Protein AF-A0A7J9WQ05-F1 (afdb_monomer_lite)

Structure (mmCIF, N/CA/C/O backbone):
data_AF-A0A7J9WQ05-F1
#
_entry.id   AF-A0A7J9WQ05-F1
#
loop_
_atom_site.group_PDB
_atom_site.id
_atom_site.type_symbol
_atom_site.label_atom_id
_atom_site.label_alt_id
_atom_site.label_comp_id
_atom_site.label_asym_id
_atom_site.label_entity_id
_atom_site.label_seq_id
_atom_site.pdbx_PDB_ins_code
_atom_site.Cartn_x
_atom_site.Cartn_y
_atom_site.Cartn_z
_atom_site.occupancy
_atom_site.B_iso_or_equiv
_atom_site.auth_seq_id
_atom_site.auth_comp_id
_atom_site.auth_asym_id
_atom_site.auth_atom_id
_atom_site.pdbx_PDB_model_num
ATOM 1 N N . MET A 1 1 ? -38.370 22.689 48.965 1.00 41.31 1 MET A N 1
ATOM 2 C CA . MET A 1 1 ? -38.048 21.800 47.834 1.00 41.31 1 MET A CA 1
ATOM 3 C C . MET A 1 1 ? -36.957 20.876 48.347 1.00 41.31 1 MET A C 1
ATOM 5 O O . MET A 1 1 ? -35.794 21.253 48.332 1.00 41.31 1 MET A O 1
ATOM 9 N N . GLU A 1 2 ? -37.355 19.779 48.991 1.00 35.53 2 GLU A N 1
ATOM 10 C CA . GLU A 1 2 ? -36.407 18.798 49.529 1.00 35.53 2 GLU A CA 1
ATOM 11 C C . GLU A 1 2 ? -35.782 18.043 48.359 1.00 35.53 2 GLU A C 1
ATOM 13 O O . GLU A 1 2 ? -36.487 17.474 47.526 1.00 35.53 2 GLU A O 1
ATOM 18 N N . ILE A 1 3 ? -34.457 18.102 48.269 1.00 35.50 3 ILE A N 1
ATOM 19 C CA . ILE A 1 3 ? -33.685 17.275 47.351 1.00 35.50 3 ILE A CA 1
ATOM 20 C C . ILE A 1 3 ? -33.669 15.888 47.990 1.00 35.50 3 ILE A C 1
ATOM 22 O O . ILE A 1 3 ? -33.021 15.692 49.013 1.00 35.50 3 ILE A O 1
ATOM 26 N N . LEU A 1 4 ? -34.444 14.959 47.431 1.00 34.22 4 LEU A N 1
ATOM 27 C CA . LEU A 1 4 ? -34.355 13.552 47.805 1.00 34.22 4 LEU A CA 1
ATOM 28 C C . LEU A 1 4 ? -32.957 13.048 47.438 1.00 34.22 4 LEU A C 1
ATOM 30 O O . LEU A 1 4 ? -32.508 13.243 46.305 1.00 34.22 4 LEU A O 1
ATOM 34 N N . ASP A 1 5 ? -32.290 12.410 48.398 1.00 33.94 5 ASP A N 1
ATOM 35 C CA . ASP A 1 5 ? -31.015 11.739 48.173 1.00 33.94 5 ASP A CA 1
ATOM 36 C C . ASP A 1 5 ? -31.134 10.762 46.989 1.00 33.94 5 ASP A C 1
ATOM 38 O O . ASP A 1 5 ? -32.144 10.056 46.865 1.00 33.94 5 ASP A O 1
ATOM 42 N N . PRO A 1 6 ? -30.130 10.700 46.096 1.00 38.44 6 PRO A N 1
ATOM 43 C CA . PRO A 1 6 ? -30.154 9.771 44.981 1.00 38.44 6 PRO A CA 1
ATOM 44 C C . PRO A 1 6 ? -30.240 8.341 45.518 1.00 38.44 6 PRO A C 1
ATOM 46 O O . PRO A 1 6 ? -29.341 7.861 46.209 1.00 38.44 6 PRO A O 1
ATOM 49 N N . ILE A 1 7 ? -31.327 7.648 45.174 1.00 37.84 7 ILE A N 1
ATOM 50 C CA . ILE A 1 7 ? -31.468 6.214 45.413 1.00 37.84 7 ILE A CA 1
ATOM 51 C C . ILE A 1 7 ? -30.376 5.522 44.593 1.00 37.84 7 ILE A C 1
ATOM 53 O O . ILE A 1 7 ? -30.500 5.335 43.382 1.00 37.84 7 ILE A O 1
ATOM 57 N N . LEU A 1 8 ? -29.286 5.151 45.262 1.00 31.73 8 LEU A N 1
ATOM 58 C CA . 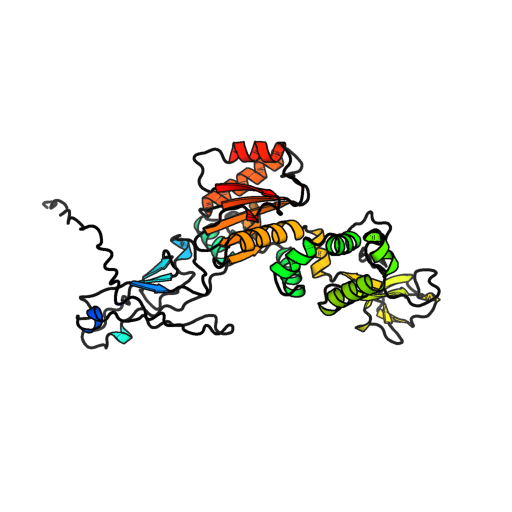LEU A 1 8 ? -28.290 4.236 44.728 1.00 31.73 8 LEU A CA 1
ATOM 59 C C . LEU A 1 8 ? -28.948 2.861 44.635 1.00 31.73 8 LEU A C 1
ATOM 61 O O . LEU A 1 8 ? -28.962 2.097 45.596 1.00 31.73 8 LEU A O 1
ATOM 65 N N . VAL A 1 9 ? -29.534 2.557 43.478 1.00 36.19 9 VAL A N 1
ATOM 66 C CA . VAL A 1 9 ? -29.941 1.191 43.157 1.00 36.19 9 VAL A CA 1
ATOM 67 C C . VAL A 1 9 ? -28.647 0.395 42.977 1.00 36.19 9 VAL A C 1
ATOM 69 O O . VAL A 1 9 ? -27.887 0.705 42.055 1.00 36.19 9 VAL A O 1
ATOM 72 N N . PRO A 1 10 ? -28.346 -0.599 43.831 1.00 30.95 10 PRO A N 1
ATOM 73 C CA . PRO A 1 10 ? -27.214 -1.474 43.594 1.00 30.95 10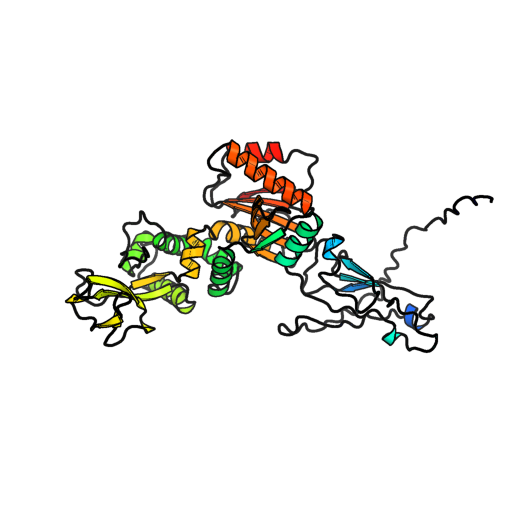 PRO A CA 1
ATOM 74 C C . PRO A 1 10 ? -27.505 -2.227 42.298 1.00 30.95 10 PRO A C 1
ATOM 76 O O . PRO A 1 10 ? -28.344 -3.126 42.255 1.00 30.95 10 PRO A O 1
ATOM 79 N N . LEU A 1 11 ? -26.842 -1.826 41.215 1.00 32.16 11 LEU A N 1
ATOM 80 C CA . LEU A 1 11 ? -26.802 -2.633 40.011 1.00 32.16 11 LEU A CA 1
ATOM 81 C C . LEU A 1 11 ? -26.053 -3.904 40.406 1.00 32.16 11 LEU A C 1
ATOM 83 O O . LEU A 1 11 ? -24.834 -3.887 40.581 1.00 32.16 11 LEU A O 1
ATOM 87 N N . SER A 1 12 ? -26.788 -5.000 40.599 1.00 33.66 12 SER A N 1
ATOM 88 C CA . SER A 1 12 ? -26.194 -6.333 40.586 1.00 33.66 12 SER A CA 1
ATOM 89 C C . SER A 1 12 ? -25.273 -6.404 39.374 1.00 33.66 12 SER A C 1
ATOM 91 O O . SER A 1 12 ? -25.683 -5.954 38.296 1.00 33.66 12 SER A O 1
ATOM 93 N N . SER A 1 13 ? -24.051 -6.929 39.537 1.00 32.44 13 SER A N 1
ATOM 94 C CA . SER A 1 13 ? -23.159 -7.193 38.404 1.00 32.44 13 SER A CA 1
ATOM 95 C C . SER A 1 13 ? -24.001 -7.779 37.277 1.00 32.44 13 SER A C 1
ATOM 97 O O . SER A 1 13 ? -24.768 -8.701 37.574 1.00 32.44 13 SER A O 1
ATOM 99 N N . PRO A 1 14 ? -23.955 -7.227 36.047 1.00 32.84 14 PRO A N 1
ATOM 100 C CA . PRO A 1 14 ? -24.759 -7.750 34.960 1.00 32.84 14 PRO A CA 1
ATOM 101 C C . PRO A 1 14 ? -24.451 -9.236 34.891 1.00 32.84 14 PRO A C 1
ATOM 103 O O . PRO A 1 14 ? -23.323 -9.628 34.589 1.00 32.84 14 PRO A O 1
ATOM 106 N N . ALA A 1 15 ? -25.426 -10.057 35.280 1.00 32.06 15 ALA A N 1
ATOM 107 C CA . ALA A 1 15 ? -25.329 -11.476 35.068 1.00 32.06 15 ALA A CA 1
ATOM 108 C C . ALA A 1 15 ? -25.193 -11.584 33.559 1.00 32.06 15 ALA A C 1
ATOM 110 O O . ALA A 1 15 ? -26.102 -11.200 32.818 1.00 32.06 15 ALA A O 1
ATOM 111 N N . LEU A 1 16 ? -24.017 -12.002 33.105 1.00 37.81 16 LEU A N 1
ATOM 112 C CA . LEU A 1 16 ? -23.835 -12.438 31.742 1.00 37.81 16 LEU A CA 1
ATOM 113 C C . LEU A 1 16 ? -24.757 -13.660 31.624 1.00 37.81 16 LEU A C 1
ATOM 115 O O . LEU A 1 16 ? -24.364 -14.779 31.938 1.00 37.81 16 LEU A O 1
ATOM 119 N N . LEU A 1 17 ? -26.032 -13.427 31.298 1.00 40.44 17 LEU A N 1
ATOM 120 C CA . LEU A 1 17 ? -27.038 -14.449 31.034 1.00 40.44 17 LEU A CA 1
ATOM 121 C C . LEU A 1 17 ? -26.717 -15.034 29.659 1.00 40.44 17 LEU A C 1
ATOM 123 O O . LEU A 1 17 ? -27.445 -14.864 28.688 1.00 40.44 17 LEU A O 1
ATOM 127 N N . VAL A 1 18 ? -25.557 -15.674 29.572 1.00 41.28 18 VAL A N 1
ATOM 128 C CA . VAL A 1 18 ? -25.196 -16.540 28.462 1.00 41.28 18 VAL A CA 1
ATOM 129 C C . VAL A 1 18 ? -25.874 -17.855 28.778 1.00 41.28 18 VAL A C 1
ATOM 131 O O . VAL A 1 18 ? -25.416 -18.584 29.652 1.00 41.28 18 VAL A O 1
ATOM 134 N N . ASP A 1 19 ? -26.996 -18.133 28.117 1.00 42.16 19 ASP A N 1
ATOM 135 C CA . ASP A 1 19 ? -27.578 -19.474 28.108 1.00 42.16 19 ASP A CA 1
ATOM 136 C C . ASP A 1 19 ? -26.626 -20.391 27.314 1.00 42.16 19 ASP A C 1
ATOM 138 O O . ASP A 1 19 ? -26.561 -20.283 26.081 1.00 42.16 19 ASP A O 1
ATOM 142 N N . PRO A 1 20 ? -25.873 -21.296 27.970 1.00 42.31 20 PRO A N 1
ATOM 143 C CA . PRO A 1 20 ? -24.872 -22.125 27.302 1.00 42.31 20 PRO A CA 1
ATOM 144 C C . PRO A 1 20 ? -25.504 -23.162 26.364 1.00 42.31 20 PRO A C 1
ATOM 146 O O . PRO A 1 20 ? -24.815 -23.741 25.526 1.00 42.31 20 PRO A O 1
ATOM 149 N N . HIS A 1 21 ? -26.813 -23.406 26.490 1.00 41.16 21 HIS A N 1
ATOM 150 C CA . HIS A 1 21 ? -27.542 -24.416 25.731 1.00 41.16 21 HIS A CA 1
ATOM 151 C C . HIS A 1 21 ? -28.335 -23.844 24.550 1.00 41.16 21 HIS A C 1
ATOM 153 O O . HIS A 1 21 ? -28.920 -24.623 23.796 1.00 41.16 21 HIS A O 1
ATOM 159 N N . ARG A 1 22 ? -28.386 -22.514 24.364 1.00 45.94 22 ARG A N 1
ATOM 160 C CA . ARG A 1 22 ? -29.281 -21.885 23.365 1.00 45.94 22 ARG A CA 1
ATOM 161 C C . ARG A 1 22 ? -28.656 -20.813 22.472 1.00 45.94 22 ARG A C 1
ATOM 163 O O . ARG A 1 22 ? -29.370 -20.166 21.715 1.00 45.94 22 ARG A O 1
ATOM 170 N N . LEU A 1 23 ? -27.330 -20.693 22.479 1.00 43.53 23 LEU A N 1
ATOM 171 C CA . LEU A 1 23 ? -26.550 -19.739 21.674 1.00 43.53 23 LEU A CA 1
ATOM 172 C C . LEU A 1 23 ? -26.027 -20.291 20.333 1.00 43.53 23 LEU A C 1
ATOM 174 O O . LEU A 1 23 ? -25.056 -19.782 19.785 1.00 43.53 23 LEU A O 1
ATOM 178 N N . ARG A 1 24 ? -26.632 -21.347 19.779 1.00 41.94 24 ARG A N 1
ATOM 179 C CA . ARG A 1 24 ? -26.196 -21.916 18.493 1.00 41.94 24 ARG A CA 1
ATOM 180 C C . ARG A 1 24 ? -27.353 -22.133 17.534 1.00 41.94 24 ARG A C 1
ATOM 182 O O . ARG A 1 24 ? -27.775 -23.256 17.293 1.00 41.94 24 ARG A O 1
ATOM 189 N N . LEU A 1 25 ? -27.797 -21.045 16.932 1.00 45.62 25 LEU A N 1
ATOM 190 C CA . LEU A 1 25 ? -28.114 -21.076 15.512 1.00 45.62 25 LEU A CA 1
ATOM 191 C C . LEU A 1 25 ? -27.299 -19.948 14.883 1.00 45.62 25 LEU A C 1
ATOM 193 O O . LEU A 1 25 ? -27.837 -18.853 14.734 1.00 45.62 25 LEU A O 1
ATOM 197 N N . PRO A 1 26 ? -25.996 -20.149 14.591 1.00 51.28 26 PRO A N 1
ATOM 198 C CA . PRO A 1 26 ? -25.338 -19.281 13.628 1.00 51.28 26 PRO A CA 1
ATOM 199 C C . PRO A 1 26 ? -26.193 -19.320 12.359 1.00 51.28 26 PRO A C 1
ATOM 201 O O . PRO A 1 26 ? -26.303 -20.350 11.693 1.00 51.28 26 PRO A O 1
ATOM 204 N N . GLN A 1 27 ? -26.903 -18.228 12.100 1.00 54.22 27 GLN A N 1
ATOM 205 C CA . GLN A 1 27 ? -27.588 -18.042 10.838 1.00 54.22 27 GLN A CA 1
ATOM 206 C C . GLN A 1 27 ? -26.551 -17.466 9.892 1.00 54.22 27 GLN A C 1
ATOM 208 O O . GLN A 1 27 ? -26.137 -16.320 10.028 1.00 54.22 27 GLN A O 1
ATOM 213 N N . HIS A 1 28 ? -26.093 -18.303 8.970 1.00 55.09 28 HIS A N 1
ATOM 214 C CA . HIS A 1 28 ? -25.266 -17.851 7.868 1.00 55.09 28 HIS A CA 1
ATOM 215 C C . HIS A 1 28 ? -26.196 -17.237 6.829 1.00 55.09 28 HIS A C 1
ATOM 217 O O . HIS A 1 28 ? -26.952 -17.948 6.166 1.00 55.09 28 HIS A O 1
ATOM 223 N N . ILE A 1 29 ? -26.173 -15.913 6.737 1.00 60.19 29 ILE A N 1
ATOM 224 C CA . ILE A 1 29 ? -26.828 -15.183 5.659 1.00 60.19 29 ILE A CA 1
ATOM 225 C C . ILE A 1 29 ? -25.748 -14.990 4.591 1.00 60.19 29 ILE A C 1
ATOM 227 O O . ILE A 1 29 ? -24.712 -14.410 4.915 1.00 60.19 29 ILE A O 1
ATOM 231 N N . PRO A 1 30 ? -25.915 -15.519 3.367 1.00 53.94 30 PRO A N 1
ATOM 232 C CA . PRO A 1 30 ? -24.950 -15.272 2.306 1.00 53.94 30 PRO A CA 1
ATOM 233 C C . PRO A 1 30 ? -24.908 -13.768 2.021 1.00 53.94 30 PRO A C 1
ATOM 235 O O . PRO A 1 30 ? -25.938 -13.169 1.706 1.00 53.94 30 PRO A O 1
ATOM 238 N N . PHE A 1 31 ? -23.725 -13.177 2.173 1.00 54.19 31 PHE A N 1
ATOM 239 C CA . PHE A 1 31 ? -23.440 -11.828 1.704 1.00 54.19 31 PHE A CA 1
ATOM 240 C C . PHE A 1 31 ? -23.274 -11.912 0.183 1.00 54.19 31 PHE A C 1
ATOM 242 O O . PHE A 1 31 ? -22.527 -12.759 -0.310 1.00 54.19 31 PHE A O 1
ATOM 249 N N . ASP A 1 32 ? -24.021 -11.108 -0.566 1.00 50.62 32 ASP A N 1
ATOM 250 C CA . ASP A 1 32 ? -23.814 -10.988 -2.007 1.00 50.62 32 ASP A CA 1
ATOM 251 C C . ASP A 1 32 ? -22.736 -9.922 -2.211 1.00 50.62 32 ASP A C 1
ATOM 253 O O . ASP A 1 32 ? -22.916 -8.775 -1.813 1.00 50.62 32 ASP A O 1
ATOM 257 N N . GLU A 1 33 ? -21.617 -10.283 -2.837 1.00 48.59 33 GLU A N 1
ATOM 258 C CA . GLU A 1 33 ? -20.496 -9.371 -3.111 1.00 48.59 33 GLU A CA 1
ATOM 259 C C . GLU A 1 33 ? -20.915 -8.143 -3.951 1.00 48.59 33 GLU A C 1
ATOM 261 O O . GLU A 1 33 ? -20.176 -7.162 -4.055 1.00 48.59 33 GLU A O 1
ATOM 266 N N . HIS A 1 34 ? -22.100 -8.180 -4.570 1.00 46.09 34 HIS A N 1
ATOM 267 C CA . HIS A 1 34 ? -22.676 -7.083 -5.344 1.00 46.09 34 HIS A CA 1
ATOM 268 C C . HIS A 1 34 ? -23.686 -6.221 -4.573 1.00 46.09 34 HIS A C 1
ATOM 270 O O . HIS A 1 34 ? -24.071 -5.161 -5.075 1.00 46.09 34 HIS A O 1
ATOM 276 N N . ILE A 1 35 ? -24.111 -6.638 -3.377 1.00 50.19 35 ILE A N 1
ATOM 277 C CA . ILE A 1 35 ? -25.056 -5.911 -2.526 1.00 50.19 35 ILE A CA 1
ATOM 278 C C . ILE A 1 35 ? -24.328 -5.541 -1.230 1.00 50.19 35 ILE A C 1
ATOM 280 O O . ILE A 1 35 ? -24.202 -6.336 -0.311 1.00 50.19 35 ILE A O 1
ATOM 284 N N . ALA A 1 36 ? -23.857 -4.298 -1.143 1.00 54.88 36 ALA A N 1
ATOM 285 C CA . ALA A 1 36 ? -23.081 -3.798 -0.001 1.00 54.88 36 ALA A CA 1
ATOM 286 C C . ALA A 1 36 ? -23.884 -3.664 1.314 1.00 54.88 36 ALA A C 1
ATOM 288 O O . ALA A 1 36 ? -23.347 -3.205 2.322 1.00 54.88 36 ALA A O 1
ATOM 289 N N . GLU A 1 37 ? -25.172 -4.011 1.292 1.00 62.91 37 GLU A N 1
ATOM 290 C CA . GLU A 1 37 ? -26.152 -3.697 2.325 1.00 62.91 37 GLU A CA 1
ATOM 291 C C . GLU A 1 37 ? -27.102 -4.871 2.543 1.00 62.91 37 GLU A C 1
ATOM 293 O O . GLU A 1 37 ? -27.938 -5.190 1.696 1.00 62.91 37 GLU A O 1
ATOM 298 N N . HIS A 1 38 ? -27.008 -5.500 3.711 1.00 68.19 38 HIS A N 1
ATOM 299 C CA . HIS A 1 38 ? -27.905 -6.586 4.089 1.00 68.19 38 HIS A CA 1
ATOM 300 C C . HIS A 1 38 ? -28.719 -6.198 5.322 1.00 68.19 38 HIS A C 1
ATOM 302 O O . HIS A 1 38 ? -28.174 -6.046 6.416 1.00 68.19 38 HIS A O 1
ATOM 308 N N . GLU A 1 39 ? -30.038 -6.066 5.159 1.00 76.38 39 GLU A N 1
ATOM 309 C CA . GLU A 1 39 ? -30.963 -5.940 6.289 1.00 76.38 39 GLU A CA 1
ATOM 310 C C . GLU A 1 39 ? -30.992 -7.269 7.056 1.00 76.38 39 GLU A C 1
ATOM 312 O O . GLU A 1 39 ? -31.355 -8.315 6.509 1.00 76.38 39 GLU A O 1
ATOM 317 N N . VAL A 1 40 ? -30.631 -7.238 8.339 1.00 77.00 40 VAL A N 1
ATOM 318 C CA . VAL A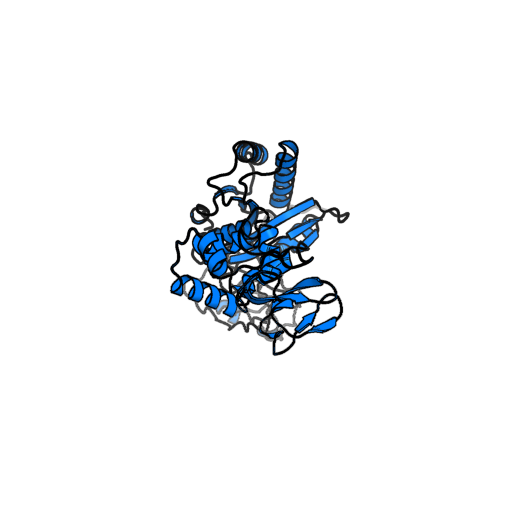 1 40 ? -30.648 -8.434 9.188 1.00 77.00 40 VAL A CA 1
ATOM 319 C C . VAL A 1 40 ? -31.848 -8.407 10.121 1.00 77.00 40 VAL A C 1
ATOM 321 O O . VAL A 1 40 ? -32.027 -7.497 10.932 1.00 77.00 40 VAL A O 1
ATOM 324 N N . VAL A 1 41 ? -32.663 -9.461 10.051 1.00 78.50 41 VAL A N 1
ATOM 325 C CA . VAL A 1 41 ? -33.708 -9.715 11.045 1.00 78.50 41 VAL A CA 1
ATOM 326 C C . VAL A 1 41 ? -33.052 -10.379 12.257 1.00 78.50 41 VAL A C 1
ATOM 328 O O . VAL A 1 41 ? -32.575 -11.509 12.135 1.00 78.50 41 VAL A O 1
ATOM 331 N N . PRO A 1 42 ? -33.006 -9.726 13.433 1.00 77.94 42 PRO A N 1
ATOM 332 C CA . PRO A 1 42 ? -32.334 -10.309 14.582 1.00 77.94 42 PRO A CA 1
ATOM 333 C C . PRO A 1 42 ? -33.088 -11.549 15.082 1.00 77.94 42 PRO A C 1
ATOM 335 O O . PRO A 1 42 ? -34.327 -11.564 15.086 1.00 77.94 42 PRO A O 1
ATOM 338 N N . PRO A 1 43 ? -32.371 -12.576 15.569 1.00 79.94 43 PRO A N 1
ATOM 339 C CA . PRO A 1 43 ? -33.007 -13.724 16.191 1.00 79.94 43 PRO A CA 1
ATOM 340 C C . PRO A 1 43 ? -33.781 -13.285 17.442 1.00 79.94 43 PRO A C 1
ATOM 342 O O . PRO A 1 43 ? -33.334 -12.428 18.211 1.00 79.94 43 PRO A O 1
ATOM 345 N N . ILE A 1 44 ? -34.952 -13.888 17.660 1.00 82.25 44 ILE A N 1
ATOM 346 C CA . ILE A 1 44 ? -35.769 -13.659 18.856 1.00 82.25 44 ILE A CA 1
ATOM 347 C C . ILE A 1 44 ? -35.440 -14.760 19.874 1.00 82.25 44 ILE A C 1
ATOM 349 O O . ILE A 1 44 ? -35.681 -15.935 19.596 1.00 82.25 44 ILE A O 1
ATOM 353 N N . PRO A 1 45 ? -34.914 -14.428 21.067 1.00 81.31 45 PRO A N 1
ATOM 354 C CA . PRO A 1 45 ? -34.706 -15.417 22.114 1.00 81.31 45 PRO A CA 1
ATOM 355 C C . PRO A 1 45 ? -36.031 -16.053 22.541 1.00 81.31 45 PRO A C 1
ATOM 357 O O . PRO A 1 45 ? -37.020 -15.352 22.748 1.00 81.31 45 PRO A O 1
ATOM 360 N N . ARG A 1 46 ? -36.045 -17.365 22.795 1.00 77.56 46 ARG A N 1
ATOM 361 C CA . ARG A 1 46 ? -37.260 -18.092 23.218 1.00 77.56 46 ARG A CA 1
ATOM 362 C C . ARG A 1 46 ? -37.923 -17.520 24.480 1.00 77.56 46 ARG A C 1
ATOM 364 O O . ARG A 1 46 ? -39.138 -17.567 24.617 1.00 77.56 46 ARG A O 1
ATOM 371 N N . VAL A 1 47 ? -37.143 -16.957 25.405 1.00 77.44 47 VAL A N 1
ATOM 372 C CA . VAL A 1 47 ? -37.690 -16.256 26.586 1.00 77.44 47 VAL A CA 1
ATOM 373 C C . VAL A 1 47 ? -38.416 -14.976 26.169 1.00 77.44 47 VAL A C 1
ATOM 375 O O . VAL A 1 47 ? -39.482 -14.664 26.693 1.00 77.44 47 VAL A O 1
ATOM 378 N N . ALA A 1 48 ? -37.877 -14.258 25.183 1.00 80.88 48 ALA A N 1
ATOM 379 C CA . ALA A 1 48 ? -38.510 -13.067 24.647 1.00 80.88 48 ALA A CA 1
ATOM 380 C C . ALA A 1 48 ? -39.787 -13.393 23.864 1.00 80.88 48 ALA A C 1
ATOM 382 O O . ALA A 1 48 ? -40.687 -12.561 23.850 1.00 80.88 48 ALA A O 1
ATOM 383 N N . GLU A 1 49 ? -39.911 -14.590 23.267 1.00 80.06 49 GLU A N 1
ATOM 384 C CA . GLU A 1 49 ? -41.140 -15.037 22.591 1.00 80.06 49 GLU A CA 1
ATOM 385 C C . GLU A 1 49 ? -42.369 -14.930 23.507 1.00 80.06 49 GLU A C 1
ATOM 387 O O . GLU A 1 49 ? -43.412 -14.437 23.071 1.00 80.06 49 GLU A O 1
ATOM 392 N N . GLN A 1 50 ? -42.199 -15.298 24.780 1.00 81.00 50 GLN A N 1
ATOM 393 C CA . GLN A 1 50 ? -43.262 -15.443 25.779 1.00 81.00 50 GLN A CA 1
ATOM 394 C C . GLN A 1 50 ? -43.554 -14.170 26.591 1.00 81.00 50 GLN A C 1
ATOM 396 O O . GLN A 1 50 ? -44.580 -14.102 27.262 1.00 81.00 50 GLN A O 1
ATOM 401 N N . LEU A 1 51 ? -42.677 -13.162 26.547 1.00 78.06 51 LEU A N 1
ATOM 402 C CA . LEU A 1 51 ? -42.793 -11.939 27.352 1.00 78.06 51 LEU A CA 1
ATOM 403 C C . LEU A 1 51 ? -43.269 -10.748 26.510 1.00 78.06 51 LEU A C 1
ATOM 405 O O . LEU A 1 51 ? -42.784 -10.581 25.393 1.00 78.06 51 LEU A O 1
ATOM 409 N N . PRO A 1 52 ? -44.152 -9.860 27.001 1.00 74.88 52 PRO A N 1
ATOM 410 C CA . PRO A 1 52 ? -44.542 -8.649 26.277 1.00 74.88 52 PRO A CA 1
ATOM 411 C C . PRO A 1 52 ? -43.333 -7.852 25.769 1.00 74.88 52 PRO A C 1
ATOM 413 O O . PRO A 1 52 ? -42.328 -7.718 26.467 1.00 74.88 52 PRO A O 1
ATOM 416 N N . ALA A 1 53 ? -43.427 -7.283 24.561 1.00 72.50 53 ALA A N 1
ATOM 417 C CA . ALA A 1 53 ? -42.287 -6.645 23.892 1.00 72.50 53 ALA A CA 1
ATOM 418 C C . ALA A 1 53 ? -41.648 -5.494 24.692 1.00 72.50 53 ALA A C 1
ATOM 420 O O . ALA A 1 53 ? -40.491 -5.176 24.460 1.00 72.50 53 ALA A O 1
ATOM 421 N N . HIS A 1 54 ? -42.365 -4.870 25.631 1.00 74.56 54 HIS A N 1
ATOM 422 C CA . HIS A 1 54 ? -41.838 -3.812 26.500 1.00 74.56 54 HIS A CA 1
ATOM 423 C C . HIS A 1 54 ? -41.134 -4.335 27.768 1.00 74.56 54 HIS A C 1
ATOM 425 O O . HIS A 1 54 ? -40.433 -3.569 28.418 1.00 74.56 54 HIS A O 1
ATOM 431 N N . GLN A 1 55 ? -41.301 -5.613 28.121 1.00 76.75 55 GLN A N 1
ATOM 432 C CA . GLN A 1 55 ? -40.737 -6.219 29.338 1.00 76.75 55 GLN A CA 1
ATOM 433 C C . GLN A 1 55 ? -39.393 -6.910 29.103 1.00 76.75 55 GLN A C 1
ATOM 435 O O . GLN A 1 55 ? -38.741 -7.335 30.052 1.00 76.75 55 GLN A O 1
ATOM 440 N N . VAL A 1 56 ? -38.974 -7.039 27.843 1.00 79.62 56 VAL A N 1
ATOM 441 C CA . VAL A 1 56 ? -37.747 -7.739 27.474 1.00 79.62 56 VAL A CA 1
ATOM 442 C C . VAL A 1 56 ? -36.975 -6.960 26.413 1.00 79.62 56 VAL A C 1
ATOM 444 O O . VAL A 1 56 ? -37.527 -6.431 25.443 1.00 79.62 56 VAL A O 1
ATOM 447 N N . ARG A 1 57 ? -35.662 -6.889 26.615 1.00 83.00 57 ARG A N 1
ATOM 448 C CA . ARG A 1 57 ? -34.673 -6.353 25.680 1.00 83.00 57 ARG A CA 1
ATOM 449 C C . ARG A 1 57 ? -33.532 -7.356 25.606 1.00 83.00 57 ARG A C 1
ATOM 451 O O . ARG A 1 57 ? -33.208 -7.991 26.605 1.00 83.00 57 ARG A O 1
ATOM 458 N N . TRP A 1 58 ? -32.940 -7.501 24.432 1.00 84.06 58 TRP A N 1
ATOM 459 C CA . TRP A 1 58 ? -31.735 -8.302 24.242 1.00 84.06 58 TRP A CA 1
ATOM 460 C C . TRP A 1 58 ? -30.817 -7.599 23.258 1.00 84.06 58 TRP A C 1
ATOM 462 O O . TRP A 1 58 ? -31.240 -6.682 22.551 1.00 84.06 58 TRP A O 1
ATOM 472 N N . HIS A 1 59 ? -29.558 -8.007 23.245 1.00 85.38 59 HIS A N 1
ATOM 473 C CA . HIS A 1 59 ? -28.594 -7.559 22.255 1.00 85.38 59 HIS A CA 1
ATOM 474 C C . HIS A 1 59 ? -28.366 -8.677 21.243 1.00 85.38 59 HIS A C 1
ATOM 476 O O . HIS A 1 59 ? -28.426 -9.855 21.598 1.00 85.38 59 HIS A O 1
ATOM 482 N N . THR A 1 60 ? -28.148 -8.294 19.992 1.00 83.75 60 THR A N 1
ATOM 483 C CA . THR A 1 60 ? -27.705 -9.192 18.927 1.00 83.75 60 THR A CA 1
ATOM 484 C C . THR A 1 60 ? -26.305 -8.769 18.530 1.00 83.75 60 THR A C 1
ATOM 486 O O . THR A 1 60 ? -26.091 -7.583 18.285 1.00 83.75 60 THR A O 1
ATOM 489 N N . ASP A 1 61 ? -25.388 -9.730 18.496 1.00 82.50 61 ASP A N 1
ATOM 490 C CA . ASP A 1 61 ? -24.043 -9.556 17.962 1.00 82.50 61 ASP A CA 1
ATOM 491 C C . ASP A 1 61 ? -23.995 -10.194 16.569 1.00 82.50 61 ASP A C 1
ATOM 493 O O . ASP A 1 61 ? -24.444 -11.331 16.399 1.00 82.50 61 ASP A O 1
ATOM 497 N N . ALA A 1 62 ? -23.465 -9.476 15.580 1.00 79.19 62 ALA A N 1
ATOM 498 C CA . ALA A 1 62 ? -23.202 -10.006 14.248 1.00 79.19 62 ALA A CA 1
ATOM 499 C C . ALA A 1 62 ? -21.749 -9.792 13.846 1.00 79.19 62 ALA A C 1
ATOM 501 O O . ALA A 1 62 ? -21.191 -8.708 14.009 1.00 79.19 62 ALA A O 1
ATOM 502 N N . MET A 1 63 ? -21.175 -10.844 13.274 1.00 77.38 63 MET A N 1
ATOM 503 C CA . MET A 1 63 ? -19.832 -10.866 12.714 1.00 77.38 63 MET A CA 1
ATOM 504 C C . MET A 1 63 ? -19.943 -10.995 11.194 1.00 77.38 63 MET A C 1
ATOM 506 O O . MET A 1 63 ? -20.727 -11.813 10.712 1.00 77.38 63 MET A O 1
ATOM 510 N N . ILE A 1 64 ? -19.160 -10.207 10.457 1.00 74.81 64 ILE A N 1
ATOM 511 C CA . ILE A 1 64 ? -19.128 -10.204 8.987 1.00 74.81 64 ILE A CA 1
ATOM 512 C C . ILE A 1 64 ? -17.745 -10.702 8.572 1.00 74.81 64 ILE A C 1
ATOM 514 O O . ILE A 1 64 ? -16.761 -10.032 8.867 1.00 74.81 64 ILE A O 1
ATOM 518 N N . ASP A 1 65 ? -17.656 -11.884 7.957 1.00 69.88 65 ASP A N 1
ATOM 519 C CA . ASP A 1 65 ? -16.419 -12.461 7.396 1.00 69.88 65 ASP A CA 1
ATOM 520 C C . ASP A 1 65 ? -15.172 -12.354 8.291 1.00 69.88 65 ASP A C 1
ATOM 522 O O . ASP A 1 65 ? -14.082 -11.997 7.842 1.00 69.88 65 ASP A O 1
ATOM 526 N N . GLU A 1 66 ? -15.347 -12.640 9.587 1.00 73.06 66 GLU A N 1
ATOM 527 C CA . GLU A 1 66 ? -14.288 -12.579 10.612 1.00 73.06 66 GLU A CA 1
ATOM 528 C C . GLU A 1 66 ? -13.679 -11.175 10.804 1.00 73.06 66 GLU A C 1
ATOM 530 O O . GLU A 1 66 ? -12.671 -11.010 11.499 1.00 73.06 66 GLU A O 1
ATOM 535 N N . VAL A 1 67 ? -14.297 -10.147 10.218 1.00 70.50 67 VAL A N 1
ATOM 536 C CA . VAL A 1 67 ? -13.919 -8.751 10.383 1.00 70.50 67 VAL A CA 1
ATOM 537 C C . VAL A 1 67 ? -14.625 -8.179 11.596 1.00 70.50 67 VAL A C 1
ATOM 539 O O . VAL A 1 67 ? -15.850 -8.203 11.721 1.00 70.50 67 VAL A O 1
ATOM 542 N N . VAL A 1 68 ? -13.823 -7.610 12.485 1.00 80.56 68 VAL A N 1
ATOM 543 C CA . VAL A 1 68 ? -14.296 -6.880 13.652 1.00 80.56 68 VAL A CA 1
ATOM 544 C C . VAL A 1 68 ? -13.788 -5.454 13.525 1.00 80.56 68 VAL A C 1
ATOM 546 O O . VAL A 1 68 ? -12.662 -5.216 13.105 1.00 80.56 68 VAL A O 1
ATOM 549 N N . VAL A 1 69 ? -14.619 -4.479 13.863 1.00 82.94 69 VAL A N 1
ATOM 550 C CA . VAL A 1 69 ? -14.170 -3.090 13.937 1.00 82.94 69 VAL A CA 1
ATOM 551 C C . VAL A 1 69 ? -13.681 -2.812 15.353 1.00 82.94 69 VAL A C 1
ATOM 553 O O . VAL A 1 69 ? -14.300 -3.288 16.308 1.00 82.94 69 VAL A O 1
ATOM 556 N N . PRO A 1 70 ? -12.578 -2.062 15.531 1.00 85.31 70 PRO A N 1
ATOM 557 C CA . PRO A 1 70 ? -12.104 -1.700 16.857 1.00 85.31 70 PRO A CA 1
ATOM 558 C C . PRO A 1 70 ? -13.215 -1.077 17.703 1.00 85.31 70 PRO A C 1
ATOM 560 O O . PRO A 1 70 ? -13.988 -0.258 17.207 1.00 85.31 70 PRO A O 1
ATOM 563 N N . SER A 1 71 ? -13.286 -1.445 18.986 1.00 84.06 71 SER A N 1
ATOM 564 C CA . SER A 1 71 ? -14.338 -0.998 19.913 1.00 84.06 71 SER A CA 1
ATOM 565 C C . SER A 1 71 ? -14.184 0.484 20.290 1.00 84.06 71 SER A C 1
ATOM 567 O O . SER A 1 71 ? -13.834 0.833 21.418 1.00 84.06 71 SER A O 1
ATOM 569 N N . ARG A 1 72 ? -14.427 1.370 19.323 1.00 86.50 72 ARG A N 1
ATOM 570 C CA . ARG A 1 72 ? -14.342 2.828 19.426 1.00 86.50 72 ARG A CA 1
ATOM 571 C C . ARG A 1 72 ? -15.705 3.406 19.099 1.00 86.50 72 ARG A C 1
ATOM 573 O O . ARG A 1 72 ? -16.305 3.031 18.098 1.00 86.50 72 ARG A O 1
ATOM 580 N N . SER A 1 73 ? -16.177 4.344 19.914 1.00 84.38 73 SER A N 1
ATOM 581 C CA . SER A 1 73 ? -17.524 4.905 19.756 1.00 84.38 73 SER A CA 1
ATOM 582 C C . SER A 1 73 ? -17.745 5.567 18.395 1.00 84.38 73 SER A C 1
ATOM 584 O O . SER A 1 73 ? -18.839 5.459 17.855 1.00 84.38 73 SER A O 1
ATOM 586 N N . ALA A 1 74 ? -16.711 6.185 17.817 1.00 87.50 74 ALA A N 1
ATOM 587 C CA . ALA A 1 74 ? -16.758 6.750 16.466 1.00 87.50 74 ALA A CA 1
ATOM 588 C C . ALA A 1 74 ? -17.038 5.719 15.369 1.00 87.50 74 ALA A C 1
ATOM 590 O O . ALA A 1 74 ? -17.529 6.082 14.311 1.00 87.50 74 ALA A O 1
ATOM 591 N N . LEU A 1 75 ? -16.720 4.448 15.608 1.00 88.12 75 LEU A N 1
ATOM 592 C CA . LEU A 1 75 ? -16.856 3.387 14.618 1.00 88.12 75 LEU A CA 1
ATOM 593 C C . LEU A 1 75 ? -18.131 2.557 14.807 1.00 88.12 75 LEU A C 1
ATOM 595 O O . LEU A 1 75 ? -18.313 1.554 14.122 1.00 88.12 75 LEU A O 1
ATOM 599 N N . ASN A 1 76 ? -19.001 2.942 15.744 1.00 84.62 76 ASN A N 1
ATOM 600 C CA . ASN A 1 76 ? -20.203 2.182 16.077 1.00 84.62 76 ASN A CA 1
ATOM 601 C C . ASN A 1 76 ? -21.095 1.937 14.857 1.00 84.62 76 ASN A C 1
ATOM 603 O O . ASN A 1 76 ? -21.546 0.813 14.662 1.00 84.62 76 ASN A O 1
ATOM 607 N N . ASP A 1 77 ? -21.271 2.956 14.020 1.00 82.81 77 ASP A N 1
ATOM 608 C CA . ASP A 1 77 ? -22.192 2.909 12.883 1.00 82.81 77 ASP A CA 1
ATOM 609 C C . ASP A 1 77 ? -21.523 2.385 11.598 1.00 82.81 77 ASP A C 1
ATOM 611 O O . ASP A 1 77 ? -22.163 2.266 10.563 1.00 82.81 77 ASP A O 1
ATOM 615 N N . MET A 1 78 ? -20.230 2.030 11.644 1.00 83.12 78 MET A N 1
ATOM 616 C CA . MET A 1 78 ? -19.507 1.547 10.459 1.00 83.12 78 MET A CA 1
ATOM 617 C C . MET A 1 78 ? -19.873 0.129 10.034 1.00 83.12 78 MET A C 1
ATOM 619 O O . MET A 1 78 ? -19.659 -0.240 8.887 1.00 83.12 78 MET A O 1
ATOM 623 N N . THR A 1 79 ? -20.327 -0.691 10.977 1.00 77.75 79 THR A N 1
ATOM 624 C CA . THR A 1 79 ? -20.637 -2.110 10.721 1.00 77.75 79 THR A CA 1
ATOM 625 C C . THR A 1 79 ? -22.125 -2.365 10.613 1.00 77.75 79 THR A C 1
ATOM 627 O O . THR A 1 79 ? -22.540 -3.370 10.041 1.00 77.75 79 THR A O 1
ATOM 630 N N . ALA A 1 80 ? -22.925 -1.467 11.179 1.00 80.25 80 ALA A N 1
ATOM 631 C CA . ALA A 1 80 ? -24.364 -1.559 11.179 1.00 80.25 80 ALA A CA 1
ATOM 632 C C . ALA A 1 80 ? -24.959 -0.153 11.236 1.00 80.25 80 ALA A C 1
ATOM 634 O O . ALA A 1 80 ? -24.697 0.596 12.176 1.00 80.25 80 ALA A O 1
ATOM 635 N N . GLU A 1 81 ? -25.809 0.171 10.272 1.00 81.12 81 GLU A N 1
ATOM 636 C CA . GLU A 1 81 ? -26.621 1.379 10.311 1.00 81.12 81 GLU A CA 1
ATOM 637 C C . GLU A 1 81 ? -27.997 1.029 10.902 1.00 81.12 81 GLU A C 1
ATOM 639 O O . GLU A 1 81 ? -28.705 0.168 10.364 1.00 81.12 81 GLU A O 1
ATOM 644 N N . PRO A 1 82 ? -28.409 1.625 12.037 1.00 69.38 82 PRO A N 1
ATOM 645 C CA . PRO A 1 82 ? -29.728 1.360 12.589 1.00 69.38 82 PRO A CA 1
ATOM 646 C C . PRO A 1 82 ? -30.817 2.002 11.725 1.00 69.38 82 PRO A C 1
ATOM 648 O O . PRO A 1 82 ? -30.871 3.220 11.579 1.00 69.38 82 PRO A O 1
ATOM 651 N N . LEU A 1 83 ? -31.793 1.211 11.272 1.00 64.81 83 LEU A N 1
ATOM 652 C CA . LEU A 1 83 ? -33.054 1.771 10.788 1.00 64.81 83 LEU A CA 1
ATOM 653 C C . LEU A 1 83 ? -33.847 2.373 11.966 1.00 64.81 83 LEU A C 1
ATOM 655 O O . LEU A 1 83 ? -34.455 1.657 12.770 1.00 64.81 83 LEU A O 1
ATOM 659 N N . GLY A 1 84 ? -33.859 3.705 12.065 1.00 66.44 84 GLY A N 1
ATOM 660 C CA . GLY A 1 84 ? -34.629 4.465 13.055 1.00 66.44 84 GLY A CA 1
ATOM 661 C C . GLY A 1 84 ? -33.813 4.884 14.281 1.00 66.44 84 GLY A C 1
ATOM 662 O O . GLY A 1 84 ? -32.742 5.459 14.160 1.00 66.44 84 GLY A O 1
ATOM 663 N N . LEU A 1 85 ? -34.345 4.646 15.484 1.00 60.72 85 LEU A N 1
ATOM 664 C CA . LEU A 1 85 ? -33.730 5.074 16.754 1.00 60.72 85 LEU A CA 1
ATOM 665 C C . LEU A 1 85 ? -33.010 3.921 17.487 1.00 60.72 85 LEU A C 1
ATOM 667 O O . LEU A 1 85 ? -32.779 3.983 18.699 1.00 60.72 85 LEU A O 1
ATOM 671 N N . GLY A 1 86 ? -32.714 2.833 16.772 1.00 66.69 86 GLY A N 1
ATOM 672 C CA . GLY A 1 86 ? -31.921 1.723 17.296 1.00 66.69 86 GLY A CA 1
ATOM 673 C C . GLY A 1 86 ? -30.519 2.188 17.698 1.00 66.69 86 GLY A C 1
ATOM 674 O O . GLY A 1 86 ? -29.969 3.115 17.112 1.00 66.69 86 GLY A O 1
ATOM 675 N N . ARG A 1 87 ? -29.932 1.553 18.717 1.00 78.88 87 ARG A N 1
ATOM 676 C CA . ARG A 1 87 ? -28.536 1.801 19.105 1.00 78.88 87 ARG A CA 1
ATOM 677 C C . ARG A 1 87 ? -27.662 0.662 18.608 1.00 78.88 87 ARG A C 1
ATOM 679 O O . ARG A 1 87 ? -27.889 -0.482 19.011 1.00 78.88 87 ARG A O 1
ATOM 686 N N . VAL A 1 88 ? -26.670 1.004 17.795 1.00 83.94 88 VAL A N 1
ATOM 687 C CA . VAL A 1 88 ? -25.583 0.124 17.362 1.00 83.94 88 VAL A CA 1
ATOM 688 C C . VAL A 1 88 ? -24.316 0.494 18.132 1.00 83.94 88 VAL A C 1
ATOM 690 O O . VAL A 1 88 ? -24.125 1.641 18.542 1.00 83.94 88 VAL A O 1
ATOM 693 N N . ARG A 1 89 ? -23.461 -0.491 18.395 1.00 84.12 89 ARG A N 1
ATOM 694 C CA . ARG A 1 89 ? -22.097 -0.273 18.873 1.00 84.12 89 ARG A CA 1
ATOM 695 C C . ARG A 1 89 ? -21.135 -1.309 18.307 1.00 84.12 89 ARG A C 1
ATOM 697 O O . ARG A 1 89 ? -21.538 -2.441 18.056 1.00 84.12 89 ARG A O 1
ATOM 704 N N . ALA A 1 90 ? -19.855 -0.962 18.235 1.00 81.94 90 ALA A N 1
ATOM 705 C CA . ALA A 1 90 ? -18.795 -1.940 18.021 1.00 81.94 90 ALA A CA 1
ATOM 706 C C . ALA A 1 90 ? -18.631 -2.803 19.289 1.00 81.94 90 ALA A C 1
ATOM 708 O O . ALA A 1 90 ? -18.226 -2.320 20.352 1.00 81.94 90 ALA A O 1
ATOM 709 N N . GLY A 1 91 ? -19.019 -4.073 19.195 1.00 76.44 91 GLY A N 1
ATOM 710 C CA . GLY A 1 91 ? -18.886 -5.091 20.232 1.00 76.44 91 GLY A CA 1
ATOM 711 C C . GLY A 1 91 ? -17.516 -5.770 20.227 1.00 76.44 91 GLY A C 1
ATOM 712 O O . GLY A 1 91 ? -16.577 -5.329 19.568 1.00 76.44 91 GLY A O 1
ATOM 713 N N . ARG A 1 92 ? -17.395 -6.859 20.999 1.00 73.06 92 ARG A N 1
ATOM 714 C CA . ARG A 1 92 ? -16.175 -7.685 21.033 1.00 73.06 92 ARG A CA 1
ATOM 715 C C . ARG A 1 92 ? -16.008 -8.503 19.752 1.00 73.06 92 ARG A C 1
ATOM 717 O O . ARG A 1 92 ? -14.889 -8.637 19.273 1.00 73.06 92 ARG A O 1
ATOM 724 N N . ASP A 1 93 ? -17.121 -9.025 19.247 1.00 72.62 93 ASP A N 1
ATOM 725 C CA . ASP A 1 93 ? -17.156 -10.023 18.175 1.00 72.62 93 ASP A CA 1
ATOM 726 C C . ASP A 1 93 ? -17.756 -9.461 16.869 1.00 72.62 93 ASP A C 1
ATOM 728 O O . ASP A 1 93 ? -17.973 -10.203 15.918 1.00 72.62 93 ASP A O 1
ATOM 732 N N . GLY A 1 94 ? -18.028 -8.151 16.809 1.00 79.56 94 GLY A N 1
ATOM 733 C CA . GLY A 1 94 ? -18.602 -7.483 15.639 1.00 79.56 94 GLY A CA 1
ATOM 734 C C . GLY A 1 94 ? -19.598 -6.385 16.012 1.00 79.56 94 GLY A C 1
ATOM 735 O O . GLY A 1 94 ? -19.470 -5.759 17.066 1.00 79.56 94 GLY A O 1
ATOM 736 N N . ALA A 1 95 ? -20.583 -6.134 15.153 1.00 84.31 95 ALA A N 1
ATOM 737 C CA . ALA A 1 95 ? -21.634 -5.155 15.407 1.00 84.31 95 ALA A CA 1
ATOM 738 C C . ALA A 1 95 ? -22.593 -5.669 16.487 1.00 84.31 95 ALA A C 1
ATOM 740 O O . ALA A 1 95 ? -23.134 -6.764 16.359 1.00 84.31 95 ALA A O 1
ATOM 741 N N . THR A 1 96 ? -22.853 -4.872 17.521 1.00 86.31 96 THR A N 1
ATOM 742 C CA . THR A 1 96 ? -23.873 -5.164 18.534 1.00 86.31 96 THR A CA 1
ATOM 743 C C . THR A 1 96 ? -25.014 -4.168 18.409 1.00 86.31 96 THR A C 1
ATOM 745 O O . THR A 1 96 ? -24.779 -2.962 18.465 1.00 86.31 96 THR A O 1
ATOM 748 N N . TRP A 1 97 ? -26.261 -4.633 18.379 1.00 87.44 97 TRP A N 1
ATOM 749 C CA . TRP A 1 97 ? -27.424 -3.748 18.484 1.00 87.44 97 TRP A CA 1
ATOM 750 C C . TRP A 1 97 ? -28.469 -4.259 19.466 1.00 87.44 97 TRP A C 1
ATOM 752 O O . TRP A 1 97 ? -28.590 -5.455 19.737 1.00 87.44 97 TRP A O 1
ATOM 762 N N . MET A 1 98 ? -29.238 -3.326 20.022 1.00 87.12 98 MET A N 1
ATOM 763 C CA . MET A 1 98 ? -30.354 -3.641 20.909 1.00 87.12 98 MET A CA 1
ATOM 764 C C . MET A 1 98 ? -31.596 -4.019 20.098 1.00 87.12 98 MET A C 1
ATOM 766 O O . MET A 1 98 ? -31.901 -3.392 19.089 1.00 87.12 98 MET A O 1
ATOM 770 N N . SER A 1 99 ? -32.359 -5.003 20.575 1.00 83.75 99 SER A N 1
ATOM 771 C CA . SER A 1 99 ? -33.515 -5.554 19.864 1.00 83.75 99 SER A CA 1
ATOM 772 C C . SER A 1 99 ? -34.656 -4.574 19.610 1.00 83.75 99 SER A C 1
ATOM 774 O O . SER A 1 99 ? -35.475 -4.829 18.737 1.00 83.75 99 SER A O 1
ATOM 776 N N . ALA A 1 100 ? -34.744 -3.473 20.353 1.00 77.38 100 ALA A N 1
ATOM 777 C CA . ALA A 1 100 ? -35.855 -2.539 20.247 1.00 77.38 100 ALA A CA 1
ATOM 778 C C . ALA A 1 100 ? -35.556 -1.381 19.297 1.00 77.38 100 ALA A C 1
ATOM 780 O O . ALA A 1 100 ? -34.567 -0.670 19.477 1.00 77.38 100 ALA A O 1
ATOM 781 N N . ASN A 1 101 ? -36.471 -1.139 18.359 1.00 71.81 101 ASN A N 1
ATOM 782 C CA . ASN A 1 101 ? -36.556 0.141 17.671 1.00 71.81 101 ASN A CA 1
ATOM 783 C C . ASN A 1 101 ? -37.224 1.166 18.610 1.00 71.81 101 ASN A C 1
ATOM 785 O O . ASN A 1 101 ? -38.171 0.815 19.317 1.00 71.81 101 ASN A O 1
ATOM 789 N N . ALA A 1 102 ? -36.747 2.414 18.682 1.00 61.34 102 ALA A N 1
ATOM 790 C CA . ALA A 1 102 ? -37.282 3.370 19.666 1.00 61.34 102 ALA A CA 1
ATOM 791 C C . ALA A 1 102 ? -38.638 3.993 19.277 1.00 61.34 102 ALA A C 1
ATOM 793 O O . ALA A 1 102 ? -39.163 4.833 20.008 1.00 61.34 102 ALA A O 1
ATOM 794 N N . PHE A 1 103 ? -39.247 3.542 18.177 1.00 57.88 103 PHE A N 1
ATOM 795 C CA . PHE A 1 103 ? -40.663 3.780 17.928 1.00 57.88 103 PHE A CA 1
ATOM 796 C C . PHE A 1 103 ? -41.506 2.891 18.847 1.00 57.88 103 PHE A C 1
ATOM 798 O O . PHE A 1 103 ? -41.557 1.669 18.710 1.00 57.88 103 PHE A O 1
ATOM 805 N N . ILE A 1 104 ? -42.165 3.533 19.812 1.00 53.88 104 ILE A N 1
ATOM 806 C CA . ILE A 1 104 ? -43.159 2.921 20.696 1.00 53.88 104 ILE A CA 1
ATOM 807 C C . ILE A 1 104 ? -44.374 2.557 19.834 1.00 53.88 104 ILE A C 1
ATOM 809 O O . ILE A 1 104 ? -45.281 3.362 19.638 1.00 53.88 104 ILE A O 1
ATOM 813 N N . GLY A 1 105 ? -44.373 1.350 19.274 1.00 51.66 105 GLY A N 1
ATOM 814 C CA . GLY A 1 105 ? -45.556 0.780 18.644 1.00 51.66 105 GLY A CA 1
ATOM 815 C C . GLY A 1 105 ? -46.639 0.538 19.694 1.00 51.66 105 GLY A C 1
ATOM 816 O O . GLY A 1 105 ? -46.356 0.003 20.769 1.00 51.66 105 GLY A O 1
ATOM 817 N N . ALA A 1 106 ? -47.875 0.933 19.381 1.00 54.88 106 ALA A N 1
ATOM 818 C CA . ALA A 1 106 ? -49.071 0.554 20.129 1.00 54.88 106 ALA A CA 1
ATOM 819 C C . ALA A 1 106 ? -49.076 -0.959 20.436 1.00 54.88 106 ALA A C 1
ATOM 821 O O . ALA A 1 106 ? -48.495 -1.747 19.687 1.00 54.88 106 ALA A O 1
ATOM 822 N N . ALA A 1 107 ? -49.737 -1.359 21.527 1.00 56.69 107 ALA A N 1
ATOM 823 C CA . ALA A 1 107 ? -49.672 -2.705 22.113 1.00 56.69 107 ALA A CA 1
ATOM 824 C C . ALA A 1 107 ? -49.983 -3.883 21.155 1.00 56.69 107 ALA A C 1
ATOM 826 O O . ALA A 1 107 ? -49.648 -5.017 21.492 1.00 56.69 107 ALA A O 1
ATOM 827 N N . ASP A 1 108 ? -50.536 -3.617 19.965 1.00 58.91 108 ASP A N 1
ATOM 828 C CA . ASP A 1 108 ? -51.023 -4.612 19.001 1.00 58.91 108 ASP A CA 1
ATOM 829 C C . ASP A 1 108 ? -50.135 -4.828 17.757 1.00 58.91 108 ASP A C 1
ATOM 831 O O . ASP A 1 108 ? -50.467 -5.646 16.898 1.00 58.91 108 ASP A O 1
ATOM 835 N N . ILE A 1 109 ? -48.993 -4.141 17.617 1.00 63.16 109 ILE A N 1
ATOM 836 C CA . ILE A 1 109 ? -48.069 -4.410 16.498 1.00 63.16 109 ILE A CA 1
ATOM 837 C C . ILE A 1 109 ? -47.252 -5.675 16.797 1.00 63.16 109 ILE A C 1
ATOM 839 O O . ILE A 1 109 ? -46.584 -5.771 17.832 1.00 63.16 109 ILE A O 1
ATOM 843 N N . ALA A 1 110 ? -47.264 -6.645 15.874 1.00 67.19 110 ALA A N 1
ATOM 844 C CA . ALA A 1 110 ? -46.517 -7.891 16.040 1.00 67.19 110 ALA A CA 1
ATOM 845 C C . ALA A 1 110 ? -45.017 -7.618 16.271 1.00 67.19 110 ALA A C 1
ATOM 847 O O . ALA A 1 110 ? -44.396 -6.829 15.559 1.00 67.19 110 ALA A O 1
ATOM 848 N N . ARG A 1 111 ? -44.420 -8.303 17.262 1.00 70.69 111 ARG A N 1
ATOM 849 C CA . ARG A 1 111 ? -43.058 -8.042 17.776 1.00 70.69 111 ARG A CA 1
ATOM 850 C C . ARG A 1 111 ? -41.995 -7.954 16.680 1.00 70.69 111 ARG A C 1
ATOM 852 O O . ARG A 1 111 ? -41.112 -7.113 16.780 1.00 70.69 111 ARG A O 1
ATOM 859 N N . VAL A 1 112 ? -42.106 -8.775 15.635 1.00 71.62 112 VAL A N 1
ATOM 860 C CA . VAL A 1 112 ? -41.180 -8.819 14.489 1.00 71.62 112 VAL A CA 1
ATOM 861 C C . VAL A 1 112 ? -41.082 -7.494 13.715 1.00 71.62 112 VAL A C 1
ATOM 863 O O . VAL A 1 112 ? -40.071 -7.243 13.058 1.00 71.62 112 VAL A O 1
ATOM 866 N N . HIS A 1 113 ? -42.103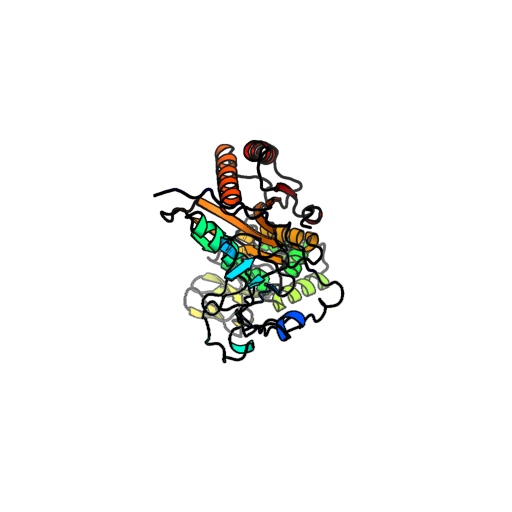 -6.636 13.803 1.00 74.19 113 HIS A N 1
ATOM 867 C CA . HIS A 1 113 ? -42.119 -5.300 13.197 1.00 74.19 113 HIS A CA 1
ATOM 868 C C . HIS A 1 113 ? -41.546 -4.214 14.120 1.00 74.19 113 HIS A C 1
ATOM 870 O O . HIS A 1 113 ? -41.216 -3.136 13.644 1.00 74.19 113 HIS A O 1
ATOM 876 N N . ASN A 1 114 ? -41.382 -4.504 15.416 1.00 77.00 114 ASN A N 1
ATOM 877 C CA . ASN A 1 114 ? -40.775 -3.599 16.401 1.00 77.00 114 ASN A CA 1
ATOM 878 C C . ASN A 1 114 ? -39.286 -3.900 16.654 1.00 77.00 114 ASN A C 1
ATOM 880 O O . ASN A 1 114 ? -38.662 -3.263 17.509 1.00 77.00 114 ASN A O 1
ATOM 884 N N . LEU A 1 115 ? -38.719 -4.884 15.948 1.00 80.25 115 LEU A N 1
ATOM 885 C CA . LEU A 1 115 ? -37.303 -5.211 16.060 1.00 80.25 115 LEU A CA 1
ATOM 886 C C . LEU A 1 115 ? -36.452 -4.183 15.321 1.00 80.25 115 LEU A C 1
ATOM 888 O O . LEU A 1 115 ? -36.797 -3.768 14.216 1.00 80.25 115 LEU A O 1
ATOM 892 N N . ALA A 1 116 ? -35.324 -3.806 15.918 1.00 82.06 116 ALA A N 1
ATOM 893 C CA . ALA A 1 116 ? -34.277 -3.105 15.190 1.00 82.06 116 ALA A CA 1
ATOM 894 C C . ALA A 1 116 ? -33.711 -4.034 14.106 1.00 82.06 116 ALA A C 1
ATOM 896 O O . ALA A 1 116 ? -33.312 -5.162 14.404 1.00 82.06 116 ALA A O 1
ATOM 897 N N . ARG A 1 117 ? -33.694 -3.553 12.864 1.00 83.62 117 ARG A N 1
ATOM 898 C CA . ARG A 1 117 ? -33.175 -4.273 11.700 1.00 83.62 117 ARG A CA 1
ATOM 899 C C . ARG A 1 117 ? -32.076 -3.428 11.078 1.00 83.62 117 ARG A C 1
ATOM 901 O O . ARG A 1 117 ? -32.381 -2.573 10.251 1.00 83.62 117 ARG A O 1
ATOM 908 N N . PRO A 1 118 ? -30.841 -3.528 11.581 1.00 84.56 118 PRO A N 1
ATOM 909 C CA . PRO A 1 118 ? -29.766 -2.752 11.005 1.00 84.56 118 PRO A CA 1
ATOM 910 C C . PRO A 1 118 ? -29.426 -3.279 9.614 1.00 84.56 118 PRO A C 1
ATOM 912 O O . PRO A 1 118 ? -29.546 -4.480 9.342 1.00 84.56 118 PRO A O 1
ATOM 915 N N . THR A 1 119 ? -28.959 -2.369 8.773 1.00 84.69 119 THR A N 1
ATOM 916 C CA . THR A 1 119 ? -28.243 -2.716 7.552 1.00 84.69 119 THR A CA 1
ATOM 917 C C . THR A 1 119 ? -26.797 -2.978 7.929 1.00 84.69 119 THR A C 1
ATOM 919 O O . THR A 1 119 ? -26.154 -2.112 8.518 1.00 84.69 119 THR A O 1
ATOM 922 N N . LEU A 1 120 ? -26.296 -4.182 7.657 1.00 82.31 120 LEU A N 1
ATOM 923 C CA . LEU A 1 120 ? -24.891 -4.506 7.880 1.00 82.31 120 LEU A CA 1
ATOM 924 C C . LEU A 1 120 ? -24.036 -4.036 6.704 1.00 82.31 120 LEU A C 1
ATOM 926 O O . LEU A 1 120 ? -24.411 -4.254 5.551 1.00 82.31 120 LEU A O 1
ATOM 930 N N . HIS A 1 121 ? -22.871 -3.470 7.020 1.00 82.19 121 HIS A N 1
ATOM 931 C CA . HIS A 1 121 ? -21.865 -3.042 6.051 1.00 82.19 121 HIS A CA 1
ATOM 932 C C . HIS A 1 121 ? -20.529 -3.709 6.350 1.00 82.19 121 HIS A C 1
ATOM 934 O O . HIS A 1 121 ? -20.122 -3.831 7.510 1.00 82.19 121 HIS A O 1
ATOM 940 N N . GLU A 1 122 ? -19.818 -4.103 5.299 1.00 80.25 122 GLU A N 1
ATOM 941 C CA . GLU A 1 122 ? -18.447 -4.563 5.445 1.00 80.25 122 GLU A CA 1
ATOM 942 C C . GLU A 1 122 ? -17.531 -3.363 5.751 1.00 80.25 122 GLU A C 1
ATOM 944 O O . GLU A 1 122 ? -17.468 -2.414 4.966 1.00 80.25 122 GLU A O 1
ATOM 949 N N . PRO A 1 123 ? -16.810 -3.369 6.882 1.00 83.12 123 PRO A N 1
ATOM 950 C CA . PRO A 1 123 ? -15.989 -2.233 7.260 1.00 83.12 123 PRO A CA 1
ATOM 951 C C . PRO A 1 123 ? -14.687 -2.210 6.454 1.00 83.12 123 PRO A C 1
ATOM 953 O O . PRO A 1 123 ? -13.936 -3.187 6.420 1.00 83.12 123 PRO A O 1
ATOM 956 N N . ASP A 1 124 ? -14.357 -1.058 5.875 1.00 89.31 124 ASP A N 1
ATOM 957 C CA . ASP A 1 124 ? -13.074 -0.845 5.215 1.00 89.31 124 ASP A CA 1
ATOM 958 C C . ASP A 1 124 ? -12.100 -0.037 6.095 1.00 89.31 124 ASP A C 1
ATOM 960 O O . ASP A 1 124 ? -12.479 0.824 6.896 1.00 89.31 124 ASP A O 1
ATOM 964 N N . ALA A 1 125 ? -10.803 -0.325 5.959 1.00 94.38 125 ALA A N 1
ATOM 965 C CA . ALA A 1 125 ? -9.773 0.300 6.787 1.00 94.38 125 ALA A CA 1
ATOM 966 C C . ALA A 1 125 ? -9.629 1.809 6.533 1.00 94.38 125 ALA A C 1
ATOM 968 O O . ALA A 1 125 ? -9.242 2.544 7.444 1.00 94.38 125 ALA A O 1
ATOM 969 N N . TYR A 1 126 ? -9.944 2.277 5.321 1.00 96.31 126 TYR A N 1
ATOM 970 C CA . TYR A 1 126 ? -9.849 3.689 4.970 1.00 96.31 126 TYR A CA 1
ATOM 971 C C . TYR A 1 126 ? -10.975 4.507 5.618 1.00 96.31 126 TYR A C 1
ATOM 973 O O . TYR A 1 126 ? -10.704 5.518 6.266 1.00 96.31 126 TYR A O 1
ATOM 981 N N . SER A 1 127 ? -12.223 4.050 5.544 1.00 94.50 127 SER A N 1
ATOM 982 C CA . SER A 1 127 ? -13.347 4.679 6.241 1.00 94.50 127 SER A CA 1
ATOM 983 C C . SER A 1 127 ? -13.157 4.642 7.753 1.00 94.50 127 SER A C 1
ATOM 985 O O . SER A 1 127 ? -13.504 5.612 8.427 1.00 94.50 127 SER A O 1
ATOM 987 N N . ALA A 1 128 ? -12.542 3.584 8.295 1.00 94.50 128 ALA A N 1
ATOM 988 C CA . ALA A 1 128 ? -12.240 3.507 9.721 1.00 94.50 128 ALA A CA 1
ATOM 989 C C . ALA A 1 128 ? -11.243 4.584 10.149 1.00 94.50 128 ALA A C 1
ATOM 991 O O . ALA A 1 128 ? -11.524 5.342 11.079 1.00 94.50 128 ALA A O 1
ATOM 992 N N . ILE A 1 129 ? -10.102 4.704 9.462 1.00 96.75 129 ILE A N 1
ATOM 993 C CA . ILE A 1 129 ? -9.113 5.728 9.816 1.00 96.75 129 ILE A CA 1
ATOM 994 C C . ILE A 1 129 ? -9.650 7.140 9.570 1.00 96.75 129 ILE A C 1
ATOM 996 O O . ILE A 1 129 ? -9.466 8.012 10.415 1.00 96.75 129 ILE A O 1
ATOM 1000 N N . LYS A 1 130 ? -10.396 7.351 8.480 1.00 97.12 130 LYS A N 1
ATOM 1001 C CA . LYS A 1 130 ? -11.036 8.631 8.167 1.00 97.12 130 LYS A CA 1
ATOM 1002 C C . LYS A 1 130 ? -12.016 9.057 9.257 1.00 97.12 130 LYS A C 1
ATOM 1004 O O . LYS A 1 130 ? -11.972 10.197 9.702 1.00 97.12 130 LYS A O 1
ATOM 1009 N N . THR A 1 131 ? -12.874 8.148 9.715 1.00 95.75 131 THR A N 1
ATOM 1010 C CA . THR A 1 131 ? -13.857 8.432 10.769 1.00 95.75 131 THR A CA 1
ATOM 1011 C C . THR A 1 131 ? -13.181 8.799 12.094 1.00 95.75 131 THR A C 1
ATOM 1013 O O . THR A 1 131 ? -13.599 9.751 12.752 1.00 95.75 131 THR A O 1
ATOM 1016 N N . LEU A 1 132 ? -12.099 8.106 12.464 1.00 96.31 132 LEU A N 1
ATOM 1017 C CA . LEU A 1 132 ? -11.341 8.407 13.687 1.00 96.31 132 LEU A CA 1
ATOM 1018 C C . LEU A 1 132 ? -10.612 9.746 13.606 1.00 96.31 132 LEU A C 1
ATOM 1020 O O . LEU A 1 132 ? -10.667 10.529 14.550 1.00 96.31 132 LEU A O 1
ATOM 1024 N N . LEU A 1 133 ? -9.964 10.025 12.475 1.00 97.00 133 LEU A N 1
ATOM 1025 C CA . LEU A 1 133 ? -9.281 11.297 12.251 1.00 97.00 133 LEU A CA 1
ATOM 1026 C C . LEU A 1 133 ? -10.274 12.465 12.262 1.00 97.00 133 LEU A C 1
ATOM 1028 O O . LEU A 1 133 ? -10.034 13.453 12.952 1.00 97.00 133 LEU A O 1
ATOM 1032 N N . ASN A 1 134 ? -11.436 12.308 11.619 1.00 96.44 134 ASN A N 1
ATOM 1033 C CA . ASN A 1 134 ? -12.503 13.310 11.638 1.00 96.44 134 ASN A CA 1
ATOM 1034 C C . ASN A 1 134 ? -12.991 13.601 13.064 1.00 96.44 134 ASN A C 1
ATOM 1036 O O . ASN A 1 134 ? -13.212 14.760 13.412 1.00 96.44 134 ASN A O 1
ATOM 1040 N N . GLN A 1 135 ? -13.127 12.574 13.912 1.00 95.19 135 GLN A N 1
ATOM 1041 C CA . GLN A 1 135 ? -13.490 12.761 15.320 1.00 95.19 135 GLN A CA 1
ATOM 1042 C C . GLN A 1 135 ? -12.430 13.568 16.088 1.00 95.19 135 GLN A C 1
ATOM 1044 O O . GLN A 1 135 ? -12.777 14.339 16.984 1.00 95.19 135 GLN A O 1
ATOM 1049 N N . ALA A 1 136 ? -11.155 13.416 15.729 1.00 94.88 136 ALA A N 1
ATOM 1050 C CA . ALA A 1 136 ? -10.044 14.182 16.286 1.00 94.88 136 ALA A CA 1
ATOM 1051 C C . ALA A 1 136 ? -9.881 15.586 15.663 1.00 94.88 136 ALA A C 1
ATOM 1053 O O . ALA A 1 136 ? -9.000 16.337 16.078 1.00 94.88 136 ALA A O 1
ATOM 1054 N N . GLY A 1 137 ? -10.730 15.967 14.700 1.00 96.50 137 GLY A N 1
ATOM 1055 C CA . GLY A 1 137 ? -10.678 17.264 14.020 1.00 96.50 137 GLY A CA 1
ATOM 1056 C C . GLY A 1 137 ? -9.695 17.334 12.847 1.00 96.50 137 GLY A C 1
ATOM 1057 O O . GLY A 1 137 ? -9.329 18.434 12.434 1.00 96.50 137 GLY A O 1
ATOM 1058 N N . TRP A 1 138 ? -9.261 16.188 12.318 1.00 97.56 138 TRP A N 1
ATOM 1059 C CA . TRP A 1 138 ? -8.364 16.068 11.163 1.00 97.56 138 TRP A CA 1
ATOM 1060 C C . TRP A 1 138 ? -9.073 15.412 9.982 1.00 97.56 138 TRP A C 1
ATOM 1062 O O . TRP A 1 138 ? -10.066 14.717 10.159 1.00 97.56 138 TRP A O 1
ATOM 1072 N N . ALA A 1 139 ? -8.552 15.603 8.774 1.00 97.56 139 ALA A N 1
ATOM 1073 C CA . ALA A 1 139 ? -9.059 14.948 7.574 1.00 97.56 139 ALA A CA 1
ATOM 1074 C C . ALA A 1 139 ? -8.090 13.866 7.084 1.00 97.56 139 ALA A C 1
ATOM 1076 O O . ALA A 1 139 ? -6.880 13.945 7.296 1.00 97.56 139 ALA A O 1
ATOM 1077 N N . ALA A 1 140 ? -8.642 12.860 6.410 1.00 97.88 140 ALA A N 1
ATOM 1078 C CA . ALA A 1 140 ? -7.892 11.797 5.755 1.00 97.88 140 ALA A CA 1
ATOM 1079 C C . ALA A 1 140 ? -8.302 11.719 4.286 1.00 97.88 140 ALA A C 1
ATOM 1081 O O . ALA A 1 140 ? -9.501 11.685 3.987 1.00 97.88 140 ALA A O 1
ATOM 1082 N N . GLU A 1 141 ? -7.319 11.650 3.394 1.00 97.94 141 GLU A N 1
ATOM 1083 C CA . GLU A 1 141 ? -7.530 11.468 1.957 1.00 97.94 141 GLU A CA 1
ATOM 1084 C C . GLU A 1 141 ? -6.571 10.402 1.413 1.00 97.94 141 GLU A C 1
ATOM 1086 O O . GLU A 1 141 ? -5.480 10.219 1.958 1.00 97.94 141 GLU A O 1
ATOM 1091 N N . PRO A 1 142 ? -6.925 9.665 0.346 1.00 97.31 142 PRO A N 1
ATOM 1092 C CA . PRO A 1 142 ? -5.969 8.790 -0.309 1.00 97.31 142 PRO A CA 1
ATOM 1093 C C . PRO A 1 142 ? -4.892 9.658 -0.959 1.00 97.31 142 PRO A C 1
ATOM 1095 O O . PRO A 1 142 ? -5.203 10.616 -1.668 1.00 97.31 142 PRO A O 1
ATOM 1098 N N . SER A 1 143 ? -3.629 9.306 -0.753 1.00 96.50 143 SER A N 1
ATOM 1099 C CA . SER A 1 143 ? -2.514 10.009 -1.371 1.00 96.50 143 SER A CA 1
ATOM 1100 C C . SER A 1 143 ? -2.560 9.881 -2.897 1.00 96.50 143 SER A C 1
ATOM 1102 O O . SER A 1 143 ? -3.122 8.931 -3.455 1.00 96.50 143 SER A O 1
ATOM 1104 N N . ASN A 1 144 ? -1.896 10.796 -3.602 1.00 94.44 144 ASN A N 1
ATOM 1105 C CA . ASN A 1 144 ? -1.810 10.776 -5.066 1.00 94.44 144 ASN A CA 1
ATOM 1106 C C . ASN A 1 144 ? -1.169 9.486 -5.625 1.00 94.44 144 ASN A C 1
ATOM 1108 O O . ASN A 1 144 ? -1.405 9.139 -6.783 1.00 94.44 144 ASN A O 1
ATOM 1112 N N . VAL A 1 145 ? -0.395 8.758 -4.811 1.00 95.81 145 VAL A N 1
ATOM 1113 C CA . VAL A 1 145 ? 0.218 7.471 -5.178 1.00 95.81 145 VAL A CA 1
ATOM 1114 C C . VAL A 1 145 ? -0.673 6.252 -4.906 1.00 95.81 145 VAL A C 1
ATOM 1116 O O . VAL A 1 145 ? -0.424 5.183 -5.469 1.00 95.81 145 VAL A O 1
ATOM 1119 N N . ALA A 1 146 ? -1.740 6.392 -4.110 1.00 95.69 146 ALA A N 1
ATOM 1120 C CA . ALA A 1 146 ? -2.583 5.272 -3.683 1.00 95.69 146 ALA A CA 1
ATOM 1121 C C . ALA A 1 146 ? -3.192 4.513 -4.876 1.00 95.69 146 ALA A C 1
ATOM 1123 O O . ALA A 1 146 ? -3.223 3.281 -4.895 1.00 95.69 146 ALA A O 1
ATOM 1124 N N . GLY A 1 147 ? -3.602 5.238 -5.924 1.00 96.56 147 GLY A N 1
ATOM 1125 C CA . GLY A 1 147 ? -4.144 4.643 -7.150 1.00 96.56 147 GLY A CA 1
ATOM 1126 C C . GLY A 1 147 ? -3.155 3.720 -7.873 1.00 96.56 147 GLY A C 1
ATOM 1127 O O . GLY A 1 147 ? -3.545 2.647 -8.340 1.00 96.56 147 GLY A O 1
ATOM 1128 N N . PHE A 1 148 ? -1.868 4.084 -7.919 1.00 97.75 148 PHE A N 1
ATOM 1129 C CA . PHE A 1 148 ? -0.822 3.228 -8.494 1.00 97.75 148 PHE A CA 1
ATOM 1130 C C . PHE A 1 148 ? -0.626 1.964 -7.666 1.00 97.75 148 PHE A C 1
ATOM 1132 O O . PHE A 1 148 ? -0.455 0.874 -8.219 1.00 97.75 148 PHE A O 1
ATOM 1139 N N . TYR A 1 149 ? -0.694 2.096 -6.344 1.00 97.69 149 TYR A N 1
ATOM 1140 C CA . TYR A 1 149 ? -0.471 0.984 -5.441 1.00 97.69 149 TYR A CA 1
ATOM 1141 C C . TYR A 1 149 ? -1.607 -0.044 -5.521 1.00 97.69 149 TYR A C 1
ATOM 1143 O O . TYR A 1 149 ? -1.353 -1.216 -5.805 1.00 97.69 149 TYR A O 1
ATOM 1151 N N . PHE A 1 150 ? -2.865 0.389 -5.379 1.00 97.31 150 PHE A N 1
ATOM 1152 C CA . PHE A 1 150 ? -4.026 -0.497 -5.531 1.00 97.31 150 PHE A CA 1
ATOM 1153 C C . PHE A 1 150 ? -4.119 -1.090 -6.940 1.00 97.31 150 PHE A C 1
ATOM 1155 O O . PHE A 1 150 ? -4.410 -2.277 -7.099 1.00 97.31 150 PHE A O 1
ATOM 1162 N N . GLY A 1 151 ? -3.814 -0.295 -7.971 1.00 97.50 151 GLY A N 1
ATOM 1163 C CA . GLY A 1 151 ? -3.732 -0.776 -9.348 1.00 97.50 151 GLY A CA 1
ATOM 1164 C C . GLY A 1 151 ? -2.709 -1.902 -9.514 1.00 97.50 151 GLY A C 1
ATOM 1165 O O . GLY A 1 151 ? -3.018 -2.928 -10.119 1.00 97.50 151 GLY A O 1
ATOM 1166 N N . THR A 1 152 ? -1.528 -1.750 -8.911 1.00 98.31 152 THR A N 1
ATOM 1167 C CA . THR A 1 152 ? -0.462 -2.762 -8.921 1.00 98.31 152 THR A CA 1
ATOM 1168 C C . THR A 1 152 ? -0.875 -4.031 -8.177 1.00 98.31 152 THR A C 1
ATOM 1170 O O . THR A 1 152 ? -0.745 -5.125 -8.724 1.00 98.31 152 THR A O 1
ATOM 1173 N N . VAL A 1 153 ? -1.456 -3.914 -6.978 1.00 98.00 153 VAL A N 1
ATOM 1174 C CA . VAL A 1 153 ? -1.983 -5.068 -6.222 1.00 98.00 153 VAL A CA 1
ATOM 1175 C C . VAL A 1 153 ? -3.027 -5.836 -7.042 1.00 98.00 153 VAL A C 1
ATOM 1177 O O . VAL A 1 153 ? -2.994 -7.069 -7.103 1.00 98.00 153 VAL A O 1
ATOM 1180 N N . ARG A 1 154 ? -3.917 -5.121 -7.742 1.00 97.19 154 ARG A N 1
ATOM 1181 C CA . ARG A 1 154 ? -4.936 -5.725 -8.609 1.00 97.19 154 ARG A CA 1
ATOM 1182 C C . ARG A 1 154 ? -4.333 -6.464 -9.805 1.00 97.19 154 ARG A C 1
ATOM 1184 O O . ARG A 1 154 ? -4.805 -7.553 -10.116 1.00 97.19 154 ARG A O 1
ATOM 1191 N N . LEU A 1 155 ? -3.287 -5.931 -10.444 1.00 97.38 155 LEU A N 1
ATOM 1192 C CA . LEU A 1 155 ? -2.586 -6.616 -11.547 1.00 97.38 155 LEU A CA 1
ATOM 1193 C C . LEU A 1 155 ? -1.957 -7.949 -11.104 1.00 97.38 155 LEU A C 1
ATOM 1195 O O . LEU A 1 155 ? -1.933 -8.913 -11.868 1.00 97.38 155 LEU A O 1
ATOM 1199 N N . TRP A 1 156 ? -1.491 -8.040 -9.856 1.00 97.50 156 TRP A N 1
ATOM 1200 C CA . TRP A 1 156 ? -0.998 -9.299 -9.282 1.00 97.50 156 TRP A CA 1
ATOM 1201 C C . TRP A 1 156 ? -2.108 -10.259 -8.836 1.00 97.50 156 TRP A C 1
ATOM 1203 O O . TRP A 1 156 ? -1.860 -11.456 -8.651 1.00 97.50 156 TRP A O 1
ATOM 1213 N N . GLY A 1 157 ? -3.336 -9.755 -8.708 1.00 96.31 157 GLY A N 1
ATOM 1214 C CA . GLY A 1 157 ? -4.493 -10.503 -8.234 1.00 96.31 157 GLY A CA 1
ATOM 1215 C C . GLY A 1 157 ? -4.506 -10.708 -6.720 1.00 96.31 157 GLY A C 1
ATOM 1216 O O . GLY A 1 157 ? -5.026 -11.729 -6.281 1.00 96.31 157 GLY A O 1
ATOM 1217 N N . GLY A 1 158 ? -3.908 -9.794 -5.947 1.00 95.75 158 GLY A N 1
ATOM 1218 C CA . GLY A 1 158 ? -3.925 -9.837 -4.482 1.00 95.75 158 GLY A CA 1
ATOM 1219 C C . GLY A 1 158 ? -2.627 -9.377 -3.816 1.00 95.75 158 GLY A C 1
ATOM 1220 O O . GLY A 1 158 ? -1.555 -9.378 -4.426 1.00 95.75 158 GLY A O 1
ATOM 1221 N N . LEU A 1 159 ? -2.743 -8.988 -2.540 1.00 96.44 159 LEU A N 1
ATOM 1222 C CA . LEU A 1 159 ? -1.629 -8.563 -1.682 1.00 96.44 159 LEU A CA 1
ATOM 1223 C C . LEU A 1 159 ? -0.583 -9.677 -1.516 1.00 96.44 159 LEU A C 1
ATOM 1225 O O . LEU A 1 159 ? 0.610 -9.436 -1.662 1.00 96.44 159 LEU A O 1
ATOM 1229 N N . ASP A 1 160 ? -1.046 -10.895 -1.245 1.00 95.69 160 ASP A N 1
ATOM 1230 C CA . ASP A 1 160 ? -0.236 -12.089 -0.990 1.00 95.69 160 ASP A CA 1
ATOM 1231 C C . ASP A 1 160 ? 0.650 -12.456 -2.190 1.00 95.69 160 ASP A C 1
ATOM 1233 O O . ASP A 1 160 ? 1.845 -12.711 -2.045 1.00 95.69 160 ASP A O 1
ATOM 1237 N N . ARG A 1 161 ? 0.081 -12.432 -3.399 1.00 97.25 161 ARG A N 1
ATOM 1238 C CA . ARG A 1 161 ? 0.801 -12.763 -4.635 1.00 97.25 161 ARG A CA 1
ATOM 1239 C C . ARG A 1 161 ? 1.843 -11.714 -4.986 1.00 97.25 161 ARG A C 1
ATOM 1241 O O . ARG A 1 161 ? 2.925 -12.075 -5.446 1.00 97.25 161 ARG A O 1
ATOM 1248 N N . LEU A 1 162 ? 1.517 -10.436 -4.789 1.00 98.06 162 LEU A N 1
ATOM 1249 C CA . LEU A 1 162 ? 2.475 -9.354 -4.985 1.00 98.06 162 LEU A CA 1
ATOM 1250 C C . LEU A 1 162 ? 3.617 -9.451 -3.974 1.00 98.06 162 LEU A C 1
ATOM 1252 O O . LEU A 1 162 ? 4.777 -9.399 -4.372 1.00 98.06 162 LEU A O 1
ATOM 1256 N N . ALA A 1 163 ? 3.307 -9.643 -2.691 1.00 97.50 163 ALA A N 1
ATOM 1257 C CA . ALA A 1 163 ? 4.316 -9.792 -1.650 1.00 97.50 163 ALA A CA 1
ATOM 1258 C C . ALA A 1 163 ? 5.246 -10.986 -1.924 1.00 97.50 163 ALA A C 1
ATOM 1260 O O . ALA A 1 163 ? 6.462 -10.834 -1.846 1.00 97.50 163 ALA A O 1
ATOM 1261 N N . ALA A 1 164 ? 4.701 -12.133 -2.342 1.00 96.69 164 ALA A N 1
ATOM 1262 C CA . ALA A 1 164 ? 5.492 -13.312 -2.696 1.00 96.69 164 ALA A CA 1
ATOM 1263 C C . ALA A 1 164 ? 6.465 -13.054 -3.863 1.00 96.69 164 ALA A C 1
ATOM 1265 O O . ALA A 1 164 ? 7.621 -13.474 -3.814 1.00 96.69 164 ALA A O 1
ATOM 1266 N N . ASP A 1 165 ? 6.026 -12.344 -4.909 1.00 97.12 165 ASP A N 1
ATOM 1267 C CA . ASP A 1 165 ? 6.901 -11.962 -6.023 1.00 97.12 165 ASP A CA 1
ATOM 1268 C C . ASP A 1 165 ? 7.928 -10.885 -5.598 1.00 97.12 165 ASP A C 1
ATOM 1270 O O . ASP A 1 165 ? 9.061 -10.917 -6.066 1.00 97.12 165 ASP A O 1
ATOM 1274 N N . LEU A 1 166 ? 7.588 -9.966 -4.686 1.00 96.50 166 LEU A N 1
ATOM 1275 C CA . LEU A 1 166 ? 8.527 -8.964 -4.156 1.00 96.50 166 LEU A CA 1
ATOM 1276 C C . LEU A 1 166 ? 9.583 -9.551 -3.206 1.00 96.50 166 LEU A C 1
ATOM 1278 O O . LEU A 1 166 ? 10.682 -9.002 -3.131 1.00 96.50 166 LEU A O 1
ATOM 1282 N N . GLN A 1 167 ? 9.263 -10.638 -2.497 1.00 94.94 167 GLN A N 1
ATOM 1283 C CA . GLN A 1 167 ? 10.211 -11.406 -1.674 1.00 94.94 167 GLN A CA 1
ATOM 1284 C C . GLN A 1 167 ? 11.126 -12.294 -2.519 1.00 94.94 167 GLN A C 1
ATOM 1286 O O . GLN A 1 167 ? 12.213 -12.661 -2.080 1.00 94.94 167 GLN A O 1
ATOM 1291 N N . ASN A 1 168 ? 10.706 -12.662 -3.731 1.00 95.19 168 ASN A N 1
ATOM 1292 C CA . ASN A 1 168 ? 11.531 -13.462 -4.620 1.00 95.19 168 ASN A CA 1
ATOM 1293 C C . ASN A 1 168 ? 12.669 -12.595 -5.197 1.00 95.19 168 ASN A C 1
ATOM 1295 O O . ASN A 1 168 ? 12.390 -11.697 -5.996 1.00 95.19 168 ASN A O 1
ATOM 1299 N N . PRO A 1 169 ? 13.948 -12.875 -4.877 1.00 93.25 169 PRO A N 1
ATOM 1300 C CA . PRO A 1 169 ? 15.065 -12.015 -5.271 1.00 93.25 169 PRO A CA 1
ATOM 1301 C C . PRO A 1 169 ? 15.228 -11.906 -6.791 1.00 93.25 169 PRO A C 1
ATOM 1303 O O . PRO A 1 169 ? 15.615 -10.854 -7.294 1.00 93.25 169 PRO A O 1
ATOM 1306 N N . ILE A 1 170 ? 14.867 -12.951 -7.543 1.00 94.75 170 ILE A N 1
ATOM 1307 C CA . ILE A 1 170 ? 14.937 -12.941 -9.007 1.00 94.75 170 ILE A CA 1
ATOM 1308 C C . ILE A 1 170 ? 13.870 -12.010 -9.575 1.00 94.75 170 ILE A C 1
ATOM 1310 O O . ILE A 1 170 ? 14.163 -11.164 -10.417 1.00 94.75 170 ILE A O 1
ATOM 1314 N N . VAL A 1 171 ? 12.620 -12.149 -9.127 1.00 95.88 171 VAL A N 1
ATOM 1315 C CA . VAL A 1 171 ? 11.531 -11.293 -9.615 1.00 95.88 171 VAL A CA 1
ATOM 1316 C C . VAL A 1 171 ? 11.785 -9.848 -9.199 1.00 95.88 171 VAL A C 1
ATOM 1318 O O . VAL A 1 171 ? 11.704 -8.955 -10.042 1.00 95.88 171 VAL A O 1
ATOM 1321 N N . ARG A 1 172 ? 12.180 -9.624 -7.942 1.00 94.25 172 ARG A N 1
ATOM 1322 C CA . ARG A 1 172 ? 12.539 -8.304 -7.432 1.00 94.25 172 ARG A CA 1
ATOM 1323 C C . ARG A 1 172 ? 13.682 -7.672 -8.224 1.00 94.25 172 ARG A C 1
ATOM 1325 O O . ARG A 1 172 ? 13.523 -6.548 -8.684 1.00 94.25 172 ARG A O 1
ATOM 1332 N N . GLY A 1 173 ? 14.760 -8.409 -8.486 1.00 93.06 173 GLY A N 1
ATOM 1333 C CA . GLY A 1 173 ? 15.886 -7.927 -9.287 1.00 93.06 173 GLY A CA 1
ATOM 1334 C C . GLY A 1 173 ? 15.493 -7.536 -10.716 1.00 93.06 173 GLY A C 1
ATOM 1335 O O . GLY A 1 173 ? 15.993 -6.545 -11.245 1.00 93.06 173 GLY A O 1
ATOM 1336 N N . ILE A 1 174 ? 14.546 -8.251 -11.339 1.00 94.19 174 ILE A N 1
ATOM 1337 C CA . ILE A 1 174 ? 13.997 -7.859 -12.650 1.00 94.19 174 ILE A CA 1
ATOM 1338 C C . ILE A 1 174 ? 13.220 -6.544 -12.551 1.00 94.19 174 ILE A C 1
ATOM 1340 O O . ILE A 1 174 ? 13.391 -5.680 -13.411 1.00 94.19 174 ILE A O 1
ATOM 1344 N N . LEU A 1 175 ? 12.355 -6.400 -11.543 1.00 95.38 175 LEU A N 1
ATOM 1345 C CA . LEU A 1 175 ? 11.551 -5.193 -11.336 1.00 95.38 175 LEU A CA 1
ATOM 1346 C C . LEU A 1 175 ? 12.438 -3.975 -11.039 1.00 95.38 175 LEU A C 1
ATOM 1348 O O . LEU A 1 175 ? 12.278 -2.940 -11.685 1.00 95.38 175 LEU A O 1
ATOM 1352 N N . ASP A 1 176 ? 13.414 -4.127 -10.144 1.00 93.00 176 ASP A N 1
ATOM 1353 C CA . ASP A 1 176 ? 14.376 -3.080 -9.790 1.00 93.00 176 ASP A CA 1
ATOM 1354 C C . ASP A 1 176 ? 15.198 -2.653 -11.016 1.00 93.00 176 ASP A C 1
ATOM 1356 O O . ASP A 1 176 ? 15.391 -1.465 -11.266 1.00 93.00 176 ASP A O 1
ATOM 1360 N N . ALA A 1 177 ? 15.592 -3.599 -11.874 1.00 92.81 177 ALA A N 1
ATOM 1361 C CA . ALA A 1 177 ? 16.327 -3.288 -13.096 1.00 92.81 177 ALA A CA 1
ATOM 1362 C C . ALA A 1 177 ? 15.539 -2.438 -14.107 1.00 92.81 177 ALA A C 1
ATOM 1364 O O . ALA A 1 177 ? 16.159 -1.797 -14.956 1.00 92.81 177 ALA A O 1
ATOM 1365 N N . PHE A 1 178 ? 14.202 -2.416 -14.049 1.00 93.50 178 PHE A N 1
ATOM 1366 C CA . PHE A 1 178 ? 13.388 -1.530 -14.888 1.00 93.50 178 PHE A CA 1
ATOM 1367 C C . PHE A 1 178 ? 13.327 -0.085 -14.382 1.00 93.50 178 PHE A C 1
ATOM 1369 O O . PHE A 1 178 ? 13.085 0.801 -15.204 1.00 93.50 178 PHE A O 1
ATOM 1376 N N . ILE A 1 179 ? 13.511 0.144 -13.080 1.00 92.25 179 ILE A N 1
ATOM 1377 C CA . ILE A 1 179 ? 13.384 1.465 -12.438 1.00 92.25 179 ILE A CA 1
ATOM 1378 C C . ILE A 1 179 ? 14.735 2.071 -12.039 1.00 92.25 179 ILE A C 1
ATOM 1380 O O . ILE A 1 179 ? 14.803 3.258 -11.748 1.00 92.25 179 ILE A O 1
ATOM 1384 N N . ASP A 1 180 ? 15.807 1.278 -12.021 1.00 86.81 180 ASP A N 1
ATOM 1385 C CA . ASP A 1 180 ? 17.150 1.767 -11.726 1.00 86.81 180 ASP A CA 1
ATOM 1386 C C . ASP A 1 180 ? 17.688 2.616 -12.889 1.00 86.81 180 ASP A C 1
ATOM 1388 O O . ASP A 1 180 ? 17.991 2.112 -13.978 1.00 86.81 180 ASP A O 1
ATOM 1392 N N . ASP A 1 181 ? 17.830 3.919 -12.654 1.00 75.00 181 ASP A N 1
ATOM 1393 C CA . ASP A 1 181 ? 18.389 4.879 -13.608 1.00 75.00 181 ASP A CA 1
ATOM 1394 C C . ASP A 1 181 ? 19.894 4.666 -13.845 1.00 75.00 181 ASP A C 1
ATOM 1396 O O . ASP A 1 181 ? 20.382 4.911 -14.953 1.00 75.00 181 ASP A O 1
ATOM 1400 N N . ALA A 1 182 ? 20.628 4.137 -12.859 1.00 72.62 182 ALA A N 1
ATOM 1401 C CA . ALA A 1 182 ? 22.065 3.872 -12.961 1.00 72.62 182 ALA A CA 1
ATOM 1402 C C . ALA A 1 182 ? 22.384 2.581 -13.737 1.00 72.62 182 ALA A C 1
ATOM 1404 O O . ALA A 1 182 ? 23.539 2.321 -14.094 1.00 72.62 182 ALA A O 1
ATOM 1405 N N . SER A 1 183 ? 21.364 1.776 -14.039 1.00 70.50 183 SER A N 1
ATOM 1406 C CA . SER A 1 183 ? 21.529 0.497 -14.711 1.00 70.50 183 SER A CA 1
ATOM 1407 C C . SER A 1 183 ? 22.063 0.638 -16.141 1.00 70.50 183 SER A C 1
ATOM 1409 O O . SER A 1 183 ? 21.543 1.385 -16.979 1.00 70.50 183 SER A O 1
ATOM 1411 N N . SER A 1 184 ? 23.066 -0.186 -16.459 1.00 69.69 184 SER A N 1
ATOM 1412 C CA . SER A 1 184 ? 23.601 -0.350 -17.820 1.00 69.69 184 SER A CA 1
ATOM 1413 C C . SER A 1 184 ? 22.757 -1.280 -18.709 1.00 69.69 184 SER A C 1
ATOM 1415 O O . SER A 1 184 ? 23.159 -1.580 -19.837 1.00 69.69 184 SER A O 1
ATOM 1417 N N . PHE A 1 185 ? 21.618 -1.781 -18.215 1.00 75.00 185 PHE A N 1
ATOM 1418 C CA . PHE A 1 185 ? 20.784 -2.762 -18.916 1.00 75.00 185 PHE A CA 1
ATOM 1419 C C . PHE A 1 185 ? 19.676 -2.105 -19.743 1.00 75.00 185 PHE A C 1
ATOM 1421 O O . PHE A 1 185 ? 19.054 -1.135 -19.324 1.00 75.00 185 PHE A O 1
ATOM 1428 N N . GLY A 1 186 ? 19.376 -2.666 -20.916 1.00 73.94 186 GLY A N 1
ATOM 1429 C CA . GLY A 1 186 ? 18.290 -2.176 -21.764 1.00 73.94 186 GLY A CA 1
ATOM 1430 C C . GLY A 1 186 ? 18.565 -0.816 -22.407 1.00 73.94 186 GLY A C 1
ATOM 1431 O O . GLY A 1 186 ? 19.707 -0.382 -22.548 1.00 73.94 186 GLY A O 1
ATOM 1432 N N . ILE A 1 187 ? 17.496 -0.162 -22.856 1.00 79.44 187 ILE A N 1
ATOM 1433 C CA . ILE A 1 187 ? 17.535 1.178 -23.448 1.00 79.44 187 ILE A CA 1
ATOM 1434 C C . ILE A 1 187 ? 16.376 2.034 -22.954 1.00 79.44 187 ILE A C 1
ATOM 1436 O O . ILE A 1 187 ? 15.327 1.516 -22.587 1.00 79.44 187 ILE A O 1
ATOM 1440 N N . VAL A 1 188 ? 16.549 3.350 -23.027 1.00 77.62 188 VAL A N 1
ATOM 1441 C CA . VAL A 1 188 ? 15.502 4.338 -22.759 1.00 77.62 188 VAL A CA 1
ATOM 1442 C C . VAL A 1 188 ? 15.112 4.989 -24.091 1.00 77.62 188 VAL A C 1
ATOM 1444 O O . VAL A 1 188 ? 15.820 5.874 -24.581 1.00 77.62 188 VAL A O 1
ATOM 1447 N N . PRO A 1 189 ? 14.064 4.501 -24.777 1.00 69.75 189 PRO A N 1
ATOM 1448 C CA . PRO A 1 189 ? 13.655 5.063 -26.048 1.00 69.75 189 PRO A CA 1
ATOM 1449 C C . PRO A 1 189 ? 12.865 6.356 -25.811 1.00 69.75 189 PRO A C 1
ATOM 1451 O O . PRO A 1 189 ? 11.758 6.342 -25.287 1.00 69.75 189 PRO A O 1
ATOM 1454 N N . GLY A 1 190 ? 13.424 7.483 -26.246 1.00 67.94 190 GLY A N 1
ATOM 1455 C CA . GLY A 1 190 ? 12.677 8.739 -26.318 1.00 67.94 190 GLY A CA 1
ATOM 1456 C C . GLY A 1 190 ? 12.596 9.530 -25.023 1.00 67.94 190 GLY A C 1
ATOM 1457 O O . GLY A 1 190 ? 13.509 9.510 -24.209 1.00 67.94 190 GLY A O 1
ATOM 1458 N N . ALA A 1 191 ? 11.513 10.302 -24.900 1.00 63.31 191 ALA A N 1
ATOM 1459 C CA . ALA A 1 191 ? 11.333 11.323 -23.866 1.00 63.31 191 ALA A CA 1
ATOM 1460 C C . ALA A 1 191 ? 10.619 10.816 -22.605 1.00 63.31 191 ALA A C 1
ATOM 1462 O O . ALA A 1 191 ? 10.542 11.547 -21.627 1.00 63.31 191 ALA A O 1
ATOM 1463 N N . THR A 1 192 ? 10.091 9.589 -22.616 1.00 69.25 192 THR A N 1
ATOM 1464 C CA . THR A 1 192 ? 9.339 9.032 -21.480 1.00 69.25 192 THR A CA 1
ATOM 1465 C C . THR A 1 192 ? 10.242 8.659 -20.300 1.00 69.25 192 THR A C 1
ATOM 1467 O O . THR A 1 192 ? 9.738 8.323 -19.239 1.00 69.25 192 THR A O 1
ATOM 1470 N N . ASN A 1 193 ? 11.567 8.703 -20.483 1.00 79.94 193 ASN A N 1
ATOM 1471 C CA . ASN A 1 193 ? 12.580 8.238 -19.533 1.00 79.94 193 ASN A CA 1
ATOM 1472 C C . ASN A 1 193 ? 12.325 6.815 -18.998 1.00 79.94 193 ASN A C 1
ATOM 1474 O O . ASN A 1 193 ? 12.772 6.452 -17.918 1.00 79.94 193 ASN A O 1
ATOM 1478 N N . ARG A 1 194 ? 11.590 5.992 -19.758 1.00 88.00 194 ARG A N 1
ATOM 1479 C CA . ARG A 1 194 ? 11.211 4.641 -19.349 1.00 88.00 194 ARG A CA 1
ATOM 1480 C C . ARG A 1 194 ? 12.136 3.608 -19.959 1.00 88.00 194 ARG A C 1
ATOM 1482 O O . ARG A 1 194 ? 12.318 3.566 -21.176 1.00 88.00 194 ARG A O 1
ATOM 1489 N N . ARG A 1 195 ? 12.674 2.728 -19.120 1.00 90.44 195 ARG A N 1
ATOM 1490 C CA . ARG A 1 195 ? 13.544 1.644 -19.567 1.00 90.44 195 ARG A CA 1
ATOM 1491 C C . ARG A 1 195 ? 12.742 0.536 -20.235 1.00 90.44 195 ARG A C 1
ATOM 1493 O O . ARG A 1 195 ? 11.688 0.112 -19.756 1.00 90.44 195 ARG A O 1
ATOM 1500 N N . VAL A 1 196 ? 13.283 0.035 -21.337 1.00 92.38 196 VAL A N 1
ATOM 1501 C CA . VAL A 1 196 ? 12.821 -1.188 -21.986 1.00 92.38 196 VAL A CA 1
ATOM 1502 C C . VAL A 1 196 ? 13.978 -2.156 -22.130 1.00 92.38 196 VAL A C 1
ATOM 1504 O O . VAL A 1 196 ? 15.103 -1.769 -22.452 1.00 92.38 196 VAL A O 1
ATOM 1507 N N . MET A 1 197 ? 13.705 -3.429 -21.885 1.00 92.56 197 MET A N 1
ATOM 1508 C CA . MET A 1 197 ? 14.739 -4.453 -21.780 1.00 92.56 197 MET A CA 1
ATOM 1509 C C . MET A 1 197 ? 14.439 -5.629 -22.697 1.00 92.56 197 MET A C 1
ATOM 1511 O O . MET A 1 197 ? 13.285 -6.024 -22.861 1.00 92.56 197 MET A O 1
ATOM 1515 N N . ARG A 1 198 ? 15.476 -6.210 -23.301 1.00 92.44 198 ARG A N 1
ATOM 1516 C CA . ARG A 1 198 ? 15.370 -7.501 -23.990 1.00 92.44 198 ARG A CA 1
ATOM 1517 C C . ARG A 1 198 ? 15.558 -8.636 -22.997 1.00 92.44 198 ARG A C 1
ATOM 1519 O O . ARG A 1 198 ? 16.074 -8.448 -21.900 1.00 92.44 198 ARG A O 1
ATOM 1526 N N . LEU A 1 199 ? 15.264 -9.852 -23.450 1.00 92.88 199 LEU A N 1
ATOM 1527 C CA . LEU A 1 199 ? 15.531 -11.071 -22.688 1.00 92.88 199 LEU A CA 1
ATOM 1528 C C . LEU A 1 199 ? 16.986 -11.150 -22.186 1.00 92.88 199 LEU A C 1
ATOM 1530 O O . LEU A 1 199 ? 17.218 -11.523 -21.045 1.00 92.88 199 LEU A O 1
ATOM 1534 N N . SER A 1 200 ? 17.968 -10.784 -23.016 1.00 90.69 200 SER A N 1
ATOM 1535 C CA . SER A 1 200 ? 19.384 -10.783 -22.620 1.00 90.69 200 SER A CA 1
ATOM 1536 C C . SER A 1 200 ? 19.698 -9.766 -21.525 1.00 90.69 200 SER A C 1
ATOM 1538 O O . SER A 1 200 ? 20.504 -10.060 -20.649 1.00 90.69 200 SER A O 1
ATOM 1540 N N . ASP A 1 201 ? 19.065 -8.593 -21.572 1.00 91.56 201 ASP A N 1
ATOM 1541 C CA . ASP A 1 201 ? 19.268 -7.526 -20.590 1.00 91.56 201 ASP A CA 1
ATOM 1542 C C . ASP A 1 201 ? 18.687 -7.944 -19.236 1.00 91.56 201 ASP A C 1
ATOM 1544 O O . ASP A 1 201 ? 19.360 -7.839 -18.218 1.00 91.56 201 ASP A O 1
ATOM 1548 N N . ILE A 1 202 ? 17.484 -8.526 -19.255 1.00 92.75 202 ILE A N 1
ATOM 1549 C CA . ILE A 1 202 ? 16.792 -9.064 -18.076 1.00 92.75 202 ILE A CA 1
ATOM 1550 C C . ILE A 1 202 ? 17.619 -10.169 -17.419 1.00 92.75 202 ILE A C 1
ATOM 1552 O O . ILE A 1 202 ? 17.834 -10.142 -16.213 1.00 92.75 202 ILE A O 1
ATOM 1556 N N . ARG A 1 203 ? 18.143 -11.122 -18.202 1.00 93.75 203 ARG A N 1
ATOM 1557 C CA . ARG A 1 203 ? 18.996 -12.190 -17.657 1.00 93.75 203 ARG A CA 1
ATOM 1558 C C . ARG A 1 203 ? 20.276 -11.642 -17.040 1.00 93.75 203 ARG A C 1
ATOM 1560 O O . ARG A 1 203 ? 20.686 -12.114 -15.987 1.00 93.75 203 ARG A O 1
ATOM 1567 N N . LYS A 1 204 ? 20.896 -10.652 -17.685 1.00 90.88 204 LYS A N 1
ATOM 1568 C CA . LYS A 1 204 ? 22.097 -9.997 -17.163 1.00 90.88 204 LYS A CA 1
ATOM 1569 C C . LYS A 1 204 ? 21.808 -9.258 -15.851 1.00 90.88 204 LYS A C 1
ATOM 1571 O O . LYS A 1 204 ? 22.654 -9.293 -14.965 1.00 90.88 204 LYS A O 1
ATOM 1576 N N . ALA A 1 205 ? 20.631 -8.642 -15.726 1.00 88.38 205 ALA A N 1
ATOM 1577 C CA . ALA A 1 205 ? 20.211 -7.930 -14.522 1.00 88.38 205 ALA A CA 1
ATOM 1578 C C . ALA A 1 205 ? 20.107 -8.833 -13.286 1.00 88.38 205 ALA A C 1
ATOM 1580 O O . ALA A 1 205 ? 20.472 -8.411 -12.197 1.00 88.38 205 ALA A O 1
ATOM 1581 N N . VAL A 1 206 ? 19.697 -10.090 -13.468 1.00 89.44 206 VAL A N 1
ATOM 1582 C CA . VAL A 1 206 ? 19.637 -11.100 -12.394 1.00 89.44 206 VAL A CA 1
ATOM 1583 C C . VAL A 1 206 ? 20.845 -12.039 -12.384 1.00 89.44 206 VAL A C 1
ATOM 1585 O O . VAL A 1 206 ? 20.718 -13.220 -12.080 1.00 89.44 206 VAL A O 1
ATOM 1588 N N . GLY A 1 207 ? 22.018 -11.566 -12.816 1.00 88.38 207 GLY A N 1
ATOM 1589 C CA . GLY A 1 207 ? 23.263 -12.339 -12.717 1.00 88.38 207 GLY A CA 1
ATOM 1590 C C . GLY A 1 207 ? 23.278 -13.660 -13.497 1.00 88.38 207 GLY A C 1
ATOM 1591 O O . GLY A 1 207 ? 24.103 -14.522 -13.217 1.00 88.38 207 GLY A O 1
ATOM 1592 N N . TRP A 1 208 ? 22.398 -13.823 -14.490 1.00 87.62 208 TRP A N 1
ATOM 1593 C CA . TRP A 1 208 ? 22.188 -15.064 -15.246 1.00 87.62 208 TRP A CA 1
ATOM 1594 C C . TRP A 1 208 ? 21.678 -16.253 -14.421 1.00 87.62 208 TRP A C 1
ATOM 1596 O O . TRP A 1 208 ? 21.751 -17.383 -14.903 1.00 87.62 208 TRP A O 1
ATOM 1606 N N . GLU A 1 209 ? 21.108 -16.010 -13.237 1.00 83.44 209 GLU A N 1
ATOM 1607 C CA . GLU A 1 209 ? 20.558 -17.055 -12.360 1.00 83.44 209 GLU A CA 1
ATOM 1608 C C . GLU A 1 209 ? 19.471 -17.900 -13.041 1.00 83.44 209 GLU A C 1
ATOM 1610 O O . GLU A 1 209 ? 19.334 -19.094 -12.770 1.00 83.44 209 GLU A O 1
ATOM 1615 N N . LEU A 1 210 ? 18.722 -17.302 -13.974 1.00 86.69 210 LEU A N 1
ATOM 1616 C CA . LEU A 1 210 ? 17.766 -18.017 -14.812 1.00 86.69 210 LEU A CA 1
ATOM 1617 C C . LEU A 1 210 ? 18.347 -18.389 -16.182 1.00 86.69 210 LEU A C 1
ATOM 1619 O O . LEU A 1 210 ? 18.926 -17.577 -16.925 1.00 86.69 210 LEU A O 1
ATOM 1623 N N . ASP A 1 211 ? 18.088 -19.635 -16.576 1.00 90.81 211 ASP A N 1
ATOM 1624 C CA . ASP A 1 211 ? 18.246 -20.071 -17.956 1.00 90.81 211 ASP A CA 1
ATOM 1625 C C . ASP A 1 211 ? 17.219 -19.388 -18.883 1.00 90.81 211 ASP A C 1
ATOM 1627 O O . ASP A 1 211 ? 16.310 -18.661 -18.463 1.00 90.81 211 ASP A O 1
ATOM 1631 N N . VAL A 1 212 ? 17.411 -19.555 -20.192 1.00 92.06 212 VAL A N 1
ATOM 1632 C CA . VAL A 1 212 ? 16.548 -18.921 -21.198 1.00 92.06 212 VAL A CA 1
ATOM 1633 C C . VAL A 1 212 ? 15.082 -19.370 -21.074 1.00 92.06 212 VAL A C 1
ATOM 1635 O O . VAL A 1 212 ? 14.228 -18.479 -21.075 1.00 92.06 212 VAL A O 1
ATOM 1638 N N . PRO A 1 213 ? 14.758 -20.677 -20.969 1.00 95.19 213 PRO A N 1
ATOM 1639 C CA . PRO A 1 213 ? 13.377 -21.130 -20.805 1.00 95.19 213 PRO A CA 1
ATOM 1640 C C . PRO A 1 213 ? 12.680 -20.533 -19.580 1.00 95.19 213 PRO A C 1
ATOM 1642 O O . PRO A 1 213 ? 11.624 -19.926 -19.738 1.00 95.19 213 PRO A O 1
ATOM 1645 N N . ARG A 1 214 ? 13.295 -20.603 -18.393 1.00 93.88 214 ARG A N 1
ATOM 1646 C CA . ARG A 1 214 ? 12.684 -20.101 -17.151 1.00 93.88 214 ARG A CA 1
ATOM 1647 C C . ARG A 1 214 ? 12.516 -18.590 -17.160 1.00 93.88 214 ARG A C 1
ATOM 1649 O O . ARG A 1 214 ? 11.508 -18.074 -16.688 1.00 93.88 214 ARG A O 1
ATOM 1656 N N . THR A 1 215 ? 13.474 -17.862 -17.743 1.00 93.69 215 THR A N 1
ATOM 1657 C CA . THR A 1 215 ? 13.323 -16.409 -17.905 1.00 93.69 215 THR A CA 1
ATOM 1658 C C . THR A 1 215 ? 12.131 -16.087 -18.806 1.00 93.69 215 THR A C 1
ATOM 1660 O O . THR A 1 215 ? 11.368 -15.177 -18.501 1.00 93.69 215 THR A O 1
ATOM 1663 N N . ARG A 1 216 ? 11.941 -16.818 -19.915 1.00 94.62 216 ARG A N 1
ATOM 1664 C CA . ARG A 1 216 ? 10.785 -16.600 -20.800 1.00 94.62 216 ARG A CA 1
ATOM 1665 C C . ARG A 1 216 ? 9.475 -16.897 -20.092 1.00 94.62 216 ARG A C 1
ATOM 1667 O O . ARG A 1 216 ? 8.595 -16.052 -20.147 1.00 94.62 216 ARG A O 1
ATOM 1674 N N . GLU A 1 217 ? 9.382 -18.026 -19.401 1.00 95.62 217 GLU A N 1
ATOM 1675 C CA . GLU A 1 217 ? 8.186 -18.407 -18.647 1.00 95.62 217 GLU A CA 1
ATOM 1676 C C . GLU A 1 217 ? 7.800 -17.326 -17.627 1.00 95.62 217 GLU A C 1
ATOM 1678 O O . GLU A 1 217 ? 6.646 -16.903 -17.557 1.00 95.62 217 GLU A O 1
ATOM 1683 N N . LEU A 1 218 ? 8.784 -16.795 -16.893 1.00 95.25 218 LEU A N 1
ATOM 1684 C CA . LEU A 1 218 ? 8.564 -15.692 -15.963 1.00 95.25 218 LEU A CA 1
ATOM 1685 C C . LEU A 1 218 ? 8.047 -14.430 -16.672 1.00 95.25 218 LEU A C 1
ATOM 1687 O O . LEU A 1 218 ? 7.076 -13.824 -16.218 1.00 95.25 218 LEU A O 1
ATOM 1691 N N . LEU A 1 219 ? 8.665 -14.030 -17.785 1.00 95.50 219 LEU A N 1
ATOM 1692 C CA . LEU A 1 219 ? 8.233 -12.849 -18.539 1.00 95.50 219 LEU A CA 1
ATOM 1693 C C . LEU A 1 219 ? 6.852 -13.031 -19.168 1.00 95.50 219 LEU A C 1
ATOM 1695 O O . LEU A 1 219 ? 6.077 -12.080 -19.202 1.00 95.50 219 LEU A O 1
ATOM 1699 N N . GLU A 1 220 ? 6.526 -14.235 -19.628 1.00 95.62 220 GLU A N 1
ATOM 1700 C CA . GLU A 1 220 ? 5.203 -14.585 -20.140 1.00 95.62 220 GLU A CA 1
ATOM 1701 C C . GLU A 1 220 ? 4.153 -14.529 -19.029 1.00 95.62 220 GLU A C 1
ATOM 1703 O O . GLU A 1 220 ? 3.106 -13.919 -19.232 1.00 95.62 220 GLU A O 1
ATOM 1708 N N . ARG A 1 221 ? 4.455 -15.044 -17.829 1.00 95.94 221 ARG A N 1
ATOM 1709 C CA . ARG A 1 221 ? 3.591 -14.925 -16.643 1.00 95.94 221 ARG A CA 1
ATOM 1710 C C . ARG A 1 221 ? 3.316 -13.463 -16.282 1.00 95.94 221 ARG A C 1
ATOM 1712 O O . ARG A 1 221 ? 2.165 -13.095 -16.053 1.00 95.94 221 ARG A O 1
ATOM 1719 N N . LEU A 1 222 ? 4.354 -12.624 -16.238 1.00 96.50 222 LEU A N 1
ATOM 1720 C CA . LEU A 1 222 ? 4.210 -11.195 -15.934 1.00 96.50 222 LEU A CA 1
ATOM 1721 C C . LEU A 1 222 ? 3.451 -10.454 -17.048 1.00 96.50 222 LEU A C 1
ATOM 1723 O O . LEU A 1 222 ? 2.590 -9.623 -16.765 1.00 96.50 222 LEU A O 1
ATOM 1727 N N . ALA A 1 223 ? 3.713 -10.776 -18.315 1.00 96.00 223 ALA A N 1
ATOM 1728 C CA . ALA A 1 223 ? 3.016 -10.167 -19.444 1.00 96.00 223 ALA A CA 1
ATOM 1729 C C . ALA A 1 223 ? 1.537 -10.573 -19.516 1.00 96.00 223 ALA A C 1
ATOM 1731 O O . ALA A 1 223 ? 0.686 -9.726 -19.774 1.00 96.00 223 ALA A O 1
ATOM 1732 N N . ALA A 1 224 ? 1.213 -11.836 -19.228 1.00 95.44 224 ALA A N 1
ATOM 1733 C CA . ALA A 1 224 ? -0.161 -12.335 -19.193 1.00 95.44 224 ALA A CA 1
ATOM 1734 C C . ALA A 1 224 ? -1.016 -11.638 -18.121 1.00 95.44 224 ALA A C 1
ATOM 1736 O O . ALA A 1 224 ? -2.220 -11.485 -18.300 1.00 95.44 224 ALA A O 1
ATOM 1737 N N . ARG A 1 225 ? -0.392 -11.174 -17.032 1.00 95.88 225 ARG A N 1
ATOM 1738 C CA . ARG A 1 225 ? -1.035 -10.367 -15.981 1.00 95.88 225 ARG A CA 1
ATOM 1739 C C . ARG A 1 225 ? -1.076 -8.867 -16.286 1.00 95.88 225 ARG A C 1
ATOM 1741 O O . ARG A 1 225 ? -1.557 -8.093 -15.470 1.00 95.88 225 ARG A O 1
ATOM 1748 N N . GLY A 1 226 ? -0.534 -8.436 -17.425 1.00 96.06 226 GLY A N 1
ATOM 1749 C CA . GLY A 1 226 ? -0.430 -7.020 -17.773 1.00 96.06 226 GLY A CA 1
ATOM 1750 C C . GLY A 1 226 ? 0.631 -6.251 -16.983 1.00 96.06 226 GLY A C 1
ATOM 1751 O O . GLY A 1 226 ? 0.675 -5.036 -17.086 1.00 96.06 226 GLY A O 1
ATOM 1752 N N . ILE A 1 227 ? 1.506 -6.928 -16.232 1.00 97.56 227 ILE A N 1
ATOM 1753 C CA . ILE A 1 227 ? 2.597 -6.304 -15.461 1.00 97.56 227 ILE A CA 1
ATOM 1754 C C . ILE A 1 227 ? 3.711 -5.822 -16.396 1.00 97.56 227 ILE A C 1
ATOM 1756 O O . ILE A 1 227 ? 4.327 -4.778 -16.178 1.00 97.56 227 ILE A O 1
ATOM 1760 N N . LEU A 1 228 ? 3.970 -6.597 -17.452 1.00 97.38 228 LEU A N 1
ATOM 1761 C CA . LEU A 1 228 ? 4.894 -6.246 -18.523 1.00 97.38 228 LEU A CA 1
ATOM 1762 C C . LEU A 1 228 ? 4.144 -6.097 -19.844 1.00 97.38 228 LEU A C 1
ATOM 1764 O O . LEU A 1 228 ? 3.412 -6.983 -20.275 1.00 97.38 228 LEU A O 1
ATOM 1768 N N . ALA A 1 229 ? 4.410 -5.006 -20.548 1.00 96.25 229 ALA A N 1
ATOM 1769 C CA . ALA A 1 229 ? 4.060 -4.858 -21.947 1.00 96.25 229 ALA A CA 1
ATOM 1770 C C . ALA A 1 229 ? 5.184 -5.425 -22.818 1.00 96.25 229 ALA A C 1
ATOM 1772 O O . ALA A 1 229 ? 6.352 -5.072 -22.647 1.00 96.25 229 ALA A O 1
ATOM 1773 N N . ARG A 1 230 ? 4.829 -6.262 -23.795 1.00 95.81 230 ARG A N 1
ATOM 1774 C CA . ARG A 1 230 ? 5.741 -6.738 -24.843 1.00 95.81 230 ARG A CA 1
ATOM 1775 C C . ARG A 1 230 ? 5.598 -5.869 -26.091 1.00 95.81 230 ARG A C 1
ATOM 1777 O O . ARG A 1 230 ? 4.486 -5.513 -26.476 1.00 95.81 230 ARG A O 1
ATOM 1784 N N . GLY A 1 231 ? 6.713 -5.538 -26.734 1.00 94.31 231 GLY A N 1
ATOM 1785 C CA . GLY A 1 231 ? 6.700 -4.651 -27.892 1.00 94.31 231 GLY A CA 1
ATOM 1786 C C . GLY A 1 231 ? 8.061 -4.441 -28.541 1.00 94.31 231 GLY A C 1
ATOM 1787 O O . GLY A 1 231 ? 8.988 -5.236 -28.366 1.00 94.31 231 GLY A O 1
ATOM 1788 N N . PHE A 1 232 ? 8.167 -3.348 -29.291 1.00 91.44 232 PHE A N 1
ATOM 1789 C CA . PHE A 1 232 ? 9.350 -2.965 -30.050 1.00 91.44 232 PHE A CA 1
ATOM 1790 C C . PHE A 1 232 ? 9.794 -1.554 -29.671 1.00 91.44 232 PHE A C 1
ATOM 1792 O O . PHE A 1 232 ? 8.980 -0.640 -29.571 1.00 91.44 232 PHE A O 1
ATOM 1799 N N . ALA A 1 233 ? 11.101 -1.349 -29.530 1.00 90.12 233 ALA A N 1
ATOM 1800 C CA . ALA A 1 233 ? 11.667 -0.007 -29.514 1.00 90.12 233 ALA A CA 1
ATOM 1801 C C . ALA A 1 233 ? 11.885 0.445 -30.963 1.00 90.12 233 ALA A C 1
ATOM 1803 O O . ALA A 1 233 ? 12.722 -0.128 -31.663 1.00 90.12 233 ALA A O 1
ATOM 1804 N N . LEU A 1 234 ? 11.140 1.450 -31.425 1.00 89.44 234 LEU A N 1
ATOM 1805 C CA . LEU A 1 234 ? 11.191 1.939 -32.806 1.00 89.44 234 LEU A CA 1
ATOM 1806 C C . LEU A 1 234 ? 11.498 3.435 -32.836 1.00 89.44 234 LEU A C 1
ATOM 1808 O O . LEU A 1 234 ? 11.035 4.204 -32.001 1.00 89.44 234 LEU A O 1
ATOM 1812 N N . LYS A 1 235 ? 12.272 3.859 -33.832 1.00 88.88 235 LYS A N 1
ATOM 1813 C CA . LYS A 1 235 ? 12.666 5.238 -34.106 1.00 88.88 235 LYS A CA 1
ATOM 1814 C C . LYS A 1 235 ? 12.067 5.704 -35.416 1.00 88.88 235 LYS A C 1
ATOM 1816 O O . LYS A 1 235 ? 12.280 5.108 -36.463 1.00 88.88 235 LYS A O 1
ATOM 1821 N N . ARG A 1 236 ? 11.371 6.832 -35.403 1.00 88.00 236 ARG A N 1
ATOM 1822 C CA . ARG A 1 236 ? 10.886 7.444 -36.636 1.00 88.00 236 ARG A CA 1
ATOM 1823 C C . ARG A 1 236 ? 12.048 8.002 -37.458 1.00 88.00 236 ARG A C 1
ATOM 1825 O O . ARG A 1 236 ? 12.925 8.682 -36.932 1.00 88.00 236 ARG A O 1
ATOM 1832 N N . THR A 1 237 ? 12.025 7.799 -38.772 1.00 84.50 237 THR A N 1
ATOM 1833 C CA . THR A 1 237 ? 13.075 8.289 -39.682 1.00 84.50 237 THR A CA 1
ATOM 1834 C C . THR A 1 237 ? 13.081 9.812 -39.820 1.00 84.50 237 THR A C 1
ATOM 1836 O O . THR A 1 237 ? 14.153 10.414 -39.803 1.00 84.50 237 THR A O 1
ATOM 1839 N N . ARG A 1 238 ? 11.897 10.437 -39.910 1.00 88.38 238 ARG A N 1
ATOM 1840 C CA . ARG A 1 238 ? 11.735 11.882 -40.147 1.00 88.38 238 ARG A CA 1
ATOM 1841 C C . ARG A 1 238 ? 11.960 12.732 -38.894 1.00 88.38 238 ARG A C 1
ATOM 1843 O O . ARG A 1 238 ? 12.943 13.458 -38.845 1.00 88.38 238 ARG A O 1
ATOM 1850 N N . CYS A 1 239 ? 11.120 12.625 -37.856 1.00 90.19 239 CYS A N 1
ATOM 1851 C CA . CYS A 1 239 ? 11.314 13.425 -36.628 1.00 90.19 239 CYS A CA 1
ATOM 1852 C C . CYS A 1 239 ? 12.314 12.828 -35.625 1.00 90.19 239 CYS A C 1
ATOM 1854 O O . CYS A 1 239 ? 12.503 13.398 -34.554 1.00 90.19 239 CYS A O 1
ATOM 1856 N N . ARG A 1 240 ? 12.929 11.676 -35.938 1.00 88.19 240 ARG A N 1
ATOM 1857 C CA . ARG A 1 240 ? 13.944 10.997 -35.107 1.00 88.19 240 ARG A CA 1
ATOM 1858 C C . ARG A 1 240 ? 13.485 10.580 -33.704 1.00 88.19 240 ARG A C 1
ATOM 1860 O O . ARG A 1 240 ? 14.307 10.070 -32.949 1.00 88.19 240 ARG A O 1
ATOM 1867 N N . HIS A 1 241 ? 12.205 10.735 -33.370 1.00 88.81 241 HIS A N 1
ATOM 1868 C CA . HIS A 1 241 ? 11.640 10.291 -32.101 1.00 88.81 241 HIS A CA 1
ATOM 1869 C C . HIS A 1 241 ? 11.687 8.763 -32.007 1.00 88.81 241 HIS A C 1
ATOM 1871 O O . HIS A 1 241 ? 11.194 8.081 -32.907 1.00 88.81 241 HIS A O 1
ATOM 1877 N N . ALA A 1 242 ? 12.312 8.247 -30.952 1.00 88.56 242 ALA A N 1
ATOM 1878 C CA . ALA A 1 242 ? 12.297 6.834 -30.602 1.00 88.56 242 ALA A CA 1
ATOM 1879 C C . ALA A 1 242 ? 11.329 6.617 -29.447 1.00 88.56 242 ALA A C 1
ATOM 1881 O O . ALA A 1 242 ? 11.283 7.464 -28.569 1.00 88.56 242 ALA A O 1
ATOM 1882 N N . ASP A 1 243 ? 10.573 5.527 -29.459 1.00 90.62 243 ASP A N 1
ATOM 1883 C CA . ASP A 1 243 ? 9.687 5.156 -28.354 1.00 90.62 243 ASP A CA 1
ATOM 1884 C C . ASP A 1 243 ? 9.474 3.635 -28.332 1.00 90.62 243 ASP A C 1
ATOM 1886 O O . ASP A 1 243 ? 9.895 2.917 -29.249 1.00 90.62 243 ASP A O 1
ATOM 1890 N N . PHE A 1 244 ? 8.833 3.152 -27.277 1.00 92.31 244 PHE A N 1
ATOM 1891 C CA . PHE A 1 244 ? 8.324 1.799 -27.158 1.00 92.31 244 PHE A CA 1
ATOM 1892 C C . PHE A 1 244 ? 6.898 1.707 -27.702 1.00 92.31 244 PHE A C 1
ATOM 1894 O O . PHE A 1 244 ? 5.994 2.392 -27.229 1.00 92.31 244 PHE A O 1
ATOM 1901 N N . TYR A 1 245 ? 6.691 0.797 -28.647 1.00 92.25 245 TYR A N 1
ATOM 1902 C CA . TYR A 1 245 ? 5.391 0.500 -29.235 1.00 92.25 245 TYR A CA 1
ATOM 1903 C C . TYR A 1 245 ? 4.982 -0.905 -28.818 1.00 92.25 245 TYR A C 1
ATOM 1905 O O . TYR A 1 245 ? 5.744 -1.858 -29.020 1.00 92.25 245 TYR A O 1
ATOM 1913 N N . ARG A 1 246 ? 3.797 -1.041 -28.214 1.00 94.12 246 ARG A N 1
ATOM 1914 C CA . ARG A 1 246 ? 3.271 -2.348 -27.813 1.00 94.12 246 ARG A CA 1
ATOM 1915 C C . ARG A 1 246 ? 3.064 -3.211 -29.049 1.00 94.12 246 ARG A C 1
ATOM 1917 O O . ARG A 1 246 ? 2.792 -2.701 -30.136 1.00 94.12 246 ARG A O 1
ATOM 1924 N N . VAL A 1 247 ? 3.170 -4.524 -28.874 1.00 93.94 247 VAL A N 1
ATOM 1925 C CA . VAL A 1 247 ? 2.878 -5.476 -29.952 1.00 93.94 247 VAL A CA 1
ATOM 1926 C C . VAL A 1 247 ? 1.451 -5.306 -30.476 1.00 93.94 247 VAL A C 1
ATOM 1928 O O . VAL A 1 247 ? 1.251 -5.330 -31.684 1.00 93.94 247 VAL A O 1
ATOM 1931 N N . ASP A 1 248 ? 0.503 -5.026 -29.582 1.00 91.94 248 ASP A N 1
ATOM 1932 C CA . ASP A 1 248 ? -0.913 -4.823 -29.910 1.00 91.94 248 ASP A CA 1
ATOM 1933 C C . ASP A 1 248 ? -1.131 -3.589 -30.807 1.00 91.94 248 ASP A C 1
ATOM 1935 O O . ASP A 1 248 ? -2.038 -3.566 -31.635 1.00 91.94 248 ASP A O 1
ATOM 1939 N N . ASP A 1 249 ? -0.241 -2.598 -30.701 1.00 90.00 249 ASP A N 1
ATOM 1940 C CA . ASP A 1 249 ? -0.290 -1.342 -31.456 1.00 90.00 249 ASP A CA 1
ATOM 1941 C C . ASP A 1 249 ? 0.601 -1.371 -32.712 1.00 90.00 249 ASP A C 1
ATOM 1943 O O . ASP A 1 249 ? 0.704 -0.379 -33.441 1.00 90.00 249 ASP A O 1
ATOM 1947 N N . THR A 1 250 ? 1.294 -2.490 -32.962 1.00 89.31 250 THR A N 1
ATOM 1948 C CA . THR A 1 250 ? 2.316 -2.599 -34.009 1.00 89.31 250 THR A CA 1
ATOM 1949 C C . THR A 1 250 ? 1.994 -3.731 -34.978 1.00 89.31 250 THR A C 1
ATOM 1951 O O . THR A 1 250 ? 2.147 -4.907 -34.665 1.00 89.31 250 THR A O 1
ATOM 1954 N N . GLY A 1 251 ? 1.619 -3.369 -36.206 1.00 87.25 251 GLY A N 1
ATOM 1955 C CA . GLY A 1 251 ? 1.453 -4.313 -37.314 1.00 87.25 251 GLY A CA 1
ATOM 1956 C C . GLY A 1 251 ? 2.518 -4.115 -38.392 1.00 87.25 251 GLY A C 1
ATOM 1957 O O . GLY A 1 251 ? 3.689 -3.859 -38.118 1.00 87.25 251 GLY A O 1
ATOM 1958 N N . GLN A 1 252 ? 2.093 -4.134 -39.658 1.00 89.81 252 GLN A N 1
ATOM 1959 C CA . GLN A 1 252 ? 2.941 -3.716 -40.789 1.00 89.81 252 GLN A CA 1
ATOM 1960 C C . GLN A 1 252 ? 3.375 -2.241 -40.705 1.00 89.81 252 GLN A C 1
ATOM 1962 O O . GLN A 1 252 ? 4.314 -1.816 -41.381 1.00 89.81 252 GLN A O 1
ATOM 1967 N N . PHE A 1 253 ? 2.669 -1.456 -39.890 1.00 92.50 253 PHE A N 1
ATOM 1968 C CA . PHE A 1 253 ? 2.924 -0.048 -39.654 1.00 92.50 253 PHE A CA 1
ATOM 1969 C C . PHE A 1 253 ? 2.750 0.280 -38.170 1.00 92.50 253 PHE A C 1
ATOM 1971 O O . PHE A 1 253 ? 2.047 -0.435 -37.458 1.00 92.50 253 PHE A O 1
ATOM 1978 N N . PHE A 1 254 ? 3.341 1.394 -37.747 1.00 92.62 254 PHE A N 1
ATOM 1979 C CA . PHE A 1 254 ? 3.148 2.001 -36.432 1.00 92.62 254 PHE A CA 1
ATOM 1980 C C . PHE A 1 254 ? 2.928 3.513 -36.570 1.00 92.62 254 PHE A C 1
ATOM 1982 O O . PHE A 1 254 ? 3.447 4.145 -37.498 1.00 92.62 254 PHE A O 1
ATOM 1989 N N . THR A 1 255 ? 2.175 4.105 -35.648 1.00 94.31 255 THR A N 1
ATOM 1990 C CA . THR A 1 255 ? 1.914 5.551 -35.612 1.00 94.31 255 THR A CA 1
ATOM 1991 C C . THR A 1 255 ? 2.841 6.204 -34.602 1.00 94.31 255 THR A C 1
ATOM 1993 O O . THR A 1 255 ? 2.844 5.832 -33.437 1.00 94.31 255 THR A O 1
ATOM 1996 N N . CYS A 1 256 ? 3.650 7.174 -35.026 1.00 91.81 256 CYS A N 1
ATOM 1997 C CA . CYS A 1 256 ? 4.625 7.796 -34.133 1.00 91.81 256 CYS A CA 1
ATOM 1998 C C . CYS A 1 256 ? 3.952 8.701 -33.091 1.00 91.81 256 CYS A C 1
ATOM 2000 O O . CYS A 1 256 ? 3.320 9.687 -33.466 1.00 91.81 256 CYS A O 1
ATOM 2002 N N . ALA A 1 257 ? 4.201 8.448 -31.802 1.00 90.19 257 ALA A N 1
ATOM 2003 C CA . ALA A 1 257 ? 3.574 9.162 -30.683 1.00 90.19 257 ALA A CA 1
ATOM 2004 C C . ALA A 1 257 ? 3.780 10.691 -30.697 1.00 90.19 257 ALA A C 1
ATOM 2006 O O . ALA A 1 257 ? 2.928 11.439 -30.235 1.00 90.19 257 ALA A O 1
ATOM 2007 N N . ARG A 1 258 ? 4.888 11.186 -31.271 1.00 90.75 258 ARG A N 1
ATOM 2008 C CA . ARG A 1 258 ? 5.198 12.629 -31.303 1.00 90.75 258 ARG A CA 1
ATOM 2009 C C . ARG A 1 258 ? 4.511 13.411 -32.426 1.00 90.75 258 ARG A C 1
ATOM 2011 O O . ARG A 1 258 ? 4.330 14.615 -32.314 1.00 90.75 258 ARG A O 1
ATOM 2018 N N . CYS A 1 259 ? 4.261 12.781 -33.566 1.00 94.00 259 CYS A N 1
ATOM 2019 C CA . CYS A 1 259 ? 3.898 13.498 -34.802 1.00 94.00 259 CYS A CA 1
ATOM 2020 C C . CYS A 1 259 ? 2.724 12.875 -35.553 1.00 94.00 259 CYS A C 1
ATOM 2022 O O . CYS A 1 259 ? 2.390 13.340 -36.639 1.00 94.00 259 CYS A O 1
ATOM 2024 N N . SER A 1 260 ? 2.190 11.775 -35.026 1.00 94.00 260 SER A N 1
ATOM 2025 C CA . SER A 1 260 ? 1.053 11.027 -35.556 1.00 94.00 260 SER A CA 1
ATOM 2026 C C . SER A 1 260 ? 1.218 10.485 -36.981 1.00 94.00 260 SER A C 1
ATOM 2028 O O . SER A 1 260 ? 0.264 9.977 -37.561 1.00 94.00 260 SER A O 1
ATOM 2030 N N . GLU A 1 261 ? 2.419 10.539 -37.567 1.00 93.44 261 GLU A N 1
ATOM 2031 C CA . GLU A 1 261 ? 2.658 9.971 -38.896 1.00 93.44 261 GLU A CA 1
ATOM 2032 C C . GLU A 1 261 ? 2.778 8.443 -38.813 1.00 93.44 261 GLU A C 1
ATOM 2034 O O . GLU A 1 261 ? 3.409 7.900 -37.896 1.00 93.44 261 GLU A O 1
ATOM 2039 N N . ARG A 1 262 ? 2.210 7.757 -39.805 1.00 93.75 262 ARG A N 1
ATOM 2040 C CA . ARG A 1 262 ? 2.286 6.304 -39.978 1.00 93.75 262 ARG A CA 1
ATOM 2041 C C . ARG A 1 262 ? 3.623 5.914 -40.615 1.00 93.75 262 ARG A C 1
ATOM 2043 O O . ARG A 1 262 ? 4.020 6.481 -41.625 1.00 93.75 262 ARG A O 1
ATOM 2050 N N . ASN A 1 263 ? 4.318 4.940 -40.037 1.00 90.81 263 ASN A N 1
ATOM 2051 C CA . ASN A 1 263 ? 5.656 4.506 -40.448 1.00 90.81 263 ASN A CA 1
ATOM 2052 C C . ASN A 1 263 ? 5.705 2.984 -40.599 1.00 90.81 263 ASN A C 1
ATOM 2054 O O . ASN A 1 263 ? 4.980 2.276 -39.909 1.00 90.81 263 ASN A O 1
ATOM 2058 N N . SER A 1 264 ? 6.588 2.473 -41.459 1.00 90.12 264 SER A N 1
ATOM 2059 C CA . SER A 1 264 ? 6.877 1.035 -41.539 1.00 90.12 264 SER A CA 1
ATOM 2060 C C . SER A 1 264 ? 8.109 0.692 -40.681 1.00 90.12 264 SER A C 1
ATOM 2062 O O . SER A 1 264 ? 9.098 1.438 -40.733 1.00 90.12 264 SER A O 1
ATOM 2064 N N . PRO A 1 265 ? 8.093 -0.410 -39.904 1.00 86.25 265 PRO A N 1
ATOM 2065 C CA . PRO A 1 265 ? 9.195 -0.849 -39.045 1.00 86.25 265 PRO A CA 1
ATOM 2066 C C . PRO A 1 265 ? 10.340 -1.487 -39.860 1.00 86.25 265 PRO A C 1
ATOM 2068 O O . PRO A 1 265 ? 10.715 -2.637 -39.655 1.00 86.25 265 PRO A O 1
ATOM 2071 N N . THR A 1 266 ? 10.914 -0.733 -40.799 1.00 83.56 266 THR A N 1
ATOM 2072 C CA . THR A 1 266 ? 12.079 -1.143 -41.610 1.00 83.56 266 THR A CA 1
ATOM 2073 C C . THR A 1 266 ? 13.398 -0.876 -40.876 1.00 83.56 266 THR A C 1
ATOM 2075 O O . THR A 1 266 ? 13.409 -0.182 -39.865 1.00 83.56 266 THR A O 1
ATOM 2078 N N . GLY A 1 267 ? 14.540 -1.350 -41.392 1.00 76.31 267 GLY A N 1
ATOM 2079 C CA . GLY A 1 267 ? 15.843 -1.225 -40.711 1.00 76.31 267 GLY A CA 1
ATOM 2080 C C . GLY A 1 267 ? 16.258 0.205 -40.317 1.00 76.31 267 GLY A C 1
ATOM 2081 O O . GLY A 1 267 ? 16.946 0.391 -39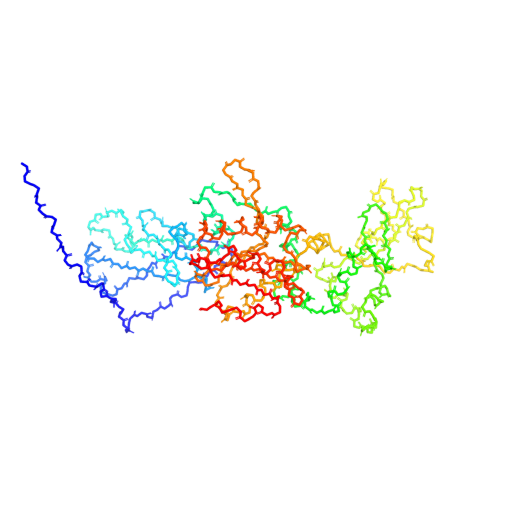.319 1.00 76.31 267 GLY A O 1
ATOM 2082 N N . LYS A 1 268 ? 15.787 1.248 -41.023 1.00 79.19 268 LYS A N 1
ATOM 2083 C CA . LYS A 1 268 ? 16.027 2.656 -40.629 1.00 79.19 268 LYS A CA 1
ATOM 2084 C C . LYS A 1 268 ? 15.261 3.071 -39.369 1.00 79.19 268 LYS A C 1
ATOM 2086 O O . LYS A 1 268 ? 15.589 4.097 -38.771 1.00 79.19 268 LYS A O 1
ATOM 2091 N N . ALA A 1 269 ? 14.228 2.313 -39.011 1.00 76.88 269 ALA A N 1
ATOM 2092 C CA . ALA A 1 269 ? 13.391 2.548 -37.853 1.00 76.88 269 ALA A CA 1
ATOM 2093 C C . ALA A 1 269 ? 13.904 1.855 -36.588 1.00 76.88 269 ALA A C 1
ATOM 2095 O O . ALA A 1 269 ? 13.293 1.998 -35.536 1.00 76.88 269 ALA A O 1
ATOM 2096 N N . TRP A 1 270 ? 14.995 1.094 -36.643 1.00 81.62 270 TRP A N 1
ATOM 2097 C CA . TRP A 1 270 ? 15.480 0.375 -35.469 1.00 81.62 270 TRP A CA 1
ATOM 2098 C C . TRP A 1 270 ? 16.530 1.238 -34.748 1.00 81.62 270 TRP A C 1
ATOM 2100 O O . TRP A 1 270 ? 17.541 1.606 -35.348 1.00 81.62 270 TRP A O 1
ATOM 2110 N N . PRO A 1 271 ? 16.287 1.644 -33.485 1.00 65.56 271 PRO A N 1
ATOM 2111 C CA . PRO A 1 271 ? 17.117 2.616 -32.765 1.00 65.56 271 PRO A CA 1
ATOM 2112 C C . PRO A 1 271 ? 18.519 2.098 -32.426 1.00 65.56 271 PRO A C 1
ATOM 2114 O O . PRO A 1 271 ? 19.386 2.883 -32.050 1.00 65.56 271 PRO A O 1
ATOM 2117 N N . LEU A 1 272 ? 18.751 0.795 -32.572 1.00 61.31 272 LEU A N 1
ATOM 2118 C CA . LEU A 1 272 ? 20.004 0.119 -32.275 1.00 61.31 272 LEU A CA 1
ATOM 2119 C C . LEU A 1 272 ? 20.442 -0.650 -33.517 1.00 61.31 272 LEU A C 1
ATOM 2121 O O . LEU A 1 272 ? 19.600 -1.077 -34.302 1.00 61.31 272 LEU A O 1
ATOM 2125 N N . ARG A 1 273 ? 21.752 -0.864 -33.675 1.00 58.47 273 ARG A N 1
ATOM 2126 C CA . ARG A 1 273 ? 22.351 -1.760 -34.682 1.00 58.47 273 ARG A CA 1
ATOM 2127 C C . ARG A 1 273 ? 21.978 -3.231 -34.419 1.00 58.47 273 ARG A C 1
ATOM 2129 O O . ARG A 1 273 ? 22.841 -4.098 -34.348 1.00 58.47 273 ARG A O 1
ATOM 2136 N N . THR A 1 274 ? 20.704 -3.515 -34.178 1.00 64.31 274 THR A N 1
ATOM 2137 C CA . THR A 1 274 ? 20.178 -4.863 -34.079 1.00 64.31 274 THR A CA 1
ATOM 2138 C C . THR A 1 274 ? 20.032 -5.420 -35.489 1.00 64.31 274 THR A C 1
ATOM 2140 O O . THR A 1 274 ? 19.536 -4.722 -36.372 1.00 64.31 274 THR A O 1
ATOM 2143 N N . PRO A 1 275 ? 20.444 -6.674 -35.721 1.00 65.06 275 PRO A N 1
ATOM 2144 C CA . PRO A 1 275 ? 20.327 -7.303 -37.035 1.00 65.06 275 PRO A CA 1
ATOM 2145 C C . PRO A 1 275 ? 18.870 -7.593 -37.436 1.00 65.06 275 PRO A C 1
ATOM 2147 O O . PRO A 1 275 ? 18.608 -7.904 -38.592 1.00 65.06 275 PRO A O 1
ATOM 2150 N N . GLY A 1 276 ? 17.922 -7.491 -36.497 1.00 71.50 276 GLY A N 1
ATOM 2151 C CA . GLY A 1 276 ? 16.517 -7.867 -36.660 1.00 71.50 276 GLY A CA 1
ATOM 2152 C C . GLY A 1 276 ? 15.583 -7.076 -35.731 1.00 71.50 276 GLY A C 1
ATOM 2153 O O . GLY A 1 276 ? 16.073 -6.383 -34.825 1.00 71.50 276 GLY A O 1
ATOM 2154 N N . PRO A 1 277 ? 14.252 -7.208 -35.910 1.00 79.31 277 PRO A N 1
ATOM 2155 C CA . PRO A 1 277 ? 13.301 -6.751 -34.910 1.00 79.31 277 PRO A CA 1
ATOM 2156 C C . PRO A 1 277 ? 13.545 -7.563 -33.634 1.00 79.31 277 PRO A C 1
ATOM 2158 O O . PRO A 1 277 ? 13.603 -8.792 -33.664 1.00 79.31 277 PRO A O 1
ATOM 2161 N N . ALA A 1 278 ? 13.735 -6.874 -32.515 1.00 86.75 278 ALA A N 1
ATOM 2162 C CA . ALA A 1 278 ? 13.945 -7.509 -31.223 1.00 86.75 278 ALA A CA 1
ATOM 2163 C C . ALA A 1 278 ? 12.736 -7.263 -30.327 1.00 86.75 278 ALA A C 1
ATOM 2165 O O . ALA A 1 278 ? 12.204 -6.153 -30.294 1.00 86.75 278 ALA A O 1
ATOM 2166 N N . TRP A 1 279 ? 12.340 -8.290 -29.579 1.00 91.25 279 TRP A N 1
ATOM 2167 C CA . TRP A 1 279 ? 11.345 -8.148 -28.527 1.00 91.25 279 TRP A CA 1
ATOM 2168 C C . TRP A 1 279 ? 11.934 -7.392 -27.343 1.00 91.25 279 TRP A C 1
ATOM 2170 O O . TRP A 1 279 ? 12.992 -7.756 -26.820 1.00 91.25 279 TRP A O 1
ATOM 2180 N N . PHE A 1 280 ? 11.206 -6.371 -26.915 1.00 93.44 280 PHE A N 1
ATOM 2181 C CA . PHE A 1 280 ? 11.456 -5.638 -25.689 1.00 93.44 280 PHE A CA 1
ATOM 2182 C C . PHE A 1 280 ? 10.265 -5.781 -24.750 1.00 93.44 280 PHE A C 1
ATOM 2184 O O . PHE A 1 280 ? 9.125 -5.980 -25.178 1.00 93.44 280 PHE A O 1
ATOM 2191 N N . TYR A 1 281 ? 10.557 -5.631 -23.469 1.00 96.19 281 TYR A N 1
ATOM 2192 C CA . TYR A 1 281 ? 9.593 -5.576 -22.388 1.00 96.19 281 TYR A CA 1
ATOM 2193 C C . TYR A 1 281 ? 9.666 -4.203 -21.732 1.00 96.19 281 TYR A C 1
ATOM 2195 O O . TYR A 1 281 ? 10.743 -3.605 -21.676 1.00 96.19 281 TYR A O 1
ATOM 2203 N N . ARG A 1 282 ? 8.532 -3.714 -21.240 1.00 95.62 282 ARG A N 1
ATOM 2204 C CA . ARG A 1 282 ? 8.402 -2.474 -20.469 1.00 95.62 282 ARG A CA 1
ATOM 2205 C C . ARG A 1 282 ? 7.437 -2.728 -19.315 1.00 95.62 282 ARG A C 1
ATOM 2207 O O . ARG A 1 282 ? 6.418 -3.370 -19.547 1.00 95.62 282 ARG A O 1
ATOM 2214 N N . LEU A 1 283 ? 7.712 -2.214 -18.115 1.00 96.94 283 LEU A N 1
ATOM 2215 C CA . LEU A 1 283 ? 6.722 -2.254 -17.028 1.00 96.94 283 LEU A CA 1
ATOM 2216 C C . LEU A 1 283 ? 5.424 -1.545 -17.435 1.00 96.94 283 LEU A C 1
ATOM 2218 O O . LEU A 1 283 ? 5.453 -0.557 -18.175 1.00 96.94 283 LEU A O 1
ATOM 2222 N N . ASP A 1 284 ? 4.295 -2.012 -16.927 1.00 96.38 284 ASP A N 1
ATOM 2223 C CA . ASP A 1 284 ? 3.076 -1.212 -16.921 1.00 96.38 284 ASP A CA 1
ATOM 2224 C C . ASP A 1 284 ? 3.294 0.115 -16.175 1.00 96.38 284 ASP A C 1
ATOM 2226 O O . ASP A 1 284 ? 4.191 0.230 -15.338 1.00 96.38 284 ASP A O 1
ATOM 2230 N N . GLU A 1 285 ? 2.537 1.151 -16.536 1.00 94.81 285 GLU A N 1
ATOM 2231 C CA . GLU A 1 285 ? 2.711 2.476 -15.937 1.00 94.81 285 GLU A CA 1
ATOM 2232 C C . GLU A 1 285 ? 2.353 2.487 -14.452 1.00 94.81 285 GLU A C 1
ATOM 2234 O O . GLU A 1 285 ? 3.098 3.063 -13.662 1.00 94.81 285 GLU A O 1
ATOM 2239 N N . LEU A 1 286 ? 1.281 1.795 -14.052 1.00 96.62 286 LEU A N 1
ATOM 2240 C CA . LEU A 1 286 ? 0.881 1.730 -12.647 1.00 96.62 286 LEU A CA 1
ATOM 2241 C C . LEU A 1 286 ? 1.972 1.056 -11.813 1.00 96.62 286 LEU A C 1
ATOM 2243 O O . LEU A 1 286 ? 2.332 1.551 -10.749 1.00 96.62 286 LEU A O 1
ATOM 2247 N N . VAL A 1 287 ? 2.545 -0.027 -12.343 1.00 97.81 287 VAL A N 1
ATOM 2248 C CA . VAL A 1 287 ? 3.609 -0.794 -11.684 1.00 97.81 287 VAL A CA 1
ATOM 2249 C C . VAL A 1 287 ? 4.895 0.016 -11.590 1.00 97.81 287 VAL A C 1
ATOM 2251 O O . VAL A 1 287 ? 5.526 0.046 -10.539 1.00 97.81 287 VAL A O 1
ATOM 2254 N N . HIS A 1 288 ? 5.279 0.695 -12.673 1.00 96.75 288 HIS A N 1
ATOM 2255 C CA . HIS A 1 288 ? 6.458 1.555 -12.684 1.00 96.75 288 HIS A CA 1
ATOM 2256 C C . HIS A 1 288 ? 6.350 2.655 -11.626 1.00 96.75 288 HIS A C 1
ATOM 2258 O O . HIS A 1 288 ? 7.229 2.764 -10.777 1.00 96.75 288 HIS A O 1
ATOM 2264 N N . GLN A 1 289 ? 5.252 3.421 -11.638 1.00 96.19 289 GLN A N 1
ATOM 2265 C CA . GLN A 1 289 ? 5.029 4.487 -10.661 1.00 96.19 289 GLN A CA 1
ATOM 2266 C C . GLN A 1 289 ? 5.012 3.937 -9.237 1.00 96.19 289 GLN A C 1
ATOM 2268 O O . GLN A 1 289 ? 5.684 4.480 -8.367 1.00 96.19 289 GLN A O 1
ATOM 2273 N N . ALA A 1 290 ? 4.314 2.828 -8.995 1.00 97.12 290 ALA A N 1
ATOM 2274 C CA . ALA A 1 290 ? 4.228 2.271 -7.656 1.00 97.12 290 ALA A CA 1
ATOM 2275 C C . ALA A 1 290 ? 5.597 1.835 -7.106 1.00 97.12 290 ALA A C 1
ATOM 2277 O O . ALA A 1 290 ? 5.928 2.128 -5.958 1.00 97.12 290 ALA A O 1
ATOM 2278 N N . LEU A 1 291 ? 6.420 1.177 -7.927 1.00 95.75 291 LEU A N 1
ATOM 2279 C CA . LEU A 1 291 ? 7.759 0.758 -7.517 1.00 95.75 291 LEU A CA 1
ATOM 2280 C C . LEU A 1 291 ? 8.691 1.953 -7.276 1.00 95.75 291 LEU A C 1
ATOM 2282 O O . LEU A 1 291 ? 9.382 1.976 -6.260 1.00 95.75 291 LEU A O 1
ATOM 2286 N N . THR A 1 292 ? 8.675 2.960 -8.156 1.00 94.25 292 THR A N 1
ATOM 2287 C CA . THR A 1 292 ? 9.470 4.189 -7.983 1.00 94.25 292 THR A CA 1
ATOM 2288 C C . THR A 1 292 ? 9.075 4.961 -6.722 1.00 94.25 292 THR A C 1
ATOM 2290 O O . THR A 1 292 ? 9.935 5.562 -6.086 1.00 94.25 292 THR A O 1
ATOM 2293 N N . GLN A 1 293 ? 7.800 4.914 -6.327 1.00 94.69 293 GLN A N 1
ATOM 2294 C CA . GLN A 1 293 ? 7.297 5.552 -5.104 1.00 94.69 293 GLN A CA 1
ATOM 2295 C C . GLN A 1 293 ? 7.505 4.699 -3.837 1.00 94.69 293 GLN A C 1
ATOM 2297 O O . GLN A 1 293 ? 7.176 5.137 -2.740 1.00 94.69 293 GLN A O 1
ATOM 2302 N N . GLY A 1 294 ? 8.103 3.506 -3.949 1.00 93.88 294 GLY A N 1
ATOM 2303 C CA . GLY A 1 294 ? 8.494 2.704 -2.788 1.00 93.88 294 GLY A CA 1
ATOM 2304 C C . GLY A 1 294 ? 7.447 1.703 -2.290 1.00 93.88 294 GLY A C 1
ATOM 2305 O O . GLY A 1 294 ? 7.543 1.267 -1.144 1.00 93.88 294 GLY A O 1
ATOM 2306 N N . LEU A 1 295 ? 6.508 1.263 -3.143 1.00 96.12 295 LEU A N 1
ATOM 2307 C CA . LEU A 1 295 ? 5.440 0.294 -2.816 1.00 96.12 295 LEU A CA 1
ATOM 2308 C C . LEU A 1 295 ? 5.910 -0.946 -2.032 1.00 96.12 295 LEU A C 1
ATOM 2310 O O . LEU A 1 295 ? 5.151 -1.509 -1.243 1.00 96.12 295 LEU A O 1
ATOM 2314 N N . ALA A 1 296 ? 7.140 -1.411 -2.267 1.00 95.81 296 ALA A N 1
ATOM 2315 C CA . ALA A 1 296 ? 7.617 -2.668 -1.708 1.00 95.81 296 ALA A CA 1
ATOM 2316 C C . ALA A 1 296 ? 7.583 -2.710 -0.173 1.00 95.81 296 ALA A C 1
ATOM 2318 O O . ALA A 1 296 ? 7.192 -3.730 0.385 1.00 95.81 296 ALA A O 1
ATOM 2319 N N . GLY A 1 297 ? 7.955 -1.619 0.504 1.00 95.88 297 GLY A N 1
ATOM 2320 C CA . GLY A 1 297 ? 7.943 -1.564 1.969 1.00 95.88 297 GLY A CA 1
ATOM 2321 C C . GLY A 1 297 ? 6.543 -1.817 2.545 1.00 95.88 297 GLY A C 1
ATOM 2322 O O . GLY A 1 297 ? 6.364 -2.806 3.260 1.00 95.88 297 GLY A O 1
ATOM 2323 N N . PRO A 1 298 ? 5.545 -0.980 2.204 1.00 97.25 298 PRO A N 1
ATOM 2324 C CA . PRO A 1 298 ? 4.179 -1.125 2.705 1.00 97.25 298 PRO A CA 1
ATOM 2325 C C . PRO A 1 298 ? 3.551 -2.488 2.388 1.00 97.25 298 PRO A C 1
ATOM 2327 O O . PRO A 1 298 ? 2.924 -3.094 3.254 1.00 97.25 298 PRO A O 1
ATOM 2330 N N . ILE A 1 299 ? 3.756 -3.017 1.175 1.00 97.81 299 ILE A N 1
ATOM 2331 C CA . ILE A 1 299 ? 3.195 -4.319 0.777 1.00 97.81 299 ILE A CA 1
ATOM 2332 C C . ILE A 1 299 ? 3.780 -5.471 1.591 1.00 97.81 299 ILE A C 1
ATOM 2334 O O . ILE A 1 299 ? 3.035 -6.333 2.057 1.00 97.81 299 ILE A O 1
ATOM 2338 N N . LEU A 1 300 ? 5.099 -5.491 1.781 1.00 97.06 300 LEU A N 1
ATOM 2339 C CA . LEU A 1 300 ? 5.757 -6.543 2.553 1.00 97.06 300 LEU A CA 1
ATOM 2340 C C . LEU A 1 300 ? 5.390 -6.460 4.042 1.00 97.06 300 LEU A C 1
ATOM 2342 O O . LEU A 1 300 ? 5.172 -7.494 4.673 1.00 97.06 300 LEU A O 1
ATOM 2346 N N . ALA A 1 301 ? 5.245 -5.247 4.585 1.00 96.94 301 ALA A N 1
ATOM 2347 C CA . ALA A 1 301 ? 4.767 -5.040 5.950 1.00 96.94 301 ALA A CA 1
ATOM 2348 C C . ALA A 1 301 ? 3.327 -5.552 6.137 1.00 96.94 301 ALA A C 1
ATOM 2350 O O . ALA A 1 301 ? 3.054 -6.309 7.071 1.00 96.94 301 ALA A O 1
ATOM 2351 N N . LEU A 1 302 ? 2.419 -5.203 5.220 1.00 97.00 302 LEU A N 1
ATOM 2352 C CA . LEU A 1 302 ? 1.031 -5.668 5.246 1.00 97.00 302 LEU A CA 1
ATOM 2353 C C . LEU A 1 302 ? 0.913 -7.187 5.089 1.00 97.00 302 LEU A C 1
ATOM 2355 O O . LEU A 1 302 ? 0.122 -7.806 5.798 1.00 97.00 302 LEU A O 1
ATOM 2359 N N . ASP A 1 303 ? 1.697 -7.816 4.208 1.00 96.12 303 ASP A N 1
ATOM 2360 C CA . ASP A 1 303 ? 1.708 -9.281 4.108 1.00 96.12 303 ASP A CA 1
ATOM 2361 C C . ASP A 1 303 ? 2.247 -9.943 5.384 1.00 96.12 303 ASP A C 1
ATOM 2363 O O . ASP A 1 303 ? 1.703 -10.950 5.840 1.00 96.12 303 ASP A O 1
ATOM 2367 N N . GLY A 1 304 ? 3.270 -9.353 6.005 1.00 94.56 304 GLY A N 1
ATOM 2368 C CA . GLY A 1 304 ? 3.759 -9.775 7.314 1.00 94.56 304 GLY A CA 1
ATOM 2369 C C . GLY A 1 304 ? 2.659 -9.761 8.380 1.00 94.56 304 GLY A C 1
ATOM 2370 O O . GLY A 1 304 ? 2.463 -10.769 9.060 1.00 94.56 304 GLY A O 1
ATOM 2371 N N . LEU A 1 305 ? 1.880 -8.676 8.463 1.00 94.12 305 LEU A N 1
ATOM 2372 C CA . LEU A 1 305 ? 0.723 -8.576 9.367 1.00 94.12 305 LEU A CA 1
ATOM 2373 C C . LEU A 1 305 ? -0.366 -9.593 9.048 1.00 94.12 305 LEU A C 1
ATOM 2375 O O . LEU A 1 305 ? -0.880 -10.244 9.956 1.00 94.12 305 LEU A O 1
ATOM 2379 N N . ARG A 1 306 ? -0.679 -9.780 7.765 1.00 93.25 306 ARG A N 1
ATOM 2380 C CA . ARG A 1 306 ? -1.645 -10.784 7.306 1.00 93.25 306 ARG A CA 1
ATOM 2381 C C . ARG A 1 306 ? -1.248 -12.191 7.751 1.00 93.25 306 ARG A C 1
ATOM 2383 O O . ARG A 1 306 ? -2.094 -12.973 8.167 1.00 93.25 306 ARG A O 1
ATOM 2390 N N . ARG A 1 307 ? 0.038 -12.540 7.651 1.00 91.69 307 ARG A N 1
ATOM 2391 C CA . ARG A 1 307 ? 0.552 -13.836 8.124 1.00 91.69 307 ARG A CA 1
ATOM 2392 C C . ARG A 1 307 ? 0.520 -13.926 9.651 1.00 91.69 307 ARG A C 1
ATOM 2394 O O . ARG A 1 307 ? 0.199 -14.983 10.193 1.00 91.69 307 ARG A O 1
ATOM 2401 N N . ALA A 1 308 ? 0.817 -12.825 10.334 1.00 90.19 308 ALA A N 1
ATOM 2402 C CA . ALA A 1 308 ? 0.823 -12.742 11.788 1.00 90.19 308 ALA A CA 1
ATOM 2403 C C . ALA A 1 308 ? -0.579 -12.814 12.420 1.00 90.19 308 ALA A C 1
ATOM 2405 O O . ALA A 1 308 ? -0.706 -13.304 13.542 1.00 90.19 308 ALA A O 1
ATOM 2406 N N . SER A 1 309 ? -1.627 -12.402 11.698 1.00 87.19 309 SER A N 1
ATOM 2407 C CA . SER A 1 309 ? -3.010 -12.400 12.194 1.00 87.19 309 SER A CA 1
ATOM 2408 C C . SER A 1 309 ? -3.618 -13.799 12.364 1.00 87.19 309 SER A C 1
ATOM 2410 O O . SER A 1 309 ? -4.679 -13.937 12.964 1.00 87.19 309 SER A O 1
ATOM 2412 N N . ARG A 1 310 ? -2.956 -14.860 11.867 1.00 83.00 310 ARG A N 1
ATOM 2413 C CA . ARG A 1 310 ? -3.351 -16.279 12.031 1.00 83.00 310 ARG A CA 1
ATOM 2414 C C . ARG A 1 310 ? -4.807 -16.581 11.654 1.00 83.00 310 ARG A C 1
ATOM 2416 O O . ARG A 1 310 ? -5.438 -17.443 12.261 1.00 83.00 310 ARG A O 1
ATOM 2423 N N . GLY A 1 311 ? -5.317 -15.893 10.639 1.00 76.62 311 GLY A N 1
ATOM 2424 C CA . GLY A 1 311 ? -6.694 -16.053 10.178 1.00 76.62 311 GLY A CA 1
ATOM 2425 C C . GLY A 1 311 ? -7.680 -15.079 10.813 1.00 76.62 311 GLY A C 1
ATOM 2426 O O . GLY A 1 311 ? -8.818 -15.058 10.385 1.00 76.62 311 GLY A O 1
ATOM 2427 N N . ALA A 1 312 ? -7.272 -14.217 11.754 1.00 79.25 312 ALA A N 1
ATOM 2428 C CA . ALA A 1 312 ? -8.096 -13.058 12.079 1.00 79.25 312 ALA A CA 1
ATOM 2429 C C . ALA A 1 312 ? -8.268 -12.211 10.809 1.00 79.25 312 ALA A C 1
ATOM 2431 O O . ALA A 1 312 ? -7.272 -11.866 10.152 1.00 79.25 312 ALA A O 1
ATOM 2432 N N . GLY A 1 313 ? -9.525 -11.909 10.467 1.00 82.81 313 GLY A N 1
ATOM 2433 C CA . GLY A 1 313 ? -9.877 -11.098 9.312 1.00 82.81 313 GLY A CA 1
ATOM 2434 C C . GLY A 1 313 ? -9.073 -9.801 9.306 1.00 82.81 313 GLY A C 1
ATOM 2435 O O . GLY A 1 313 ? -8.979 -9.105 10.321 1.00 82.81 313 GLY A O 1
ATOM 2436 N N . MET A 1 314 ? -8.455 -9.502 8.161 1.00 90.81 314 MET A N 1
ATOM 2437 C CA . MET A 1 314 ? -7.668 -8.289 7.974 1.00 90.81 314 MET A CA 1
ATOM 2438 C C . MET A 1 314 ? -8.280 -7.427 6.876 1.00 90.81 314 MET A C 1
ATOM 2440 O O . MET A 1 314 ? -8.573 -7.910 5.779 1.00 90.81 314 MET A O 1
ATOM 2444 N N . ARG A 1 315 ? -8.439 -6.137 7.161 1.00 92.88 315 ARG A N 1
ATOM 2445 C CA . ARG A 1 315 ? -8.748 -5.100 6.170 1.00 92.88 315 ARG A CA 1
ATOM 2446 C C . ARG A 1 315 ? -7.640 -4.070 6.205 1.00 92.88 315 ARG A C 1
ATOM 2448 O O . ARG A 1 315 ? -7.082 -3.805 7.263 1.00 92.88 315 ARG A O 1
ATOM 2455 N N . TRP A 1 316 ? -7.278 -3.515 5.060 1.00 96.00 316 TRP A N 1
ATOM 2456 C CA . TRP A 1 316 ? -6.129 -2.622 4.979 1.00 96.00 316 TRP A CA 1
ATOM 2457 C C . TRP A 1 316 ? -6.332 -1.539 3.928 1.00 96.00 316 TRP A C 1
ATOM 2459 O O . TRP A 1 316 ? -7.123 -1.688 3.000 1.00 96.00 316 TRP A O 1
ATOM 2469 N N . THR A 1 317 ? -5.608 -0.442 4.100 1.00 97.62 317 THR A N 1
ATOM 2470 C CA . THR A 1 317 ? -5.435 0.609 3.100 1.00 97.62 317 THR A CA 1
ATOM 2471 C C . THR A 1 317 ? -3.982 1.078 3.113 1.00 97.62 317 THR A C 1
ATOM 2473 O O . THR A 1 317 ? -3.236 0.775 4.047 1.00 97.62 317 THR A O 1
ATOM 2476 N N . ILE A 1 318 ? -3.563 1.778 2.065 1.00 97.44 318 ILE A N 1
ATOM 2477 C CA . ILE A 1 318 ? -2.188 2.250 1.877 1.00 97.44 318 ILE A CA 1
ATOM 2478 C C . ILE A 1 318 ? -2.164 3.674 1.360 1.00 97.44 318 ILE A C 1
ATOM 2480 O O . ILE A 1 318 ? -3.084 4.086 0.655 1.00 97.44 318 ILE A O 1
ATOM 2484 N N . ALA A 1 319 ? -1.073 4.370 1.676 1.00 97.12 319 ALA A N 1
ATOM 2485 C CA . ALA A 1 319 ? -0.799 5.738 1.264 1.00 97.12 319 ALA A CA 1
ATOM 2486 C C . ALA A 1 319 ? -1.974 6.679 1.580 1.00 97.12 319 ALA A C 1
ATOM 2488 O O . ALA A 1 319 ? -2.716 7.095 0.691 1.00 97.12 319 ALA A O 1
ATOM 2489 N N . VAL A 1 320 ? -2.157 6.988 2.864 1.00 98.19 320 VAL A N 1
ATOM 2490 C CA . VAL A 1 320 ? -3.200 7.901 3.354 1.00 98.19 320 VAL A CA 1
ATOM 2491 C C . VAL A 1 320 ? -2.554 9.213 3.779 1.00 98.19 320 VAL A C 1
ATOM 2493 O O . VAL A 1 320 ? -1.737 9.218 4.693 1.00 98.19 320 VAL A O 1
ATOM 2496 N N . ASP A 1 321 ? -2.942 10.321 3.155 1.00 98.12 321 ASP A N 1
ATOM 2497 C CA . ASP A 1 321 ? -2.528 11.661 3.562 1.00 98.12 321 ASP A CA 1
ATOM 2498 C C . ASP A 1 321 ? -3.446 12.162 4.693 1.00 98.12 321 ASP A C 1
ATOM 2500 O O . ASP A 1 321 ? -4.673 12.041 4.624 1.00 98.12 321 ASP A O 1
ATOM 2504 N N . VAL A 1 322 ? -2.847 12.733 5.739 1.00 98.00 322 VAL A N 1
ATOM 2505 C CA . VAL A 1 322 ? -3.541 13.304 6.901 1.00 98.00 322 VAL A CA 1
ATOM 2506 C C . VAL A 1 322 ? -3.386 14.819 6.895 1.00 98.00 322 VAL A C 1
ATOM 2508 O O . VAL A 1 322 ? -2.282 15.340 6.720 1.00 98.00 322 VAL A O 1
ATOM 2511 N N . PHE A 1 323 ? -4.486 15.530 7.126 1.00 97.81 323 PHE A N 1
ATOM 2512 C CA . PHE A 1 323 ? -4.557 16.988 7.087 1.00 97.81 323 PHE A CA 1
ATOM 2513 C C . PHE A 1 323 ? -5.132 17.548 8.383 1.00 97.81 323 PHE A C 1
ATOM 2515 O O . PHE A 1 323 ? -6.009 16.941 8.999 1.00 97.81 323 PHE A O 1
ATOM 2522 N N . ASP A 1 324 ? -4.671 18.730 8.776 1.00 95.44 324 ASP A N 1
ATOM 2523 C CA . ASP A 1 324 ? -5.279 19.478 9.873 1.00 95.44 324 ASP A CA 1
ATOM 2524 C C . ASP A 1 324 ? -6.613 20.135 9.463 1.00 95.44 324 ASP A C 1
ATOM 2526 O O . ASP A 1 324 ? -7.068 20.040 8.321 1.00 95.44 324 ASP A O 1
ATOM 2530 N N . ALA A 1 325 ? -7.239 20.849 10.401 1.00 93.00 325 ALA A N 1
ATOM 2531 C CA . ALA A 1 325 ? -8.493 21.568 10.167 1.00 93.00 325 ALA A CA 1
ATOM 2532 C C . ALA A 1 325 ? -8.383 22.700 9.122 1.00 93.00 325 ALA A C 1
ATOM 2534 O O . ALA A 1 325 ? -9.401 23.142 8.591 1.00 93.00 325 ALA A O 1
ATOM 2535 N N . ALA A 1 326 ? -7.171 23.183 8.829 1.00 95.44 326 ALA A N 1
ATOM 2536 C CA . ALA A 1 326 ? -6.904 24.174 7.790 1.00 95.44 326 ALA A CA 1
ATOM 2537 C C . ALA A 1 326 ? -6.569 23.525 6.432 1.00 95.44 326 ALA A C 1
ATOM 2539 O O . ALA A 1 326 ? -6.195 24.234 5.498 1.00 95.44 326 ALA A O 1
ATOM 2540 N N . HIS A 1 327 ? -6.704 22.198 6.314 1.00 94.88 327 HIS A N 1
ATOM 2541 C CA . HIS A 1 327 ? -6.297 21.404 5.155 1.00 94.88 327 HIS A CA 1
ATOM 2542 C C . HIS A 1 327 ? -4.800 21.513 4.814 1.00 94.88 327 HIS A C 1
ATOM 2544 O O . HIS A 1 327 ? -4.390 21.313 3.669 1.00 94.88 327 HIS A O 1
ATOM 2550 N N . THR A 1 328 ? -3.952 21.781 5.808 1.00 95.69 328 THR A N 1
ATOM 2551 C CA . THR A 1 328 ? -2.500 21.652 5.656 1.00 95.69 328 THR A CA 1
ATOM 2552 C C . THR A 1 328 ? -2.110 20.197 5.882 1.00 95.69 328 THR A C 1
ATOM 2554 O O . THR A 1 328 ? -2.497 19.594 6.885 1.00 95.69 328 THR A O 1
ATOM 2557 N N . ARG A 1 329 ? -1.339 19.613 4.955 1.00 95.19 329 ARG A N 1
ATOM 2558 C CA . ARG A 1 329 ? -0.867 18.228 5.088 1.00 95.19 329 ARG A CA 1
ATOM 2559 C C . ARG A 1 329 ? 0.054 18.109 6.303 1.00 95.19 329 ARG A C 1
ATOM 2561 O O . ARG A 1 329 ? 1.121 18.722 6.340 1.00 95.19 329 ARG A O 1
ATOM 2568 N N . LEU A 1 330 ? -0.357 17.286 7.264 1.00 93.38 330 LEU A N 1
ATOM 2569 C CA . LEU A 1 330 ? 0.410 16.950 8.457 1.00 93.38 330 LEU A CA 1
ATOM 2570 C C . LEU A 1 330 ? 1.439 15.875 8.128 1.00 93.38 330 LEU A C 1
ATOM 2572 O O . LEU A 1 330 ? 2.630 16.097 8.274 1.00 93.38 330 LEU A O 1
ATOM 2576 N N . THR A 1 331 ? 1.018 14.711 7.657 1.00 95.00 331 THR A N 1
ATOM 2577 C CA . THR A 1 331 ? 1.918 13.615 7.268 1.00 95.00 331 THR A CA 1
ATOM 2578 C C . THR A 1 331 ? 1.133 12.608 6.442 1.00 95.00 331 THR A C 1
ATOM 2580 O O . THR A 1 331 ? -0.082 12.720 6.308 1.00 95.00 331 THR A O 1
ATOM 2583 N N . ASP A 1 332 ? 1.823 11.633 5.882 1.00 94.56 332 ASP A N 1
ATOM 2584 C CA . ASP A 1 332 ? 1.256 10.420 5.317 1.00 94.56 332 ASP A CA 1
ATOM 2585 C C . ASP A 1 332 ? 1.396 9.236 6.275 1.00 94.56 332 ASP A C 1
ATOM 2587 O O . ASP A 1 332 ? 2.283 9.202 7.130 1.00 94.56 332 ASP A O 1
ATOM 2591 N N . LEU A 1 333 ? 0.476 8.286 6.130 1.00 97.44 333 LEU A N 1
ATOM 2592 C CA . LEU A 1 333 ? 0.565 6.933 6.650 1.00 97.44 333 LEU A CA 1
ATOM 2593 C C . LEU A 1 333 ? 0.794 5.999 5.463 1.00 97.44 333 LEU A C 1
ATOM 2595 O O . LEU A 1 333 ? -0.065 5.889 4.580 1.00 97.44 333 LEU A O 1
ATOM 2599 N N . ASP A 1 334 ? 1.919 5.291 5.461 1.00 97.44 334 ASP A N 1
ATOM 2600 C CA . ASP A 1 334 ? 2.240 4.322 4.412 1.00 97.44 334 ASP A CA 1
ATOM 2601 C C . ASP A 1 334 ? 1.191 3.204 4.335 1.00 97.44 334 ASP A C 1
ATOM 2603 O O . ASP A 1 334 ? 0.794 2.784 3.242 1.00 97.44 334 ASP A O 1
ATOM 2607 N N . PHE A 1 335 ? 0.711 2.733 5.490 1.00 97.88 335 PHE A N 1
ATOM 2608 C CA . PHE A 1 335 ? -0.377 1.764 5.567 1.00 97.88 335 PHE A CA 1
ATOM 2609 C C . PHE A 1 335 ? -1.190 1.858 6.860 1.00 97.88 335 PHE A C 1
ATOM 2611 O O . PHE A 1 335 ? -0.726 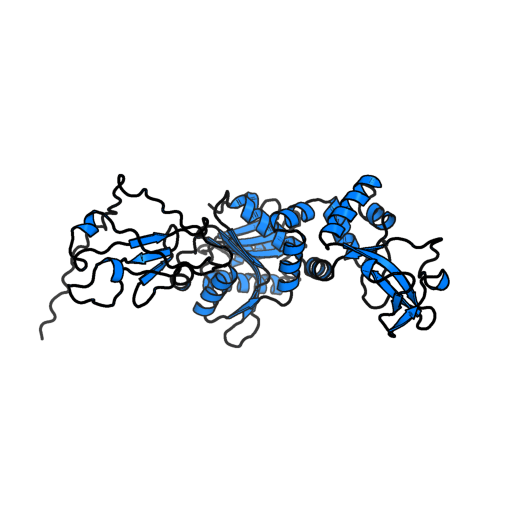2.311 7.909 1.00 97.88 335 PHE A O 1
ATOM 2618 N N . VAL A 1 336 ? -2.420 1.357 6.779 1.00 98.00 336 VAL A N 1
ATOM 2619 C CA . VAL A 1 336 ? -3.327 1.155 7.909 1.00 98.00 336 VAL A CA 1
ATOM 2620 C C . VAL A 1 336 ? -3.943 -0.231 7.789 1.00 98.00 336 VAL A C 1
ATOM 2622 O O . VAL A 1 336 ? -4.341 -0.635 6.697 1.00 98.00 336 VAL A O 1
ATOM 2625 N N . ALA A 1 337 ? -4.049 -0.953 8.902 1.00 96.12 337 ALA A N 1
ATOM 2626 C CA . ALA A 1 337 ? -4.676 -2.266 8.955 1.00 96.12 337 ALA A CA 1
ATOM 2627 C C . ALA A 1 337 ? -5.633 -2.396 10.148 1.00 96.12 337 ALA A C 1
ATOM 2629 O O . ALA A 1 337 ? -5.307 -2.026 11.276 1.00 96.12 337 ALA A O 1
ATOM 2630 N N . LEU A 1 338 ? -6.806 -2.965 9.887 1.00 93.38 338 LEU A N 1
ATOM 2631 C CA . LEU A 1 338 ? -7.722 -3.517 10.877 1.00 93.38 338 LEU A CA 1
ATOM 2632 C C . LEU A 1 338 ? -7.441 -5.016 10.968 1.00 93.38 338 LEU A C 1
ATOM 2634 O O . LEU A 1 338 ? -7.541 -5.706 9.954 1.00 93.38 338 LEU A O 1
ATOM 2638 N N . ILE A 1 339 ? -7.055 -5.505 12.145 1.00 90.69 339 ILE A N 1
ATOM 2639 C CA . ILE A 1 339 ? -6.701 -6.911 12.383 1.00 90.69 339 ILE A CA 1
ATOM 2640 C C . ILE A 1 339 ? -7.553 -7.415 13.544 1.00 90.69 339 ILE A C 1
ATOM 2642 O O . ILE A 1 339 ? -7.278 -7.089 14.701 1.00 90.69 339 ILE A O 1
ATOM 2646 N N . GLY A 1 340 ? -8.623 -8.158 13.251 1.00 86.31 340 GLY A N 1
ATOM 2647 C CA . GLY A 1 340 ? -9.671 -8.374 14.251 1.00 86.31 340 GLY A CA 1
ATOM 2648 C C . GLY A 1 340 ? -10.118 -7.027 14.836 1.00 86.31 340 GLY A C 1
ATOM 2649 O O . GLY A 1 340 ? -10.309 -6.072 14.099 1.00 86.31 340 GLY A O 1
ATOM 2650 N N . ASN A 1 341 ? -10.197 -6.891 16.161 1.00 85.19 341 ASN A N 1
ATOM 2651 C CA . ASN A 1 341 ? -10.603 -5.635 16.812 1.00 85.19 341 ASN A CA 1
ATOM 2652 C C . ASN A 1 341 ? -9.471 -4.602 17.008 1.00 85.19 341 ASN A C 1
ATOM 2654 O O . ASN A 1 341 ? -9.628 -3.672 17.805 1.00 85.19 341 ASN A O 1
ATOM 2658 N N . LYS A 1 342 ? -8.326 -4.776 16.340 1.00 91.38 342 LYS A N 1
ATOM 2659 C CA . LYS A 1 342 ? -7.128 -3.946 16.509 1.00 91.38 342 LYS A CA 1
ATOM 2660 C C . LYS A 1 342 ? -6.909 -3.021 15.325 1.00 91.38 342 LYS A C 1
ATOM 2662 O O . LYS A 1 342 ? -7.096 -3.425 14.183 1.00 91.38 342 LYS A O 1
ATOM 2667 N N . LEU A 1 343 ? -6.453 -1.798 15.596 1.00 94.62 343 LEU A N 1
ATOM 2668 C CA . LEU A 1 343 ? -5.949 -0.882 14.568 1.00 94.62 343 LEU A CA 1
ATOM 2669 C C . LEU A 1 343 ? -4.432 -0.805 14.628 1.00 94.62 343 LEU A C 1
ATOM 2671 O O . LEU A 1 343 ? -3.862 -0.398 15.642 1.00 94.62 343 LEU A O 1
ATOM 2675 N N . ALA A 1 344 ? -3.806 -1.108 13.504 1.00 96.75 344 ALA A N 1
ATOM 2676 C CA . ALA A 1 344 ? -2.414 -0.810 13.254 1.00 96.75 344 ALA A CA 1
ATOM 2677 C C . ALA A 1 344 ? -2.311 0.336 12.245 1.00 96.75 344 ALA A C 1
ATOM 2679 O O . ALA A 1 344 ? -2.972 0.318 11.206 1.00 96.75 344 ALA A O 1
ATOM 2680 N N . ILE A 1 345 ? -1.455 1.306 12.535 1.00 97.75 345 ILE A N 1
ATOM 2681 C CA . ILE A 1 345 ? -0.964 2.274 11.550 1.00 97.75 345 ILE A CA 1
ATOM 2682 C C . ILE A 1 345 ? 0.540 2.071 11.403 1.00 97.75 345 ILE A C 1
ATOM 2684 O O . ILE A 1 345 ? 1.197 1.624 12.351 1.00 97.75 345 ILE A O 1
ATOM 2688 N N . GLY A 1 346 ? 1.109 2.388 10.246 1.00 96.75 346 GLY A N 1
ATOM 2689 C CA . GLY A 1 346 ? 2.540 2.206 10.092 1.00 96.75 346 GLY A CA 1
ATOM 2690 C C . GLY A 1 346 ? 3.200 2.970 8.965 1.00 96.75 346 GLY A C 1
ATOM 2691 O O . GLY A 1 346 ? 2.555 3.475 8.049 1.00 96.75 346 GLY A O 1
ATOM 2692 N N . GLU A 1 347 ? 4.520 2.999 9.099 1.00 97.12 347 GLU A N 1
ATOM 2693 C CA . GLU A 1 347 ? 5.501 3.571 8.191 1.00 97.12 347 GLU A CA 1
ATOM 2694 C C . GLU A 1 347 ? 6.437 2.445 7.736 1.00 97.12 347 GLU A C 1
ATOM 2696 O O . GLU A 1 347 ? 6.919 1.660 8.562 1.00 97.12 347 GLU A O 1
ATOM 2701 N N . ALA A 1 348 ? 6.722 2.359 6.440 1.00 96.69 348 ALA A N 1
ATOM 2702 C CA . ALA A 1 348 ? 7.582 1.340 5.863 1.00 96.69 348 ALA A CA 1
ATOM 2703 C C . ALA A 1 348 ? 8.641 1.940 4.929 1.00 96.69 348 ALA A C 1
ATOM 2705 O O . ALA A 1 348 ? 8.336 2.514 3.887 1.00 96.69 348 ALA A O 1
ATOM 2706 N N . LYS A 1 349 ? 9.923 1.737 5.254 1.00 94.31 349 LYS A N 1
ATOM 2707 C CA . LYS A 1 349 ? 11.041 2.293 4.473 1.00 94.31 349 LYS A CA 1
ATOM 2708 C C . LYS A 1 349 ? 11.909 1.231 3.823 1.00 94.31 349 LYS A C 1
ATOM 2710 O O . LYS A 1 349 ? 12.258 0.223 4.433 1.00 94.31 349 LYS A O 1
ATOM 2715 N N . THR A 1 350 ? 12.350 1.502 2.600 1.00 91.88 350 THR A N 1
ATOM 2716 C CA . THR A 1 350 ? 13.290 0.635 1.874 1.00 91.88 350 THR A CA 1
ATOM 2717 C C . THR A 1 350 ? 14.761 0.923 2.182 1.00 91.88 350 THR A C 1
ATOM 2719 O O . THR A 1 350 ? 15.626 0.139 1.810 1.00 91.88 350 THR A O 1
ATOM 2722 N N . ASN A 1 351 ? 15.058 2.029 2.874 1.00 91.50 351 ASN A N 1
ATOM 2723 C CA . ASN A 1 351 ? 16.417 2.494 3.177 1.00 91.50 351 ASN A CA 1
ATOM 2724 C C . ASN A 1 351 ? 16.801 2.399 4.670 1.00 91.50 351 ASN A C 1
ATOM 2726 O O . ASN A 1 351 ? 17.880 2.855 5.047 1.00 91.50 351 ASN A O 1
ATOM 2730 N N . GLY A 1 352 ? 15.915 1.883 5.530 1.00 92.69 352 GLY A N 1
ATOM 2731 C CA . GLY A 1 352 ? 16.157 1.753 6.971 1.00 92.69 352 GLY A CA 1
ATOM 2732 C C . GLY A 1 352 ? 16.344 3.070 7.733 1.00 92.69 352 GLY A C 1
ATOM 2733 O O . GLY A 1 352 ? 16.896 3.051 8.834 1.00 92.69 352 GLY A O 1
ATOM 2734 N N . SER A 1 353 ? 15.934 4.221 7.186 1.00 93.69 353 SER A N 1
ATOM 2735 C CA . SER A 1 353 ? 16.070 5.528 7.847 1.00 93.69 353 SER A CA 1
ATOM 2736 C C . SER A 1 353 ? 14.762 6.305 7.873 1.00 93.69 353 SER A C 1
ATOM 2738 O O . SER A 1 353 ? 14.095 6.463 6.855 1.00 93.69 353 SER A O 1
ATOM 2740 N N . MET A 1 354 ? 14.456 6.869 9.039 1.00 93.00 354 MET A N 1
ATOM 2741 C CA . MET A 1 354 ? 13.408 7.868 9.232 1.00 93.00 354 MET A CA 1
ATOM 2742 C C . MET A 1 354 ? 14.026 9.255 9.046 1.00 93.00 354 MET A C 1
ATOM 2744 O O . MET A 1 354 ? 14.988 9.581 9.748 1.00 93.00 354 MET A O 1
ATOM 2748 N N . GLY A 1 355 ? 13.523 10.037 8.091 1.00 89.88 355 GLY A N 1
ATOM 2749 C CA . GLY A 1 355 ? 14.098 11.330 7.699 1.00 89.88 355 GLY A CA 1
ATOM 2750 C C . GLY A 1 355 ? 15.531 11.262 7.138 1.00 89.88 355 GLY A C 1
ATOM 2751 O O . GLY A 1 355 ? 16.278 10.292 7.333 1.00 89.88 355 GLY A O 1
ATOM 2752 N N . ALA A 1 356 ? 15.953 12.321 6.443 1.00 90.94 356 ALA A N 1
ATOM 2753 C CA . ALA A 1 356 ? 17.348 12.499 6.046 1.00 90.94 356 ALA A CA 1
ATOM 2754 C C . ALA A 1 356 ? 18.165 13.059 7.221 1.00 90.94 356 ALA A C 1
ATOM 2756 O O . ALA A 1 356 ? 19.278 12.593 7.500 1.00 90.94 356 ALA A O 1
ATOM 2757 N N . THR A 1 357 ? 17.586 13.990 7.983 1.00 94.88 357 THR A N 1
ATOM 2758 C CA . THR A 1 357 ? 18.217 14.629 9.149 1.00 94.88 357 THR A CA 1
ATOM 2759 C C . THR A 1 357 ? 17.641 14.144 10.485 1.00 94.88 357 THR A C 1
ATOM 2761 O O . THR A 1 357 ? 16.613 13.475 10.540 1.00 94.88 357 THR A O 1
ATOM 2764 N N . ALA A 1 358 ? 18.320 14.464 11.595 1.00 93.50 358 ALA A N 1
ATOM 2765 C CA . ALA A 1 358 ? 17.806 14.161 12.935 1.00 93.50 358 ALA A CA 1
ATOM 2766 C C . ALA A 1 358 ? 16.519 14.944 13.251 1.00 93.50 358 ALA A C 1
ATOM 2768 O O . ALA A 1 358 ? 15.596 14.380 13.826 1.00 93.50 358 ALA A O 1
ATOM 2769 N N . ALA A 1 359 ? 16.439 16.207 12.819 1.00 95.25 359 ALA A N 1
ATOM 2770 C CA . ALA A 1 359 ? 15.255 17.039 13.011 1.00 95.25 359 ALA A CA 1
ATOM 2771 C C . ALA A 1 359 ? 14.045 16.492 12.238 1.00 95.25 359 ALA A C 1
ATOM 2773 O O . ALA A 1 359 ? 12.970 16.362 12.810 1.00 95.25 359 ALA A O 1
ATOM 2774 N N . GLU A 1 360 ? 14.234 16.098 10.974 1.00 94.69 360 GLU A N 1
ATOM 2775 C CA . GLU A 1 360 ? 13.181 15.455 10.172 1.00 94.69 360 GLU A CA 1
ATOM 2776 C C . GLU A 1 360 ? 12.736 14.119 10.774 1.00 94.69 360 GLU A C 1
ATOM 2778 O O . GLU A 1 360 ? 11.543 13.841 10.838 1.00 94.69 360 GLU A O 1
ATOM 2783 N N . CYS A 1 361 ? 13.686 13.304 11.249 1.00 95.81 361 CYS A N 1
ATOM 2784 C CA . CYS A 1 361 ? 13.388 12.057 11.950 1.00 95.81 361 CYS A CA 1
ATOM 2785 C C . CYS A 1 361 ? 12.497 12.308 13.173 1.00 95.81 361 CYS A C 1
ATOM 2787 O O . CYS A 1 361 ? 11.502 11.615 13.364 1.00 95.81 361 CYS A O 1
ATOM 2789 N N . GLU A 1 362 ? 12.852 13.274 14.021 1.00 96.31 362 GLU A N 1
ATOM 2790 C CA . GLU A 1 362 ? 12.066 13.593 15.214 1.00 96.31 362 GLU A CA 1
ATOM 2791 C C . GLU A 1 362 ? 10.685 14.159 14.872 1.00 96.31 362 GLU A C 1
ATOM 2793 O O . GLU A 1 362 ? 9.704 13.743 15.485 1.00 96.31 362 GLU A O 1
ATOM 2798 N N . ASP A 1 363 ? 10.598 15.074 13.906 1.00 95.31 363 ASP A N 1
ATOM 2799 C CA . ASP A 1 363 ? 9.336 15.678 13.468 1.00 95.31 363 ASP A CA 1
ATOM 2800 C C . ASP A 1 363 ? 8.376 14.617 12.912 1.00 95.31 363 ASP A C 1
ATOM 2802 O O . ASP A 1 363 ? 7.241 14.503 13.376 1.00 95.31 363 ASP A O 1
ATOM 2806 N N . GLN A 1 364 ? 8.853 13.748 12.016 1.00 95.44 364 GLN A N 1
ATOM 2807 C CA . GLN A 1 364 ? 8.044 12.663 11.460 1.00 95.44 364 GLN A CA 1
ATOM 2808 C C . GLN A 1 364 ? 7.540 11.702 12.551 1.00 95.44 364 GLN A C 1
ATOM 2810 O O . GLN A 1 364 ? 6.357 11.363 12.593 1.00 95.44 364 GLN A O 1
ATOM 2815 N N . LEU A 1 365 ? 8.408 11.294 13.483 1.00 96.50 365 LEU A N 1
ATOM 2816 C CA . LEU A 1 365 ? 8.024 10.403 14.582 1.00 96.50 365 LEU A CA 1
ATOM 2817 C C . LEU A 1 365 ? 7.025 11.055 15.551 1.00 96.50 365 LEU A C 1
ATOM 2819 O O . LEU A 1 365 ? 6.145 10.366 16.068 1.00 96.50 365 LEU A O 1
ATOM 2823 N N . ARG A 1 366 ? 7.130 12.368 15.799 1.00 96.06 366 ARG A N 1
ATOM 2824 C CA . ARG A 1 366 ? 6.153 13.110 16.613 1.00 96.06 366 ARG A CA 1
ATOM 2825 C C . ARG A 1 366 ? 4.789 13.163 15.934 1.00 96.06 366 ARG A C 1
ATOM 2827 O O . ARG A 1 366 ? 3.802 12.852 16.588 1.00 96.06 366 ARG A O 1
ATOM 2834 N N . ARG A 1 367 ? 4.734 13.442 14.630 1.00 95.88 367 ARG A N 1
ATOM 2835 C CA . ARG A 1 367 ? 3.475 13.439 13.864 1.00 95.88 367 ARG A CA 1
ATOM 2836 C C . ARG A 1 367 ? 2.810 12.062 13.867 1.00 95.88 367 ARG A C 1
ATOM 2838 O O . ARG A 1 367 ? 1.614 11.951 14.123 1.00 95.88 367 ARG A O 1
ATOM 2845 N N . LEU A 1 368 ? 3.591 10.995 13.676 1.00 96.81 368 LEU A N 1
ATOM 2846 C CA . LEU A 1 368 ? 3.089 9.621 13.796 1.00 96.81 368 LEU A CA 1
ATOM 2847 C C . LEU A 1 368 ? 2.544 9.329 15.198 1.00 96.81 368 LEU A C 1
ATOM 2849 O O . LEU A 1 368 ? 1.513 8.672 15.328 1.00 96.81 368 LEU A O 1
ATOM 2853 N N . ARG A 1 369 ? 3.202 9.833 16.249 1.00 95.94 369 ARG A N 1
ATOM 2854 C CA . ARG A 1 369 ? 2.718 9.711 17.629 1.00 95.94 369 ARG A CA 1
ATOM 2855 C C . ARG A 1 369 ? 1.360 10.379 17.816 1.00 95.94 369 ARG A C 1
ATOM 2857 O O . ARG A 1 369 ? 0.462 9.755 18.374 1.00 95.94 369 ARG A O 1
ATOM 2864 N N . GLU A 1 370 ? 1.235 11.621 17.364 1.00 95.31 370 GLU A N 1
ATOM 2865 C CA . GLU A 1 370 ? 0.011 12.416 17.473 1.00 95.31 370 GLU A CA 1
ATOM 2866 C C . GLU A 1 370 ? -1.153 11.726 16.754 1.00 95.31 370 GLU A C 1
ATOM 2868 O O . GLU A 1 370 ? -2.236 11.604 17.321 1.00 95.31 370 GLU A O 1
ATOM 2873 N N . ILE A 1 371 ? -0.912 11.167 15.563 1.00 96.56 371 ILE A N 1
ATOM 2874 C CA . ILE A 1 371 ? -1.902 10.351 14.848 1.00 96.56 371 ILE A CA 1
ATOM 2875 C C . ILE A 1 371 ? -2.269 9.095 15.607 1.00 96.56 371 ILE A C 1
ATOM 2877 O O . ILE A 1 371 ? -3.456 8.830 15.784 1.00 96.56 371 ILE A O 1
ATOM 2881 N N . ALA A 1 372 ? -1.287 8.335 16.080 1.00 96.81 372 ALA A N 1
ATOM 2882 C CA . ALA A 1 372 ? -1.559 7.097 16.792 1.00 96.81 372 ALA A CA 1
ATOM 2883 C C . ALA A 1 372 ? -2.404 7.337 18.057 1.00 96.81 372 ALA A C 1
ATOM 2885 O O . ALA A 1 372 ? -3.294 6.543 18.362 1.00 96.81 372 ALA A O 1
ATOM 2886 N N . GLU A 1 373 ? -2.162 8.444 18.764 1.00 94.81 373 GLU A N 1
ATOM 2887 C CA . GLU A 1 373 ? -2.956 8.875 19.919 1.00 94.81 373 GLU A CA 1
ATOM 2888 C C . GLU A 1 373 ? -4.362 9.341 19.501 1.00 94.81 373 GLU A C 1
ATOM 2890 O O . GLU A 1 373 ? -5.346 8.889 20.089 1.00 94.81 373 GLU A O 1
ATOM 2895 N N . ALA A 1 374 ? -4.475 10.168 18.455 1.00 94.19 374 ALA A N 1
ATOM 2896 C CA . ALA A 1 374 ? -5.747 10.695 17.954 1.00 94.19 374 ALA A CA 1
ATOM 2897 C C . ALA A 1 374 ? -6.725 9.591 17.528 1.00 94.19 374 ALA A C 1
ATOM 2899 O O . ALA A 1 374 ? -7.921 9.668 17.805 1.00 94.19 374 ALA A O 1
ATOM 2900 N N . VAL A 1 375 ? -6.216 8.533 16.895 1.00 95.31 375 VAL A N 1
ATOM 2901 C CA . VAL A 1 375 ? -7.037 7.411 16.412 1.00 95.31 375 VAL A CA 1
ATOM 2902 C C . VAL A 1 375 ? -7.114 6.252 17.407 1.00 95.31 375 VAL A C 1
ATOM 2904 O O . VAL A 1 375 ? -7.699 5.210 17.098 1.00 95.31 375 VAL A O 1
ATOM 2907 N N . ALA A 1 376 ? -6.521 6.421 18.596 1.00 95.00 376 ALA A N 1
ATOM 2908 C CA . ALA A 1 376 ? -6.383 5.390 19.620 1.00 95.00 376 ALA A CA 1
ATOM 2909 C C . ALA A 1 376 ? -5.891 4.054 19.030 1.00 95.00 376 ALA A C 1
ATOM 2911 O O . ALA A 1 376 ? -6.521 3.006 19.225 1.00 95.00 376 ALA A O 1
ATOM 2912 N N . ALA A 1 377 ? -4.810 4.112 18.245 1.00 95.88 377 ALA A N 1
ATOM 2913 C CA . ALA A 1 377 ? -4.211 2.946 17.610 1.00 95.88 377 ALA A CA 1
ATOM 2914 C C . ALA A 1 377 ? -3.780 1.910 18.660 1.00 95.88 377 ALA A C 1
ATOM 2916 O O . ALA A 1 377 ? -3.374 2.244 19.773 1.00 95.88 377 ALA A O 1
ATOM 2917 N N . ASP A 1 378 ? -3.851 0.632 18.300 1.00 95.31 378 ASP A N 1
ATOM 2918 C CA . ASP A 1 378 ? -3.321 -0.448 19.129 1.00 95.31 378 ASP A CA 1
ATOM 2919 C C . ASP A 1 378 ? -1.833 -0.658 18.847 1.00 95.31 378 ASP A C 1
ATOM 2921 O O . ASP A 1 378 ? -1.056 -0.887 19.774 1.00 95.31 378 ASP A O 1
ATOM 2925 N N . TYR A 1 379 ? -1.437 -0.502 17.580 1.00 95.81 379 TYR A N 1
ATOM 2926 C CA . TYR A 1 379 ? -0.063 -0.654 17.119 1.00 95.81 379 TYR A CA 1
ATOM 2927 C C . TYR A 1 379 ? 0.374 0.540 16.269 1.00 95.81 379 TYR A C 1
ATOM 2929 O O . TYR A 1 379 ? -0.351 0.975 15.371 1.00 95.81 379 TYR A O 1
ATOM 2937 N N . LEU A 1 380 ? 1.593 1.016 16.518 1.00 97.19 380 LEU A N 1
ATOM 2938 C CA . LEU A 1 380 ? 2.351 1.841 15.581 1.00 97.19 380 LEU A CA 1
ATOM 2939 C C . LEU A 1 380 ? 3.537 1.023 15.083 1.00 97.19 380 LEU A C 1
ATOM 2941 O O . LEU A 1 380 ? 4.394 0.621 15.873 1.00 97.19 380 LEU A O 1
ATOM 2945 N N . ILE A 1 381 ? 3.588 0.787 13.779 1.00 97.25 381 ILE A N 1
ATOM 2946 C CA . ILE A 1 381 ? 4.565 -0.110 13.170 1.00 97.25 381 ILE A CA 1
ATOM 2947 C C . ILE A 1 381 ? 5.548 0.697 12.334 1.00 97.25 381 ILE A C 1
ATOM 2949 O O . ILE A 1 381 ? 5.158 1.396 11.405 1.00 97.25 381 ILE A O 1
ATOM 2953 N N . LEU A 1 382 ? 6.832 0.553 12.641 1.00 97.50 382 LEU A N 1
ATOM 2954 C CA . LEU A 1 382 ? 7.940 1.046 11.837 1.00 97.50 382 LEU A CA 1
ATOM 2955 C C . LEU A 1 382 ? 8.625 -0.167 11.198 1.00 97.50 382 LEU A C 1
ATOM 2957 O O . LEU A 1 382 ? 9.382 -0.887 11.857 1.00 97.50 382 LEU A O 1
ATOM 2961 N N . ALA A 1 383 ? 8.352 -0.405 9.918 1.00 97.31 383 ALA A N 1
ATOM 2962 C CA . ALA A 1 383 ? 8.872 -1.540 9.163 1.00 97.31 383 ALA A CA 1
ATOM 2963 C C . ALA A 1 383 ? 9.980 -1.119 8.189 1.00 97.31 383 ALA A C 1
ATOM 2965 O O . ALA A 1 383 ? 9.957 -0.028 7.618 1.00 97.31 383 ALA A O 1
ATOM 2966 N N . THR A 1 384 ? 10.949 -1.996 7.942 1.00 96.81 384 THR A N 1
ATOM 2967 C CA . THR A 1 384 ? 11.942 -1.749 6.893 1.00 96.81 384 THR A CA 1
ATOM 2968 C C . THR A 1 384 ? 12.315 -2.993 6.101 1.00 96.81 384 THR A C 1
ATOM 2970 O O . THR A 1 384 ? 12.280 -4.101 6.629 1.00 96.81 384 THR A O 1
ATOM 2973 N N . THR A 1 385 ? 12.643 -2.813 4.818 1.00 93.81 385 THR A N 1
ATOM 2974 C CA . THR A 1 385 ? 13.135 -3.896 3.948 1.00 93.81 385 THR A CA 1
ATOM 2975 C C . THR A 1 385 ? 14.645 -4.111 4.045 1.00 93.81 385 THR A C 1
ATOM 2977 O O . THR A 1 385 ? 15.175 -4.944 3.319 1.00 93.81 385 THR A O 1
ATOM 2980 N N . THR A 1 386 ? 15.355 -3.325 4.857 1.00 94.25 386 THR A N 1
ATOM 2981 C CA . THR A 1 386 ? 16.764 -3.568 5.189 1.00 94.25 386 THR A CA 1
ATOM 2982 C C . THR A 1 386 ? 16.868 -4.520 6.381 1.00 94.25 386 THR A C 1
ATOM 2984 O O . THR A 1 386 ? 15.878 -4.780 7.063 1.00 94.25 386 THR A O 1
ATOM 2987 N N . ASP A 1 387 ? 18.086 -4.957 6.708 1.00 92.94 387 ASP A N 1
ATOM 2988 C CA . ASP A 1 387 ? 18.371 -5.815 7.875 1.00 92.94 387 ASP A CA 1
ATOM 2989 C C . ASP A 1 387 ? 18.023 -5.163 9.233 1.00 92.94 387 ASP A C 1
ATOM 2991 O O . ASP A 1 387 ? 18.133 -5.781 10.290 1.00 92.94 387 ASP A O 1
ATOM 2995 N N . GLY A 1 388 ? 17.628 -3.890 9.227 1.00 94.56 388 GLY A N 1
ATOM 2996 C CA . GLY A 1 388 ? 17.202 -3.155 10.406 1.00 94.56 388 GLY A CA 1
ATOM 2997 C C . GLY A 1 388 ? 17.160 -1.650 10.179 1.00 94.56 388 GLY A C 1
ATOM 2998 O O . GLY A 1 388 ? 17.730 -1.114 9.223 1.00 94.56 388 GLY A O 1
ATOM 2999 N N . TRP A 1 389 ? 16.483 -0.962 11.096 1.00 96.00 389 TRP A N 1
ATOM 3000 C CA . TRP A 1 389 ? 16.497 0.494 11.162 1.00 96.00 389 TRP A CA 1
ATOM 3001 C C . TRP A 1 389 ? 17.849 0.996 11.654 1.00 96.00 389 TRP A C 1
ATOM 3003 O O . TRP A 1 389 ? 18.459 0.420 12.559 1.00 96.00 389 TRP A O 1
ATOM 3013 N N . ASN A 1 390 ? 18.298 2.124 11.111 1.00 95.62 390 ASN A N 1
ATOM 3014 C CA . ASN A 1 390 ? 19.519 2.751 11.585 1.00 95.62 390 ASN A CA 1
ATOM 3015 C C . ASN A 1 390 ? 19.403 3.158 13.068 1.00 95.62 390 ASN A C 1
ATOM 3017 O O . ASN A 1 390 ? 18.316 3.354 13.628 1.00 95.62 390 ASN A O 1
ATOM 3021 N N . GLN A 1 391 ? 20.557 3.298 13.721 1.00 95.44 391 GLN A N 1
ATOM 3022 C CA . GLN A 1 391 ? 20.614 3.572 15.156 1.00 95.44 391 GLN A CA 1
ATOM 3023 C C . GLN A 1 391 ? 19.900 4.878 15.530 1.00 95.44 391 GLN A C 1
ATOM 3025 O O . GLN A 1 391 ? 19.241 4.937 16.565 1.00 95.44 391 GLN A O 1
ATOM 3030 N N . ARG A 1 392 ? 19.990 5.909 14.681 1.00 95.31 392 ARG A N 1
ATOM 3031 C CA . ARG A 1 392 ? 19.356 7.214 14.907 1.00 95.31 392 ARG A CA 1
ATOM 3032 C C . ARG A 1 392 ? 17.838 7.079 15.017 1.00 95.31 392 ARG A C 1
ATOM 3034 O O . ARG A 1 392 ? 17.267 7.529 16.006 1.00 95.31 392 ARG A O 1
ATOM 3041 N N . SER A 1 393 ? 17.204 6.438 14.040 1.00 95.94 393 SER A N 1
ATOM 3042 C CA . SER A 1 393 ? 15.753 6.246 14.001 1.00 95.94 393 SER A CA 1
ATOM 3043 C C . SER A 1 393 ? 15.275 5.375 15.158 1.00 95.94 393 SER A C 1
ATOM 3045 O O . SER A 1 393 ? 14.312 5.733 15.831 1.00 95.94 393 SER A O 1
ATOM 3047 N N . THR A 1 394 ? 15.999 4.298 15.469 1.00 95.62 394 THR A N 1
ATOM 3048 C CA . THR A 1 394 ? 15.674 3.424 16.605 1.00 95.62 394 THR A CA 1
ATOM 3049 C C . THR A 1 394 ? 15.773 4.159 17.945 1.00 95.62 394 THR A C 1
ATOM 3051 O O . THR A 1 394 ? 14.888 4.028 18.792 1.00 95.62 394 THR A O 1
ATOM 3054 N N . VAL A 1 395 ? 16.826 4.954 18.164 1.00 95.81 395 VAL A N 1
ATOM 3055 C CA . VAL A 1 395 ? 16.996 5.733 19.402 1.00 95.81 395 VAL A CA 1
ATOM 3056 C C . VAL A 1 395 ? 15.920 6.811 19.519 1.00 95.81 395 VAL A C 1
ATOM 3058 O O . VAL A 1 395 ? 15.294 6.912 20.574 1.00 95.81 395 VAL A O 1
ATOM 3061 N N . ALA A 1 396 ? 15.668 7.576 18.455 1.00 96.31 396 ALA A N 1
ATOM 3062 C CA . ALA A 1 396 ? 14.655 8.630 18.450 1.00 96.31 396 ALA A CA 1
ATOM 3063 C C . ALA A 1 396 ? 13.249 8.066 18.706 1.00 96.31 396 ALA A C 1
ATOM 3065 O O . ALA A 1 396 ? 12.535 8.574 19.568 1.00 96.31 396 ALA A O 1
ATOM 3066 N N . ALA A 1 397 ? 12.879 6.961 18.049 1.00 95.88 397 ALA A N 1
ATOM 3067 C CA . ALA A 1 397 ? 11.596 6.299 18.269 1.00 95.88 397 ALA A CA 1
ATOM 3068 C C . ALA A 1 397 ? 11.451 5.847 19.731 1.00 95.88 397 ALA A C 1
ATOM 3070 O O . ALA A 1 397 ? 10.495 6.218 20.409 1.00 95.88 397 ALA A O 1
ATOM 3071 N N . ASN A 1 398 ? 12.447 5.150 20.283 1.00 94.56 398 ASN A N 1
ATOM 3072 C CA . ASN A 1 398 ? 12.412 4.729 21.687 1.00 94.56 398 ASN A CA 1
ATOM 3073 C C . ASN A 1 398 ? 12.375 5.899 22.686 1.00 94.56 398 ASN A C 1
ATOM 3075 O O . ASN A 1 398 ? 11.924 5.722 23.816 1.00 94.56 398 ASN A O 1
ATOM 3079 N N . GLN A 1 399 ? 12.864 7.085 22.313 1.00 94.69 399 GLN A N 1
ATOM 3080 C CA . GLN A 1 399 ? 12.767 8.294 23.133 1.00 94.69 399 GLN A CA 1
ATOM 3081 C C . GLN A 1 399 ? 11.391 8.961 23.038 1.00 94.69 399 GLN A C 1
ATOM 3083 O O . GLN A 1 399 ? 10.850 9.379 24.062 1.00 94.69 399 GLN A O 1
ATOM 3088 N N . ILE A 1 400 ? 10.821 9.042 21.837 1.00 95.25 400 ILE A N 1
ATOM 3089 C CA . ILE A 1 400 ? 9.527 9.682 21.582 1.00 95.25 400 ILE A CA 1
ATOM 3090 C C . ILE A 1 400 ? 8.377 8.828 22.119 1.00 95.25 400 ILE A C 1
ATOM 3092 O O . ILE A 1 400 ? 7.439 9.374 22.692 1.00 95.25 400 ILE A O 1
ATOM 3096 N N . PHE A 1 401 ? 8.464 7.503 22.022 1.00 93.88 401 PHE A N 1
ATOM 3097 C CA . PHE A 1 401 ? 7.408 6.564 22.423 1.00 93.88 401 PHE A CA 1
ATOM 3098 C C . PHE A 1 401 ? 7.646 5.936 23.809 1.00 93.88 401 PHE A C 1
ATOM 3100 O O . PHE A 1 401 ? 7.268 4.792 24.074 1.00 93.88 401 PHE A O 1
ATOM 3107 N N . ARG A 1 402 ? 8.305 6.668 24.720 1.00 88.62 402 ARG A N 1
ATOM 3108 C CA . ARG A 1 402 ? 8.571 6.189 26.088 1.00 88.62 402 ARG A CA 1
ATOM 3109 C C . ARG A 1 402 ? 7.280 5.933 26.859 1.00 88.62 402 ARG A C 1
ATOM 3111 O O . ARG A 1 402 ? 6.340 6.722 26.815 1.00 88.62 402 ARG A O 1
ATOM 3118 N N . ARG A 1 403 ? 7.271 4.852 27.644 1.00 75.56 403 ARG A N 1
ATOM 3119 C CA . ARG A 1 403 ? 6.144 4.505 28.518 1.00 75.56 403 ARG A CA 1
ATOM 3120 C C . ARG A 1 403 ? 5.949 5.530 29.654 1.00 75.56 403 ARG A C 1
ATOM 3122 O O . ARG A 1 403 ? 6.951 6.038 30.158 1.00 75.56 403 ARG A O 1
ATOM 3129 N N . PRO A 1 404 ? 4.701 5.772 30.112 1.00 76.25 404 PRO A N 1
ATOM 3130 C CA . PRO A 1 404 ? 3.455 5.116 29.696 1.00 76.25 404 PRO A CA 1
ATOM 3131 C C . PRO A 1 404 ? 2.861 5.739 28.419 1.00 76.25 404 PRO A C 1
ATOM 3133 O O . PRO A 1 404 ? 2.267 6.809 28.453 1.00 76.25 404 PRO A O 1
ATOM 3136 N N . TRP A 1 405 ? 2.988 5.026 27.302 1.00 80.38 405 TRP A N 1
ATOM 3137 C CA . TRP A 1 405 ? 2.404 5.338 26.000 1.00 80.38 405 TRP A CA 1
ATOM 3138 C C . TRP A 1 405 ? 1.597 4.113 25.564 1.00 80.38 405 TRP A C 1
ATOM 3140 O O . TRP A 1 405 ? 1.965 2.981 25.900 1.00 80.38 405 TRP A O 1
ATOM 3150 N N . ARG A 1 406 ? 0.447 4.350 24.936 1.00 76.56 406 ARG A N 1
ATOM 3151 C CA . ARG A 1 406 ? -0.536 3.335 24.533 1.00 76.56 406 ARG A CA 1
ATOM 3152 C C . ARG A 1 406 ? -1.036 3.746 23.155 1.00 76.56 406 ARG A C 1
ATOM 3154 O O . ARG A 1 406 ? -1.941 4.574 23.095 1.00 76.56 406 ARG A O 1
ATOM 3161 N N . PRO A 1 407 ? -0.269 3.437 22.109 1.00 88.94 407 PRO A N 1
ATOM 3162 C CA . PRO A 1 407 ? -0.161 2.133 21.429 1.00 88.94 407 PRO A CA 1
ATOM 3163 C C . PRO A 1 407 ? 1.101 1.316 21.765 1.00 88.94 407 PRO A C 1
ATOM 3165 O O . PRO A 1 407 ? 1.993 1.773 22.479 1.00 88.94 407 PRO A O 1
ATOM 3168 N N . GLU A 1 408 ? 1.198 0.092 21.241 1.00 93.12 408 GLU A N 1
ATOM 3169 C CA . GLU A 1 408 ? 2.448 -0.674 21.204 1.00 93.12 408 GLU A CA 1
ATOM 3170 C C . GLU A 1 408 ? 3.310 -0.231 20.011 1.00 93.12 408 GLU A C 1
ATOM 3172 O O . GLU A 1 408 ? 2.866 -0.258 18.862 1.00 93.12 408 GLU A O 1
ATOM 3177 N N . LEU A 1 409 ? 4.553 0.182 20.285 1.00 95.12 409 LEU A N 1
ATOM 3178 C CA . LEU A 1 409 ? 5.534 0.480 19.242 1.00 95.12 409 LEU A CA 1
ATOM 3179 C C . LEU A 1 409 ? 6.174 -0.823 18.773 1.00 95.12 409 LEU A C 1
ATOM 3181 O O . LEU A 1 409 ? 6.791 -1.527 19.574 1.00 95.12 409 LEU A O 1
ATOM 3185 N N . VAL A 1 410 ? 6.121 -1.077 17.471 1.00 95.12 410 VAL A N 1
ATOM 3186 C CA . VAL A 1 410 ? 6.800 -2.203 16.831 1.00 95.12 410 VAL A CA 1
ATOM 3187 C C . VAL A 1 410 ? 7.827 -1.654 15.846 1.00 95.12 410 VAL A C 1
ATOM 3189 O O . VAL A 1 410 ? 7.464 -1.074 14.830 1.00 95.12 410 VAL A O 1
ATOM 3192 N N . ILE A 1 411 ? 9.115 -1.838 16.141 1.00 95.38 411 ILE A N 1
ATOM 3193 C CA . ILE A 1 411 ? 10.220 -1.517 15.224 1.00 95.38 411 ILE A CA 1
ATOM 3194 C C . ILE A 1 411 ? 10.782 -2.838 14.715 1.00 95.38 411 ILE A C 1
ATOM 3196 O O . ILE A 1 411 ? 11.270 -3.636 15.515 1.00 95.38 411 ILE A O 1
ATOM 3200 N N . THR A 1 412 ? 10.697 -3.097 13.412 1.00 95.94 412 THR A N 1
ATOM 3201 C CA . THR A 1 412 ? 11.040 -4.420 12.878 1.00 95.94 412 THR A CA 1
ATOM 3202 C C . THR A 1 412 ? 11.423 -4.391 11.396 1.00 95.94 412 THR A C 1
ATOM 3204 O O . THR A 1 412 ? 11.289 -3.368 10.718 1.00 95.94 412 THR A O 1
ATOM 3207 N N . THR A 1 413 ? 11.933 -5.519 10.908 1.00 95.44 413 THR A N 1
ATOM 3208 C CA . THR A 1 413 ? 12.148 -5.781 9.483 1.00 95.44 413 THR A CA 1
ATOM 3209 C C . THR A 1 413 ? 10.885 -6.402 8.890 1.00 95.44 413 THR A C 1
ATOM 3211 O O . THR A 1 413 ? 10.088 -7.015 9.601 1.00 95.44 413 THR A O 1
ATOM 3214 N N . VAL A 1 414 ? 10.680 -6.273 7.581 1.00 92.06 414 VAL A N 1
ATOM 3215 C CA . VAL A 1 414 ? 9.530 -6.905 6.907 1.00 92.06 414 VAL A CA 1
ATOM 3216 C C . VAL A 1 414 ? 9.546 -8.437 6.997 1.00 92.06 414 VAL A C 1
ATOM 3218 O O . VAL A 1 414 ? 8.482 -9.055 6.974 1.00 92.06 414 VAL A O 1
ATOM 3221 N N . ASP A 1 415 ? 10.723 -9.045 7.153 1.00 88.38 415 ASP A N 1
ATOM 3222 C CA . ASP A 1 415 ? 10.874 -10.494 7.312 1.00 88.38 415 ASP A CA 1
ATOM 3223 C C . ASP A 1 415 ? 10.458 -10.957 8.716 1.00 88.38 415 ASP A C 1
ATOM 3225 O O . ASP A 1 415 ? 9.818 -12.002 8.867 1.00 88.38 415 ASP A O 1
ATOM 3229 N N . ASP A 1 416 ? 10.715 -10.128 9.731 1.00 90.75 416 ASP A N 1
ATOM 3230 C CA . ASP A 1 416 ? 10.372 -10.394 11.130 1.00 90.75 416 ASP A CA 1
ATOM 3231 C C . ASP A 1 416 ? 8.939 -9.977 11.504 1.00 90.75 416 ASP A C 1
ATOM 3233 O O . ASP A 1 416 ? 8.463 -10.291 12.598 1.00 90.75 416 ASP A O 1
ATOM 3237 N N . MET A 1 417 ? 8.197 -9.333 10.594 1.00 86.75 417 MET A N 1
ATOM 3238 C CA . MET A 1 417 ? 6.805 -8.910 10.822 1.00 86.75 417 MET A CA 1
ATOM 3239 C C . MET A 1 417 ? 5.880 -10.058 11.252 1.00 86.75 417 MET A C 1
ATOM 3241 O O . MET A 1 417 ? 4.923 -9.838 11.991 1.00 86.75 417 MET A O 1
ATOM 3245 N N . GLY A 1 418 ? 6.171 -11.298 10.844 1.00 76.69 418 GLY A N 1
ATOM 3246 C CA . GLY A 1 418 ? 5.410 -12.481 11.263 1.00 76.69 418 GLY A CA 1
ATOM 3247 C C . GLY A 1 418 ? 5.478 -12.773 12.771 1.00 76.69 418 GLY A C 1
ATOM 3248 O O . GLY A 1 418 ? 4.640 -13.510 13.293 1.00 76.69 418 GLY A O 1
ATOM 3249 N N . ALA A 1 419 ? 6.461 -12.208 13.481 1.00 76.44 419 ALA A N 1
ATOM 3250 C CA . ALA A 1 419 ? 6.614 -12.342 14.927 1.00 76.44 419 ALA A CA 1
ATOM 3251 C C . ALA A 1 419 ? 5.750 -11.349 15.723 1.00 76.44 419 ALA A C 1
ATOM 3253 O O . ALA A 1 419 ? 5.592 -11.521 16.937 1.00 76.44 419 ALA A O 1
ATOM 3254 N N . VAL A 1 420 ? 5.179 -10.334 15.064 1.00 76.12 420 VAL A N 1
ATOM 3255 C CA . VAL A 1 420 ? 4.274 -9.368 15.692 1.00 76.12 420 VAL A CA 1
ATOM 3256 C C . VAL A 1 420 ? 3.030 -10.118 16.152 1.00 76.12 420 VAL A C 1
ATOM 3258 O O . VAL A 1 420 ? 2.238 -10.588 15.344 1.00 76.12 420 VAL A O 1
ATOM 3261 N N . ARG A 1 421 ? 2.850 -10.285 17.464 1.00 64.62 421 ARG A N 1
ATOM 3262 C CA . ARG A 1 421 ? 1.675 -10.975 18.010 1.00 64.62 421 ARG A CA 1
ATOM 3263 C C . ARG A 1 421 ? 0.455 -10.058 17.937 1.00 64.62 421 ARG A C 1
ATOM 3265 O O . ARG A 1 421 ? 0.078 -9.440 18.926 1.00 64.62 421 ARG A O 1
ATOM 3272 N N . ALA A 1 422 ? -0.151 -9.980 16.758 1.00 57.09 422 ALA A N 1
ATOM 3273 C CA . ALA A 1 422 ? -1.475 -9.410 16.560 1.00 57.09 422 ALA A CA 1
ATOM 3274 C C . ALA A 1 422 ? -2.524 -10.503 16.834 1.00 57.09 422 ALA A C 1
ATOM 3276 O O . ALA A 1 422 ? -3.098 -11.069 15.907 1.00 57.09 422 ALA A O 1
ATOM 3277 N N . SER A 1 423 ? -2.692 -10.889 18.104 1.00 44.69 423 SER A N 1
ATOM 3278 C CA . SER A 1 423 ? -3.688 -11.885 18.535 1.00 44.69 423 SER A CA 1
ATOM 3279 C C . SER A 1 423 ? -4.327 -11.505 19.857 1.00 44.69 423 SER A C 1
ATOM 3281 O O . SER A 1 423 ? -3.541 -11.353 20.824 1.00 44.69 423 SER A O 1
#

Radius of gyration: 28.52 Å; chains: 1; bounding box: 75×49×91 Å

Sequence (423 aa):
MEILDPILVPLSSPALLVDPHRLRLPQHIPFDEHIAEHEVVPPIPRVAEQLPAHQVRWHTDAMIDEVVVPSRSALNDMTAEPLGLGRVRAGRDGATWMSANAFIGAADIARVHNLARPTLHEPDAYSAIKTLLNQAGWAAEPSNVAGFYFGTVRLWGGLDRLAADLQNPIVRGILDAFIDDASSFGIVPGATNRRVMRLSDIRKAVGWELDVPRTRELLERLAARGILARGFALKRTRCRHADFYRVDDTGQFFTCARCSERNSPTGKAWPLRTPGPAWFYRLDELVHQALTQGLAGPILALDGLRRASRGAGMRWTIAVDVFDAAHTRLTDLDFVALIGNKLAIGEAKTNGSMGATAAECEDQLRRLREIAEAVAADYLILATTTDGWNQRSTVAANQIFRRPWRPELVITTVDDMGAVRAS

Foldseek 3Di:
DDDPDPPPDPPDDPPPPPPVVQPDDPDDDDDDPPDQWDFDQADQPPVNVPDQLVVDKDKGFDADQLAAAAQDALCQPQFWPWDAQWGWTRDQRHIMTMQAHPPPDDRPPDSSVRGTTTIGGDHFQQVLLQSLQVVLQKGKDFDPLQCLLVVVCVLLPHLQSVLVLCPPVLSVLLLCLFQDPPDPAADQFADPSGGKHALVSSCVSSVVPDDSVVSVVVVVVCVVSVQKFKFFFWADLVVRGTDTDGPVQDDQWHQDPPPRDIGGRDPSTHPDPDPDTGIIITGDPSSNSCVNVPSNFLSLLVVLVVLQLVSNDKHKGAWMFMAHNVRDTQDTFRMWMRRNNFIETEDTEAPLEQDPDLVSLLSRLLSLLVSCVSSQHQEYEYEYQDPFHDPSNVVSNCVNQPPPDPHDYHGYYSVCSSVPNPD

Secondary structure (DSSP, 8-state):
---PPP-------------TTT------PPPPTT-S-EE--PPPPHHHHHS-TTT---EEEE-BTTB---S-GGGGGGSEE-SSS--EEE-SSSEEEESB-SS---TTS-GGGSB--PEE-PPPHHHHHHHHHHHTT-EEEE-TTHHHHHHHHHHHTSHHHHHHHHHSHHHHHHHHHHH-TT--SSB--TTS---BB-HHHHHHHTTT-S-HHHHHHHHHHHHHTTSEEEEEEEE-TTT--EEEEEGGG-SS-EE-TTT--EE---GGG-SS--SS---EEEE-HHHHHHHHTTTHHHHHHHHHHHHHTTT--EEEEEEEEEE-TT--EEEEEEEEEEETTEEEEEEEESSS-SSSSHHHHHHHHHHHHHHHHHTT-SEEEEEESSSS--HHHHHHHHHHT-SS-SSEEEEEETTGGGGS---

pLDDT: mean 84.17, std 16.37, range [30.95, 98.31]